Protein AF-0000000074206886 (afdb_homodimer)

Secondary structure (DSSP, 8-state):
---SEEEEEEESSHHHHHHHHHHHHHH-TTS-EEEEE--TTSSSS--HHHHHHHHHHHHHHHHTTT-TT-EEEEEESSHHHHHHHHHHHHH-HHHHHHEEEE-S-HHHHHHHHHHHHHTT--HHHHHHHHHHGGGHHHHHHHHHHHHTS--------TTEEEEE--STT-S-HHHHHHHHHHHHHHTSEEEETTEETT-HHHHHHT---TT-EEEEEEESTTHHHHHHHHHHHHHHGGG--/---SEEEEEEESSHHHHHHHHHHHHHH-TTS-EEEEE--TTSSSS--HHHHHHHHHHHHHHHHTTT-TT-EEEEEESSHHHHHHHHHHHHH-HHHHHHEEEE-S-HHHHHHHHHHHHHTT--HHHHHHHHHHGGGHHHHHHHHHHHHTS--------TTEEEEE--STT-S-HHHHHHHHHHHHHHTSEEEETTEETT-HHHHHHT---TT-EEEEEEESTTHHHH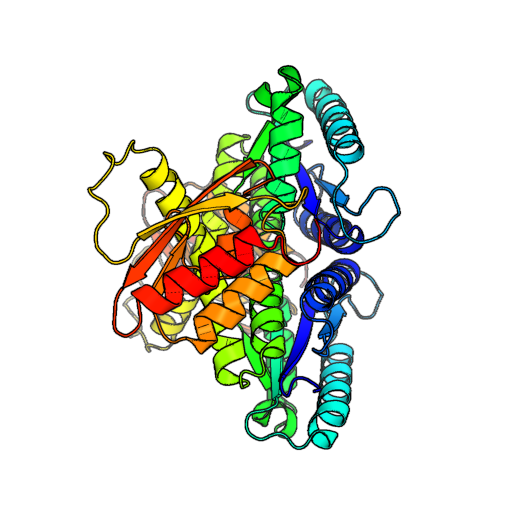HHHHHHHHHHGGG--

Solvent-accessible surface area (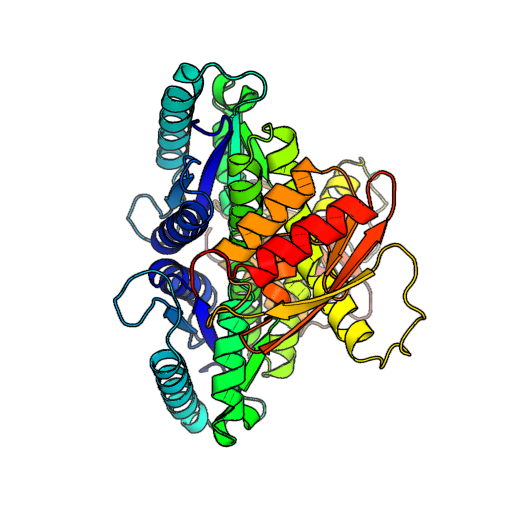backbone atoms only — not comparable to full-atom values): 23314 Å² total; per-residue (Å²): 124,76,29,42,19,32,39,38,33,35,18,41,28,40,41,27,11,44,18,44,25,52,54,22,27,70,57,9,76,46,26,57,54,42,47,42,38,12,21,92,84,68,46,77,28,64,36,58,66,59,51,47,53,50,54,51,53,52,48,58,60,44,58,74,61,65,44,87,53,38,30,36,42,32,37,24,57,48,28,59,42,42,48,42,50,50,50,46,32,70,74,30,65,74,47,45,74,40,43,44,81,38,72,32,39,43,58,55,10,44,37,40,19,27,42,40,13,44,69,56,36,37,38,69,56,18,41,48,38,13,36,52,42,36,53,42,59,61,51,48,48,50,38,54,61,52,60,68,44,76,68,65,85,67,76,82,51,94,27,54,50,74,43,50,30,60,15,74,74,30,34,33,69,62,50,17,38,55,48,12,47,50,39,58,71,63,70,35,54,41,27,46,69,77,33,51,36,60,32,42,65,49,39,15,52,65,51,41,32,47,70,37,74,41,42,33,33,26,44,69,73,57,10,52,58,49,36,52,51,54,46,50,48,42,62,55,19,77,76,59,103,123,74,28,40,19,33,38,40,33,34,20,41,29,41,41,28,10,46,18,43,25,52,54,24,27,70,61,9,76,48,24,57,52,42,46,41,37,11,21,90,83,67,46,75,28,63,36,59,67,60,51,46,53,50,52,52,54,52,46,57,60,45,58,73,60,67,42,87,53,38,32,35,42,31,37,26,56,49,28,57,43,42,48,43,51,50,51,46,32,71,75,30,65,74,48,45,73,40,44,45,78,39,74,31,38,44,58,55,11,44,37,39,20,28,41,40,13,45,71,54,37,36,38,67,56,20,41,49,40,12,36,52,41,36,52,42,56,61,50,49,50,49,33,53,63,53,59,67,45,75,67,66,84,66,75,79,51,93,27,53,49,76,43,50,31,60,16,72,73,29,36,37,69,62,53,16,41,55,47,10,48,51,36,59,71,64,71,35,54,40,27,46,66,74,32,51,36,60,34,40,64,49,40,17,51,64,51,41,32,47,68,38,74,41,42,31,32,26,44,69,74,59,12,51,60,50,34,52,52,54,46,50,48,42,63,55,17,77,78,59,102

Structure (mmCIF, N/CA/C/O backbone):
data_AF-0000000074206886-model_v1
#
loop_
_entity.id
_entity.type
_entity.pdbx_description
1 polymer 'Phosphocarrier protein HPr'
#
loop_
_atom_site.group_PDB
_atom_site.id
_atom_site.type_symbol
_atom_site.label_atom_id
_atom_site.label_alt_id
_atom_site.label_comp_id
_atom_site.label_asym_id
_atom_site.label_entity_id
_atom_site.label_seq_id
_atom_site.pdbx_PDB_ins_code
_atom_site.Cartn_x
_atom_site.Cartn_y
_atom_site.Cartn_z
_atom_site.occupancy
_atom_site.B_iso_or_equiv
_atom_site.auth_seq_id
_atom_site.auth_comp_id
_atom_site.auth_asym_id
_atom_site.auth_atom_id
_atom_site.pdbx_PDB_model_num
ATOM 1 N N . MET A 1 1 ? -12.898 16.328 19.156 1 50.53 1 MET A N 1
ATOM 2 C CA . MET A 1 1 ? -14.125 15.758 18.594 1 50.53 1 MET A CA 1
ATOM 3 C C . MET A 1 1 ? -13.836 14.438 17.875 1 50.53 1 MET A C 1
ATOM 5 O O . MET A 1 1 ? -12.797 14.289 17.234 1 50.53 1 MET A O 1
ATOM 9 N N . THR A 1 2 ? -14.484 13.422 18.297 1 64.44 2 THR A N 1
ATOM 10 C CA . THR A 1 2 ? -14.297 12.078 17.766 1 64.44 2 THR A CA 1
ATOM 11 C C . THR A 1 2 ? -14.727 12.023 16.297 1 64.44 2 THR A C 1
ATOM 13 O O . THR A 1 2 ? -15.781 12.547 15.938 1 64.44 2 THR A O 1
ATOM 16 N N . ALA A 1 3 ? -13.805 11.719 15.383 1 79.69 3 ALA A N 1
ATOM 17 C CA . ALA A 1 3 ? -14.102 11.578 13.961 1 79.69 3 ALA A CA 1
ATOM 18 C C . ALA A 1 3 ? -15.367 10.758 13.742 1 79.69 3 ALA A C 1
ATOM 20 O O . ALA A 1 3 ? -15.633 9.805 14.484 1 79.69 3 ALA A O 1
ATOM 21 N N . ARG A 1 4 ? -16.141 11.219 12.891 1 90 4 ARG A N 1
ATOM 22 C CA . ARG A 1 4 ? -17.406 10.539 12.633 1 90 4 ARG A CA 1
ATOM 23 C C . ARG A 1 4 ? -17.188 9.297 11.773 1 90 4 ARG A C 1
ATOM 25 O O . ARG A 1 4 ? -18.109 8.492 11.602 1 90 4 ARG A O 1
ATOM 32 N N . VAL A 1 5 ? -16.031 9.195 11.227 1 94.88 5 VAL A N 1
ATOM 33 C CA . VAL A 1 5 ? -15.695 8.031 10.414 1 94.88 5 VAL A CA 1
ATOM 34 C C . VAL A 1 5 ? -14.562 7.242 11.07 1 94.88 5 VAL A C 1
ATOM 36 O O . VAL A 1 5 ? -13.594 7.828 11.562 1 94.88 5 VAL A O 1
ATOM 39 N N . ALA A 1 6 ? -14.781 5.953 11.156 1 96.81 6 ALA A N 1
ATOM 40 C CA . ALA A 1 6 ? -13.734 5.055 11.641 1 96.81 6 ALA A CA 1
ATOM 41 C C . ALA A 1 6 ? -13.148 4.23 10.492 1 96.81 6 ALA A C 1
ATOM 43 O O . ALA A 1 6 ? -13.734 4.156 9.414 1 96.81 6 ALA A O 1
ATOM 44 N N . LEU A 1 7 ? -12 3.701 10.75 1 97.5 7 LEU A N 1
ATOM 45 C CA . LEU A 1 7 ? -11.344 2.861 9.758 1 97.5 7 LEU A CA 1
ATOM 46 C C . LEU A 1 7 ? -11.117 1.453 10.297 1 97.5 7 LEU A C 1
ATOM 48 O O . LEU A 1 7 ? -10.781 1.278 11.469 1 97.5 7 LEU A O 1
ATOM 52 N N . VAL A 1 8 ? -11.336 0.458 9.445 1 97.81 8 VAL A N 1
ATOM 53 C CA . VAL A 1 8 ? -10.953 -0.921 9.719 1 97.81 8 VAL A CA 1
ATOM 54 C C . VAL A 1 8 ? -10.008 -1.42 8.633 1 97.81 8 VAL A C 1
ATOM 56 O O . VAL A 1 8 ? -10.344 -1.387 7.445 1 97.81 8 VAL A O 1
ATOM 59 N N . LEU A 1 9 ? -8.852 -1.861 9.023 1 97.69 9 LEU A N 1
ATOM 60 C CA . LEU A 1 9 ? -7.809 -2.309 8.102 1 97.69 9 LEU A CA 1
ATOM 61 C C . LEU A 1 9 ? -7.652 -3.824 8.156 1 97.69 9 LEU A C 1
ATOM 63 O O . LEU A 1 9 ? -7.211 -4.371 9.172 1 97.69 9 LEU A O 1
ATOM 67 N N . VAL A 1 10 ? -7.988 -4.484 7.066 1 94.81 10 VAL A N 1
ATOM 68 C CA . VAL A 1 10 ? -8.023 -5.941 7.02 1 94.81 10 VAL A CA 1
ATOM 69 C C . VAL A 1 10 ? -6.836 -6.465 6.215 1 94.81 10 VAL A C 1
ATOM 71 O O . VAL A 1 10 ? -6.602 -6.031 5.086 1 94.81 10 VAL A O 1
ATOM 74 N N . SER A 1 11 ? -6.113 -7.34 6.816 1 92.69 11 SER A N 1
ATOM 75 C CA . SER A 1 11 ? -4.938 -7.902 6.156 1 92.69 11 SER A CA 1
ATOM 76 C C . SER A 1 11 ? -4.816 -9.398 6.422 1 92.69 11 SER A C 1
ATOM 78 O O . SER A 1 11 ? -5.422 -9.922 7.359 1 92.69 11 SER A O 1
ATOM 80 N N . HIS A 1 12 ? -4.074 -10.102 5.562 1 87.88 12 HIS A N 1
ATOM 81 C CA . HIS A 1 12 ? -3.74 -11.508 5.773 1 87.88 12 HIS A CA 1
ATOM 82 C C . HIS A 1 12 ? -2.803 -11.68 6.961 1 87.88 12 HIS A C 1
ATOM 84 O O . HIS A 1 12 ? -2.764 -12.742 7.578 1 87.88 12 HIS A O 1
ATOM 90 N N . SER A 1 13 ? -2.098 -10.656 7.199 1 91.56 13 SER A N 1
ATOM 91 C CA . SER A 1 13 ? -1.114 -10.68 8.281 1 91.56 13 SER A CA 1
ATOM 92 C C . SER A 1 13 ? -1.576 -9.844 9.469 1 91.56 13 SER A C 1
ATOM 94 O O . SER A 1 13 ? -1.914 -8.664 9.312 1 91.56 13 SER A O 1
ATOM 96 N N . ALA A 1 14 ? -1.516 -10.43 10.633 1 93.69 14 ALA A N 1
ATOM 97 C CA . ALA A 1 14 ? -1.882 -9.711 11.852 1 93.69 14 ALA A CA 1
ATOM 98 C C . ALA A 1 14 ? -0.938 -8.539 12.102 1 93.69 14 ALA A C 1
ATOM 100 O O . ALA A 1 14 ? -1.378 -7.441 12.461 1 93.69 14 ALA A O 1
ATOM 101 N N . ASP A 1 15 ? 0.316 -8.734 11.898 1 94.25 15 ASP A N 1
ATOM 102 C CA . ASP A 1 15 ? 1.311 -7.688 12.094 1 94.25 15 ASP A CA 1
ATOM 103 C C . ASP A 1 15 ? 1.09 -6.535 11.117 1 94.25 15 ASP A C 1
ATOM 105 O O . ASP A 1 15 ? 1.212 -5.367 11.484 1 94.25 15 ASP A O 1
ATOM 109 N N . LEU A 1 16 ? 0.796 -6.859 9.875 1 94.62 16 LEU A N 1
ATOM 110 C CA . LEU A 1 16 ? 0.551 -5.84 8.867 1 94.62 16 LEU A CA 1
ATOM 111 C C . LEU A 1 16 ? -0.653 -4.98 9.234 1 94.62 16 LEU A C 1
ATOM 113 O O . LEU A 1 16 ? -0.601 -3.752 9.141 1 94.62 16 LEU A O 1
ATOM 117 N N . ALA A 1 17 ? -1.697 -5.648 9.68 1 95.94 17 ALA A N 1
ATOM 118 C CA . ALA A 1 17 ? -2.896 -4.922 10.086 1 95.94 17 ALA A CA 1
ATOM 119 C C . ALA A 1 17 ? -2.607 -4.012 11.273 1 95.94 17 ALA A C 1
ATOM 121 O O . ALA A 1 17 ? -2.996 -2.84 11.281 1 95.94 17 ALA A O 1
ATOM 122 N N . ARG A 1 18 ? -1.924 -4.523 12.211 1 95.31 18 ARG A N 1
ATOM 123 C CA . ARG A 1 18 ? -1.573 -3.768 13.406 1 95.31 18 ARG A CA 1
ATOM 124 C C . ARG A 1 18 ? -0.678 -2.582 13.062 1 95.31 18 ARG A C 1
ATOM 126 O O . ARG A 1 18 ? -0.897 -1.471 13.555 1 95.31 18 ARG A O 1
ATOM 133 N N . GLY A 1 19 ? 0.328 -2.82 12.297 1 94.44 19 GLY A N 1
ATOM 134 C CA . GLY A 1 19 ? 1.245 -1.764 11.906 1 94.44 19 GLY A CA 1
ATOM 135 C C . GLY A 1 19 ? 0.576 -0.656 11.109 1 94.44 19 GLY A C 1
ATOM 136 O O . GLY A 1 19 ? 0.87 0.524 11.312 1 94.44 19 GLY A O 1
ATOM 137 N N . ALA A 1 20 ? -0.284 -1.044 10.203 1 95.38 20 ALA A N 1
ATOM 138 C CA . ALA A 1 20 ? -1.019 -0.051 9.43 1 95.38 20 ALA A CA 1
ATOM 139 C C . ALA A 1 20 ? -1.911 0.801 10.32 1 95.38 20 ALA A C 1
ATOM 141 O O . ALA A 1 20 ? -1.996 2.02 10.148 1 95.38 20 ALA A O 1
ATOM 142 N N . ALA A 1 21 ? -2.566 0.159 11.273 1 96.25 21 ALA A N 1
ATOM 143 C CA . ALA A 1 21 ? -3.426 0.883 12.203 1 96.25 21 ALA A CA 1
ATOM 144 C C . ALA A 1 21 ? -2.613 1.838 13.078 1 96.25 21 ALA A C 1
ATOM 146 O O . ALA A 1 21 ? -3.039 2.965 13.336 1 96.25 21 ALA A O 1
ATOM 147 N N . GLU A 1 22 ? -1.482 1.377 13.461 1 92.5 22 GLU A N 1
ATOM 148 C CA . GLU A 1 22 ? -0.593 2.207 14.266 1 92.5 22 GLU A CA 1
ATOM 149 C C . GLU A 1 22 ? -0.155 3.451 13.5 1 92.5 22 GLU A C 1
ATOM 151 O O . GLU A 1 22 ? -0.218 4.566 14.031 1 92.5 22 GLU A O 1
ATOM 156 N N . LEU A 1 23 ? 0.263 3.26 12.352 1 89.31 23 LEU A N 1
ATOM 157 C CA . LEU A 1 23 ? 0.745 4.363 11.531 1 89.31 23 LEU A CA 1
ATOM 158 C C . LEU A 1 23 ? -0.375 5.355 11.234 1 89.31 23 LEU A C 1
ATOM 160 O O . LEU A 1 23 ? -0.21 6.559 11.445 1 89.31 23 LEU A O 1
ATOM 164 N N . ALA A 1 24 ? -1.504 4.844 10.766 1 91.25 24 ALA A N 1
ATOM 165 C CA . ALA A 1 24 ? -2.646 5.703 10.469 1 91.25 24 ALA A CA 1
ATOM 166 C C . ALA A 1 24 ? -3.121 6.438 11.719 1 91.25 24 ALA A C 1
ATOM 168 O O . ALA A 1 24 ? -3.447 7.625 11.664 1 91.25 24 ALA A O 1
ATOM 169 N N . GLY A 1 25 ? -3.17 5.734 12.82 1 89.88 25 GLY A N 1
ATOM 170 C CA . GLY A 1 25 ? -3.613 6.32 14.078 1 89.88 25 GLY A CA 1
ATOM 171 C C . GLY A 1 25 ? -2.719 7.453 14.555 1 89.88 25 GLY A C 1
ATOM 172 O O . GLY A 1 25 ? -3.199 8.422 15.141 1 89.88 25 GLY A O 1
ATOM 173 N N . GLN A 1 26 ? -1.489 7.301 14.367 1 81.75 26 GLN A N 1
ATOM 174 C CA . GLN A 1 26 ? -0.553 8.344 14.773 1 81.75 26 GLN A CA 1
ATOM 175 C C . GLN A 1 26 ? -0.772 9.625 13.969 1 81.75 26 GLN A C 1
ATOM 177 O O . GLN A 1 26 ? -0.59 10.727 14.484 1 81.75 26 GLN A O 1
ATOM 182 N N . MET A 1 27 ? -1.191 9.414 12.766 1 80.44 27 MET A N 1
ATOM 183 C CA . MET A 1 27 ? -1.411 10.57 11.891 1 80.44 27 MET A CA 1
ATOM 184 C C . MET A 1 27 ? -2.775 11.195 12.156 1 80.44 27 MET A C 1
ATOM 186 O O . MET A 1 27 ? -3.008 12.352 11.805 1 80.44 27 MET A O 1
ATOM 190 N N . ALA A 1 28 ? -3.6 10.414 12.633 1 87 28 ALA A N 1
ATOM 191 C CA . ALA A 1 28 ? -4.969 10.852 12.906 1 87 28 ALA A CA 1
ATOM 192 C C . ALA A 1 28 ? -5.418 10.398 14.297 1 87 28 ALA A C 1
ATOM 194 O O . ALA A 1 28 ? -6.242 9.492 14.422 1 87 28 ALA A O 1
ATOM 195 N N . PRO A 1 29 ? -4.938 11.047 15.352 1 84.81 29 PRO A N 1
ATOM 196 C CA . PRO A 1 29 ? -5.16 10.57 16.719 1 84.81 29 PRO A CA 1
ATOM 197 C C . PRO A 1 29 ? -6.637 10.562 17.109 1 84.81 29 PRO A C 1
ATOM 199 O O . PRO A 1 29 ? -7.039 9.82 18.016 1 84.81 29 PRO A O 1
ATOM 202 N N . ASP A 1 30 ? -7.496 11.289 16.422 1 88.56 30 ASP A N 1
ATOM 203 C CA . ASP A 1 30 ? -8.898 11.383 16.812 1 88.56 30 ASP A CA 1
ATOM 204 C C . ASP A 1 30 ? -9.766 10.43 15.992 1 88.56 30 ASP A C 1
ATOM 206 O O . ASP A 1 30 ? -10.992 10.492 16.047 1 88.56 30 ASP A O 1
ATOM 210 N N . VAL A 1 31 ? -9.141 9.648 15.219 1 92.94 31 VAL A N 1
ATOM 211 C CA . VAL A 1 31 ? -9.859 8.695 14.383 1 92.94 31 VAL A CA 1
ATOM 212 C C . VAL A 1 31 ? -9.711 7.289 14.961 1 92.94 31 VAL A C 1
ATOM 214 O O . VAL A 1 31 ? -8.602 6.871 15.305 1 92.94 31 VAL A O 1
ATOM 217 N N . LEU A 1 32 ? -10.812 6.621 15.156 1 95.81 32 LEU A N 1
ATOM 218 C CA . LEU A 1 32 ? -10.766 5.215 15.555 1 95.81 32 LEU A CA 1
ATOM 219 C C . LEU A 1 32 ? -10.289 4.344 14.398 1 95.81 32 LEU A C 1
ATOM 221 O O . LEU A 1 32 ? -10.953 4.258 13.367 1 95.81 32 LEU A O 1
ATOM 225 N N . VAL A 1 33 ? -9.141 3.752 14.555 1 97 33 VAL A N 1
ATOM 226 C CA . VAL A 1 33 ? -8.57 2.859 13.547 1 97 33 VAL A CA 1
ATOM 227 C C . VAL A 1 33 ? -8.312 1.484 14.164 1 97 33 VAL A C 1
ATOM 229 O O . VAL A 1 33 ? -7.645 1.372 15.195 1 97 33 VAL A O 1
ATOM 232 N N . ARG A 1 34 ? -8.836 0.448 13.523 1 97.94 34 ARG A N 1
ATOM 233 C CA . ARG A 1 34 ? -8.625 -0.917 14 1 97.94 34 ARG A CA 1
ATOM 234 C C . ARG A 1 34 ? -8.047 -1.795 12.891 1 97.94 34 ARG A C 1
ATOM 236 O O . ARG A 1 34 ? -8.461 -1.704 11.734 1 97.94 34 ARG A O 1
ATOM 243 N N . GLY A 1 35 ? -7.055 -2.543 13.297 1 97.31 35 GLY A N 1
ATOM 244 C CA . GLY A 1 35 ? -6.512 -3.559 12.406 1 97.31 35 GLY A CA 1
ATOM 245 C C . GLY A 1 35 ? -7.027 -4.953 12.711 1 97.31 35 GLY A C 1
ATOM 246 O O . GLY A 1 35 ? -7.191 -5.32 13.875 1 97.31 35 GLY A O 1
ATOM 247 N N . VAL A 1 36 ? -7.348 -5.688 11.648 1 95.62 36 VAL A N 1
ATOM 248 C CA . VAL A 1 36 ? -7.762 -7.082 11.766 1 95.62 36 VAL A CA 1
ATOM 249 C C . VAL A 1 36 ? -6.988 -7.934 10.758 1 95.62 36 VAL A C 1
ATOM 251 O O . VAL A 1 36 ? -7.039 -7.68 9.555 1 95.62 36 VAL A O 1
ATOM 254 N N . GLY A 1 37 ? -6.281 -8.852 11.305 1 91.69 37 GLY A N 1
ATOM 255 C CA . GLY A 1 37 ? -5.52 -9.703 10.406 1 91.69 37 GLY A CA 1
ATOM 256 C C . GLY A 1 37 ? -5.188 -11.055 11.008 1 91.69 37 GLY A C 1
ATOM 257 O O . GLY A 1 37 ? -5.359 -11.266 12.203 1 91.69 37 GLY A O 1
ATOM 258 N N . GLY A 1 38 ? -4.762 -11.945 10.047 1 87.56 38 GLY A N 1
ATOM 259 C CA . GLY A 1 38 ? -4.379 -13.281 10.477 1 87.56 38 GLY A CA 1
ATOM 260 C C . GLY A 1 38 ? -5.512 -14.289 10.375 1 87.56 38 GLY A C 1
ATOM 261 O O . GLY A 1 38 ? -6.688 -13.914 10.43 1 87.56 38 GLY A O 1
ATOM 262 N N . GLY A 1 39 ? -5.078 -15.547 10.141 1 84.19 39 GLY A N 1
ATOM 263 C CA . GLY A 1 39 ? -6.047 -16.641 10.117 1 84.19 39 GLY A CA 1
ATOM 264 C C . GLY A 1 39 ? -6.492 -17.062 11.5 1 84.19 39 GLY A C 1
ATOM 265 O O . GLY A 1 39 ? -6.004 -16.547 12.5 1 84.19 39 GLY A O 1
ATOM 266 N N . PRO A 1 40 ? -7.441 -17.953 11.461 1 80 40 PRO A N 1
ATOM 267 C CA . PRO A 1 40 ? -7.961 -18.422 12.742 1 80 40 PRO A CA 1
ATOM 268 C C . PRO A 1 40 ? -6.895 -19.109 13.602 1 80 40 PRO A C 1
ATOM 270 O O . PRO A 1 40 ? -6.984 -19.094 14.828 1 80 40 PRO A O 1
ATOM 273 N N . ASP A 1 41 ? -5.816 -19.531 12.945 1 82.31 41 ASP A N 1
ATOM 274 C CA . ASP A 1 41 ? -4.762 -20.234 13.672 1 82.31 41 ASP A CA 1
ATOM 275 C C . ASP A 1 41 ? -3.592 -19.297 13.977 1 82.31 41 ASP A C 1
ATOM 277 O O . ASP A 1 41 ? -2.562 -19.734 14.5 1 82.31 41 ASP A O 1
ATOM 281 N N . GLY A 1 42 ? -3.711 -18.109 13.672 1 78.5 42 GLY A N 1
ATOM 282 C CA . GLY A 1 42 ? -2.674 -17.141 13.977 1 78.5 42 GLY A CA 1
ATOM 283 C C . GLY A 1 42 ? -1.7 -16.938 12.828 1 78.5 42 GLY A C 1
ATOM 284 O O . GLY A 1 42 ? -0.873 -16.016 12.875 1 78.5 42 GLY A O 1
ATOM 285 N N . GLY A 1 43 ? -1.699 -17.766 11.852 1 81.19 43 GLY A N 1
ATOM 286 C CA . GLY A 1 43 ? -0.856 -17.578 10.68 1 81.19 43 GLY A CA 1
ATOM 287 C C . GLY A 1 43 ? -1.46 -16.641 9.648 1 81.19 43 GLY A C 1
ATOM 288 O O . GLY A 1 43 ? -2.381 -15.883 9.953 1 81.19 43 GLY A O 1
ATOM 289 N N . LEU A 1 44 ? -0.858 -16.547 8.508 1 82.75 44 LEU A N 1
ATOM 290 C CA . LEU A 1 44 ? -1.37 -15.695 7.441 1 82.75 44 LEU A CA 1
ATOM 291 C C . LEU A 1 44 ? -2.764 -16.141 7.012 1 82.75 44 LEU A C 1
ATOM 293 O O . LEU A 1 44 ? -3.047 -17.344 6.945 1 82.75 44 LEU A O 1
ATOM 297 N N . GLY A 1 45 ? -3.658 -15.227 6.832 1 82 45 GLY A N 1
ATOM 298 C CA . GLY A 1 45 ? -5.035 -15.469 6.434 1 82 45 GLY A CA 1
ATOM 299 C C . GLY A 1 45 ? -5.988 -14.375 6.895 1 82 45 GLY A C 1
ATOM 300 O O . GLY A 1 45 ? -5.555 -13.289 7.273 1 82 45 GLY A O 1
ATOM 301 N N . THR A 1 46 ? -7.211 -14.633 6.656 1 85.81 46 THR A N 1
ATOM 302 C CA . THR A 1 46 ? -8.266 -13.742 7.125 1 85.81 46 THR A CA 1
ATOM 303 C C . THR A 1 46 ? -9.367 -14.531 7.828 1 85.81 46 THR A C 1
ATOM 305 O O . THR A 1 46 ? -9.586 -15.703 7.531 1 85.81 46 THR A O 1
ATOM 308 N N . SER A 1 47 ? -9.938 -13.93 8.711 1 88.38 47 SER A N 1
ATOM 309 C CA . SER A 1 47 ? -11.031 -14.547 9.461 1 88.38 47 SER A CA 1
ATOM 310 C C . SER A 1 47 ? -12.32 -13.742 9.32 1 88.38 47 SER A C 1
ATOM 312 O O . SER A 1 47 ? -12.406 -12.609 9.781 1 88.38 47 SER A O 1
ATOM 314 N N . LEU A 1 48 ? -13.312 -14.43 8.758 1 89.06 48 LEU A N 1
ATOM 315 C CA . LEU A 1 48 ? -14.617 -13.789 8.594 1 89.06 48 LEU A CA 1
ATOM 316 C C . LEU A 1 48 ? -15.195 -13.375 9.945 1 89.06 48 LEU A C 1
ATOM 318 O O . LEU A 1 48 ? -15.688 -12.258 10.094 1 89.06 48 LEU A O 1
ATOM 322 N N . ASP A 1 49 ? -15.062 -14.266 10.875 1 92.5 49 ASP A N 1
ATOM 323 C CA . ASP A 1 49 ? -15.594 -14 12.203 1 92.5 49 ASP A CA 1
ATOM 324 C C . ASP A 1 49 ? -14.914 -12.797 12.844 1 92.5 49 ASP A C 1
ATOM 326 O O . ASP A 1 49 ? -15.57 -11.945 13.445 1 92.5 49 ASP A O 1
ATOM 330 N N . ALA A 1 50 ? -13.633 -12.742 12.758 1 94 50 ALA A N 1
ATOM 331 C CA . ALA A 1 50 ? -12.883 -11.641 13.352 1 94 50 ALA A CA 1
ATOM 332 C C . ALA A 1 50 ? -13.25 -10.312 12.703 1 94 50 ALA A C 1
ATOM 334 O O . ALA A 1 50 ? -13.383 -9.297 13.383 1 94 50 ALA A O 1
ATOM 335 N N . ILE A 1 51 ? -13.422 -10.305 11.398 1 94.56 51 ILE A N 1
ATOM 336 C CA . ILE A 1 51 ? -13.773 -9.102 10.656 1 94.56 51 ILE A CA 1
ATOM 337 C C . ILE A 1 51 ? -15.164 -8.633 11.07 1 94.56 51 ILE A C 1
ATOM 339 O O . ILE A 1 51 ? -15.367 -7.453 11.375 1 94.56 51 ILE A O 1
ATOM 343 N N . GLN A 1 52 ? -16.109 -9.562 11.156 1 94.88 52 GLN A N 1
ATOM 344 C CA . GLN A 1 52 ? -17.484 -9.227 11.547 1 94.88 52 GLN A CA 1
ATOM 345 C C . GLN A 1 52 ? -17.516 -8.648 12.961 1 94.88 52 GLN A C 1
ATOM 347 O O . GLN A 1 52 ? -18.156 -7.621 13.195 1 94.88 52 GLN A O 1
ATOM 352 N N . LYS A 1 53 ? -16.875 -9.32 13.789 1 95.56 53 LYS A N 1
ATOM 353 C CA . LYS A 1 53 ? -16.844 -8.883 15.18 1 95.56 53 LYS A CA 1
ATOM 354 C C . LYS A 1 53 ? -16.25 -7.477 15.305 1 95.56 53 LYS A C 1
ATOM 356 O O . LYS A 1 53 ? -16.812 -6.633 16.016 1 95.56 53 LYS A O 1
ATOM 361 N N . THR A 1 54 ? -15.164 -7.215 14.641 1 96.5 54 THR A N 1
ATOM 362 C CA . THR A 1 54 ? -14.508 -5.914 14.688 1 96.5 54 THR A CA 1
ATOM 363 C C . THR A 1 54 ? -15.414 -4.828 14.125 1 96.5 54 THR A C 1
ATOM 365 O O . THR A 1 54 ? -15.531 -3.742 14.703 1 96.5 54 THR A O 1
ATOM 368 N N . LEU A 1 55 ? -16.047 -5.086 13 1 95.75 55 LEU A N 1
ATOM 369 C CA . LEU A 1 55 ? -16.938 -4.117 12.383 1 95.75 55 LEU A CA 1
ATOM 370 C C . LEU A 1 55 ? -18.094 -3.777 13.312 1 95.75 55 LEU A C 1
ATOM 372 O O . LEU A 1 55 ? -18.469 -2.609 13.445 1 95.75 55 LEU A O 1
ATOM 376 N N . GLU A 1 56 ? -18.625 -4.746 13.984 1 94.44 56 GLU A N 1
ATOM 377 C CA . GLU A 1 56 ? -19.719 -4.531 14.93 1 94.44 56 GLU A CA 1
ATOM 378 C C . GLU A 1 56 ? -19.266 -3.668 16.109 1 94.44 56 GLU A C 1
ATOM 380 O O . GLU A 1 56 ? -19.984 -2.754 16.516 1 94.44 56 GLU A O 1
ATOM 385 N N . GLU A 1 57 ? -18.156 -3.965 16.609 1 94.88 57 GLU A N 1
ATOM 386 C CA . GLU A 1 57 ? -17.609 -3.215 17.734 1 94.88 57 GLU A CA 1
ATOM 387 C C . GLU A 1 57 ? -17.359 -1.757 17.359 1 94.88 57 GLU A C 1
ATOM 389 O O . GLU A 1 57 ? -17.672 -0.85 18.125 1 94.88 57 GLU A O 1
ATOM 394 N N . VAL A 1 58 ? -16.781 -1.584 16.203 1 94.44 58 VAL A N 1
ATOM 395 C CA . VAL A 1 58 ? -16.453 -0.237 15.742 1 94.44 58 VAL A CA 1
ATOM 396 C C . VAL A 1 58 ? -17.734 0.562 15.508 1 94.44 58 VAL A C 1
ATOM 398 O O . VAL A 1 58 ? -17.828 1.731 15.891 1 94.44 58 VAL A O 1
ATOM 401 N N . LEU A 1 59 ? -18.703 -0.012 14.953 1 91.75 59 LEU A N 1
ATOM 402 C CA . LEU A 1 59 ? -19.984 0.658 14.695 1 91.75 59 LEU A CA 1
ATOM 403 C C . LEU A 1 59 ? -20.672 1.033 16 1 91.75 59 LEU A C 1
ATOM 405 O O . LEU A 1 59 ? -21.297 2.092 16.094 1 91.75 59 LEU A O 1
ATOM 409 N N . ALA A 1 60 ? -20.578 0.134 16.938 1 90.56 60 ALA A N 1
ATOM 410 C CA . ALA A 1 60 ? -21.172 0.408 18.234 1 90.56 60 ALA A CA 1
ATOM 411 C C . ALA A 1 60 ? -20.562 1.654 18.875 1 90.56 60 ALA A C 1
ATOM 413 O O . ALA A 1 60 ? -21.281 2.459 19.469 1 90.56 60 ALA A O 1
ATOM 414 N N . VAL A 1 61 ? -19.312 1.826 18.703 1 89.12 61 VAL A N 1
ATOM 415 C CA . VAL A 1 61 ? -18.609 2.973 19.281 1 89.12 61 VAL A CA 1
ATOM 416 C C . VAL A 1 61 ? -19 4.242 18.516 1 89.12 61 VAL A C 1
ATOM 418 O O . VAL A 1 61 ? -19.203 5.297 19.125 1 89.12 61 VAL A O 1
ATOM 421 N N . LEU A 1 62 ? -19.156 4.18 17.172 1 86.88 62 LEU A N 1
ATOM 422 C CA . LEU A 1 62 ? -19.484 5.344 16.344 1 86.88 62 LEU A CA 1
ATOM 423 C C . LEU A 1 62 ? -20.922 5.793 16.578 1 86.88 62 LEU A C 1
ATOM 425 O O . LEU A 1 62 ? -21.219 6.988 16.531 1 86.88 62 LEU A O 1
ATOM 429 N N . SER A 1 63 ? -21.859 4.914 16.547 1 76.38 63 SER A N 1
ATOM 430 C CA . SER A 1 63 ? -23.266 5.246 16.734 1 76.38 63 SER A CA 1
ATOM 431 C C . SER A 1 63 ? -23.469 6.102 17.984 1 76.38 63 SER A C 1
ATOM 433 O O . SER A 1 63 ? -24.312 7.008 18 1 76.38 63 SER A O 1
ATOM 435 N N . ASP A 1 64 ? -22.781 5.797 18.828 1 67.69 64 ASP A N 1
ATOM 436 C CA . ASP A 1 64 ? -22.875 6.602 20.047 1 67.69 64 ASP A CA 1
ATOM 437 C C . ASP A 1 64 ? -22.422 8.039 19.781 1 67.69 64 ASP A C 1
ATOM 439 O O . ASP A 1 64 ? -22.844 8.961 20.484 1 67.69 64 ASP A O 1
ATOM 443 N N . ALA A 1 65 ? -21.812 8.094 18.656 1 59.03 65 ALA A N 1
ATOM 444 C CA . ALA A 1 65 ? -21.266 9.422 18.375 1 59.03 65 ALA A CA 1
ATOM 445 C C . ALA A 1 65 ? -22.203 10.211 17.469 1 59.03 65 ALA A C 1
ATOM 447 O O . ALA A 1 65 ? -22.156 11.445 17.438 1 59.03 65 ALA A O 1
ATOM 448 N N . GLY A 1 66 ? -23.234 9.562 17 1 58.03 66 GLY A N 1
ATOM 449 C CA . GLY A 1 66 ? -24.438 10.195 16.469 1 58.03 66 GLY A CA 1
ATOM 450 C C . GLY A 1 66 ? -24.172 11.055 15.25 1 58.03 66 GLY A C 1
ATOM 451 O O . GLY A 1 66 ? -24.875 12.039 15.008 1 58.03 66 GLY A O 1
ATOM 452 N N . ALA A 1 67 ? -23.047 10.906 14.508 1 64.56 67 ALA A N 1
ATOM 453 C CA . ALA A 1 67 ? -22.797 12.039 13.625 1 64.56 67 ALA A CA 1
ATOM 454 C C . ALA A 1 67 ? -23.25 11.734 12.195 1 64.56 67 ALA A C 1
ATOM 456 O O . ALA A 1 67 ? -23.016 10.641 11.688 1 64.56 67 ALA A O 1
ATOM 457 N N . ALA A 1 68 ? -24.156 12.547 11.695 1 77.19 68 ALA A N 1
ATOM 458 C CA . ALA A 1 68 ? -24.578 12.5 10.297 1 77.19 68 ALA A CA 1
ATOM 459 C C . ALA A 1 68 ? -23.391 12.336 9.359 1 77.19 68 ALA A C 1
ATOM 461 O O . ALA A 1 68 ? -22.344 12.953 9.562 1 77.19 68 ALA A O 1
ATOM 462 N N . GLY A 1 69 ? -23.453 11.336 8.445 1 85.5 69 GLY A N 1
ATOM 463 C CA . GLY A 1 69 ? -22.422 11.094 7.457 1 85.5 69 GLY A CA 1
ATOM 464 C C . GLY A 1 69 ? -21.281 10.234 7.98 1 85.5 69 GLY A C 1
ATOM 465 O O . GLY A 1 69 ? -20.25 10.086 7.32 1 85.5 69 GLY A O 1
ATOM 466 N N . GLY A 1 70 ? -21.562 9.68 9.172 1 91.31 70 GLY A N 1
ATOM 467 C CA . GLY A 1 70 ? -20.578 8.805 9.781 1 91.31 70 GLY A CA 1
ATOM 468 C C . GLY A 1 70 ? -20.609 7.387 9.242 1 91.31 70 GLY A C 1
ATOM 469 O O . GLY A 1 70 ? -21.469 7.055 8.414 1 91.31 70 GLY A O 1
ATOM 470 N N . GLY A 1 71 ? -19.641 6.59 9.562 1 94.94 71 GLY A N 1
ATOM 471 C CA . GLY A 1 71 ? -19.547 5.195 9.156 1 94.94 71 GLY A CA 1
ATOM 472 C C . GLY A 1 71 ? -18.141 4.641 9.242 1 94.94 71 GLY A C 1
ATOM 473 O O . GLY A 1 71 ? -17.297 5.164 9.977 1 94.94 71 GLY A O 1
ATOM 474 N N . VAL A 1 72 ? -18.062 3.471 8.578 1 96.25 72 VAL A N 1
ATOM 475 C CA . VAL A 1 72 ? -16.781 2.771 8.617 1 96.25 72 VAL A CA 1
ATOM 476 C C . VAL A 1 72 ? -16.25 2.584 7.199 1 96.25 72 VAL A C 1
ATOM 478 O O . VAL A 1 72 ? -16.984 2.16 6.305 1 96.25 72 VAL A O 1
ATOM 481 N N . VAL A 1 73 ? -15.039 2.99 6.984 1 96.94 73 VAL A N 1
ATOM 482 C CA . VAL A 1 73 ? -14.336 2.684 5.742 1 96.94 73 VAL A CA 1
ATOM 483 C C . VAL A 1 73 ? -13.352 1.539 5.973 1 96.94 73 VAL A C 1
ATOM 485 O O . VAL A 1 73 ? -12.508 1.607 6.871 1 96.94 73 VAL A O 1
ATOM 488 N N . VAL A 1 74 ? -13.508 0.49 5.18 1 97.12 74 VAL A N 1
ATOM 489 C CA . VAL A 1 74 ? -12.641 -0.679 5.285 1 97.12 74 VAL A CA 1
ATOM 490 C C . VAL A 1 74 ? -11.641 -0.689 4.133 1 97.12 74 VAL A C 1
ATOM 492 O O . VAL A 1 74 ? -12 -0.398 2.99 1 97.12 74 VAL A O 1
ATOM 495 N N . LEU A 1 75 ? -10.422 -0.941 4.449 1 95.19 75 LEU A N 1
ATOM 496 C CA . LEU A 1 75 ? -9.398 -1.191 3.436 1 95.19 75 LEU A CA 1
ATOM 497 C C . LEU A 1 75 ? -8.828 -2.6 3.572 1 95.19 75 LEU A C 1
ATOM 499 O O . LEU A 1 75 ? -8.602 -3.076 4.688 1 95.19 75 LEU A O 1
ATOM 503 N N . GLY A 1 76 ? -8.602 -3.217 2.451 1 90.88 76 GLY A N 1
ATOM 504 C CA . GLY A 1 76 ? -7.98 -4.527 2.396 1 90.88 76 GLY A CA 1
ATOM 505 C C . GLY A 1 76 ? -6.621 -4.516 1.722 1 90.88 76 GLY A C 1
ATOM 506 O O . GLY A 1 76 ? -6.371 -3.693 0.836 1 90.88 76 GLY A O 1
ATOM 507 N N . ASP A 1 77 ? -5.758 -5.367 2.131 1 80.88 77 ASP A N 1
ATOM 508 C CA . ASP A 1 77 ? -4.41 -5.41 1.563 1 80.88 77 ASP A CA 1
ATOM 509 C C . ASP A 1 77 ? -4.422 -6.039 0.172 1 80.88 77 ASP A C 1
ATOM 511 O O . ASP A 1 77 ? -3.875 -5.469 -0.775 1 80.88 77 ASP A O 1
ATOM 515 N N . LEU A 1 78 ? -4.98 -7.266 0.074 1 75.5 78 LEU A N 1
ATOM 516 C CA . LEU A 1 78 ? -4.969 -7.992 -1.19 1 75.5 78 LEU A CA 1
ATOM 517 C C . LEU A 1 78 ? -6.379 -8.406 -1.596 1 75.5 78 LEU A C 1
ATOM 519 O O . LEU A 1 78 ? -7.332 -8.195 -0.841 1 75.5 78 LEU A O 1
ATOM 523 N N . GLY A 1 79 ? -6.59 -8.82 -2.695 1 66.75 79 GLY A N 1
ATOM 524 C CA . GLY A 1 79 ? -7.871 -9.219 -3.256 1 66.75 79 GLY A CA 1
ATOM 525 C C . GLY A 1 79 ? -8.656 -10.141 -2.348 1 66.75 79 GLY A C 1
ATOM 526 O O . GLY A 1 79 ? -9.836 -9.898 -2.072 1 66.75 79 GLY A O 1
ATOM 527 N N . SER A 1 80 ? -7.973 -11.039 -1.675 1 69.31 80 SER A N 1
ATOM 528 C CA . SER A 1 80 ? -8.703 -12.031 -0.887 1 69.31 80 SER A CA 1
ATOM 529 C C . SER A 1 80 ? -9.32 -11.398 0.357 1 69.31 80 SER A C 1
ATOM 531 O O . SER A 1 80 ? -10.398 -11.805 0.795 1 69.31 80 SER A O 1
ATOM 533 N N . SER A 1 81 ? -8.539 -10.539 0.931 1 75.44 81 SER A N 1
ATOM 534 C CA . SER A 1 81 ? -9.078 -9.859 2.104 1 75.44 81 SER A CA 1
ATOM 535 C C . SER A 1 81 ? -10.336 -9.07 1.753 1 75.44 81 SER A C 1
ATOM 537 O O . SER A 1 81 ? -11.266 -8.992 2.555 1 75.44 81 SER A O 1
ATOM 539 N N . VAL A 1 82 ? -10.398 -8.602 0.572 1 74 82 VAL A N 1
ATOM 540 C CA . VAL A 1 82 ? -11.539 -7.824 0.104 1 74 82 VAL A CA 1
ATOM 541 C C . VAL A 1 82 ? -12.758 -8.734 -0.054 1 74 82 VAL A C 1
ATOM 543 O O . VAL A 1 82 ? -13.867 -8.367 0.338 1 74 82 VAL A O 1
ATOM 546 N N . LEU A 1 83 ? -12.492 -9.898 -0.487 1 72.75 83 LEU A N 1
ATOM 547 C CA . LEU A 1 83 ? -13.586 -10.852 -0.658 1 72.75 83 LEU A CA 1
ATOM 548 C C . LEU A 1 83 ? -14.195 -11.219 0.688 1 72.75 83 LEU A C 1
ATOM 550 O O . LEU A 1 83 ? -15.414 -11.398 0.794 1 72.75 83 LEU A O 1
ATOM 554 N N . THR A 1 84 ? -13.398 -11.367 1.664 1 79.31 84 THR A N 1
ATOM 555 C CA . THR A 1 84 ? -13.875 -11.711 3 1 79.31 84 THR A CA 1
ATOM 556 C C . THR A 1 84 ? -14.703 -10.57 3.582 1 79.31 84 THR A C 1
ATOM 558 O O . THR A 1 84 ? -15.727 -10.805 4.227 1 79.31 84 THR A O 1
ATOM 561 N N . VAL A 1 85 ? -14.273 -9.398 3.338 1 85.44 85 VAL A N 1
ATOM 562 C CA . VAL A 1 85 ? -15.016 -8.234 3.807 1 85.44 85 VAL A CA 1
ATOM 563 C C . VAL A 1 85 ? -16.375 -8.172 3.1 1 85.44 85 VAL A C 1
ATOM 565 O O . VAL A 1 85 ? -17.406 -7.938 3.736 1 85.44 85 VAL A O 1
ATOM 568 N N . GLU A 1 86 ? -16.344 -8.383 1.836 1 82.56 86 GLU A N 1
ATOM 569 C CA . GLU A 1 86 ? -17.578 -8.359 1.067 1 82.56 86 GLU A CA 1
ATOM 570 C C . GLU A 1 86 ? -18.547 -9.422 1.565 1 82.56 86 GLU A C 1
ATOM 572 O O . GLU A 1 86 ? -19.75 -9.18 1.653 1 82.56 86 GLU A O 1
ATOM 577 N N . ALA A 1 87 ? -18.016 -10.539 1.884 1 83 87 ALA A N 1
ATOM 578 C CA . ALA A 1 87 ? -18.844 -11.602 2.434 1 83 87 ALA A CA 1
ATOM 579 C C . ALA A 1 87 ? -19.469 -11.18 3.762 1 83 87 ALA A C 1
ATOM 581 O O . ALA A 1 87 ? -20.641 -11.445 4.016 1 83 87 ALA A O 1
ATOM 582 N N . ALA A 1 88 ? -18.703 -10.57 4.543 1 88.19 88 ALA A N 1
ATOM 583 C CA . ALA A 1 88 ? -19.188 -10.086 5.828 1 88.19 88 ALA A CA 1
ATOM 584 C C . ALA A 1 88 ? -20.328 -9.094 5.641 1 88.19 88 ALA A C 1
ATOM 586 O O . ALA A 1 88 ? -21.312 -9.125 6.375 1 88.19 88 ALA A O 1
ATOM 587 N N . LEU A 1 89 ? -20.219 -8.234 4.664 1 89.38 89 LEU A N 1
ATOM 588 C CA . LEU A 1 89 ? -21.219 -7.207 4.406 1 89.38 89 LEU A CA 1
ATOM 589 C C . LEU A 1 89 ? -22.484 -7.816 3.818 1 89.38 89 LEU A C 1
ATOM 591 O O . LEU A 1 89 ? -23.594 -7.328 4.066 1 89.38 89 LEU A O 1
ATOM 595 N N . GLU A 1 90 ? -22.297 -8.82 3.082 1 86.75 90 GLU A N 1
ATOM 596 C CA . GLU A 1 90 ? -23.453 -9.492 2.471 1 86.75 90 GLU A CA 1
ATOM 597 C C . GLU A 1 90 ? -24.281 -10.234 3.516 1 86.75 90 GLU A C 1
ATOM 599 O O . GLU A 1 90 ? -25.484 -10.383 3.363 1 86.75 90 GLU A O 1
ATOM 604 N N . LEU A 1 91 ? -23.641 -10.648 4.535 1 88.06 91 LEU A N 1
ATOM 605 C CA . LEU A 1 91 ? -24.281 -11.477 5.543 1 88.06 91 LEU A CA 1
ATOM 606 C C . LEU A 1 91 ? -25.016 -10.617 6.574 1 88.06 91 LEU A C 1
ATOM 608 O O . LEU A 1 91 ? -25.812 -11.125 7.359 1 88.06 91 LEU A O 1
ATOM 612 N N . ASP A 1 92 ? -24.734 -9.336 6.578 1 90.25 92 ASP A N 1
ATOM 613 C CA . ASP A 1 92 ? -25.297 -8.453 7.598 1 90.25 92 ASP A CA 1
ATOM 614 C C . ASP A 1 92 ? -25.688 -7.109 6.996 1 90.25 92 ASP A C 1
ATOM 616 O O . ASP A 1 92 ? -24.844 -6.242 6.777 1 90.25 92 ASP A O 1
ATOM 620 N N . ASP A 1 93 ? -26.906 -6.812 6.875 1 88.62 93 ASP A N 1
ATOM 621 C CA . ASP A 1 93 ? -27.453 -5.609 6.25 1 88.62 93 ASP A CA 1
ATOM 622 C C . ASP A 1 93 ? -27.062 -4.359 7.039 1 88.62 93 ASP A C 1
ATOM 624 O O . ASP A 1 93 ? -26.859 -3.293 6.461 1 88.62 93 ASP A O 1
ATOM 628 N N . ALA A 1 94 ? -27.094 -4.574 8.305 1 86 94 ALA A N 1
ATOM 629 C CA . ALA A 1 94 ? -26.719 -3.43 9.133 1 86 94 ALA A CA 1
ATOM 630 C C . ALA A 1 94 ? -25.297 -2.975 8.836 1 86 94 ALA A C 1
ATOM 632 O O . ALA A 1 94 ? -25.016 -1.774 8.781 1 86 94 ALA A O 1
ATOM 633 N N . LEU A 1 95 ? -24.469 -3.885 8.609 1 89.88 95 LEU A N 1
ATOM 634 C CA . LEU A 1 95 ? -23.094 -3.562 8.234 1 89.88 95 LEU A CA 1
ATOM 635 C C . LEU A 1 95 ? -23.047 -2.906 6.859 1 89.88 95 LEU A C 1
ATOM 637 O O . LEU A 1 95 ? -22.344 -1.91 6.668 1 89.88 95 LEU A O 1
ATOM 641 N N . ALA A 1 96 ? -23.781 -3.441 5.988 1 89.88 96 ALA A N 1
ATOM 642 C CA . ALA A 1 96 ? -23.75 -2.977 4.605 1 89.88 96 ALA A CA 1
ATOM 643 C C . ALA A 1 96 ? -24.172 -1.514 4.508 1 89.88 96 ALA A C 1
ATOM 645 O O . ALA A 1 96 ? -23.719 -0.784 3.625 1 89.88 96 ALA A O 1
ATOM 646 N N . GLU A 1 97 ? -24.953 -1.092 5.406 1 90.06 97 GLU A N 1
ATOM 647 C CA . GLU A 1 97 ? -25.484 0.268 5.379 1 90.06 97 GLU A CA 1
ATOM 648 C C . GLU A 1 97 ? -24.438 1.277 5.848 1 90.06 97 GLU A C 1
ATOM 650 O O . GLU A 1 97 ? -24.438 2.426 5.398 1 90.06 97 GLU A O 1
ATOM 655 N N . HIS A 1 98 ? -23.594 0.811 6.676 1 93 98 HIS A N 1
ATOM 656 C CA . HIS A 1 98 ? -22.734 1.783 7.355 1 93 98 HIS A CA 1
ATOM 657 C C . HIS A 1 98 ? -21.266 1.576 7.004 1 93 98 HIS A C 1
ATOM 659 O O . HIS A 1 98 ? -20.422 2.389 7.371 1 93 98 HIS A O 1
ATOM 665 N N . VAL A 1 99 ? -21.016 0.521 6.262 1 94.69 99 VAL A N 1
ATOM 666 C CA . VAL A 1 99 ? -19.641 0.156 5.969 1 94.69 99 VAL A CA 1
ATOM 667 C C . VAL A 1 99 ? -19.406 0.209 4.461 1 94.69 99 VAL A C 1
ATOM 669 O O . VAL A 1 99 ? -20.234 -0.25 3.676 1 94.69 99 VAL A O 1
ATOM 672 N N . VAL A 1 100 ? -18.297 0.853 4.082 1 94.38 100 VAL A N 1
ATOM 673 C CA . VAL A 1 100 ? -17.906 0.853 2.678 1 94.38 100 VAL A CA 1
ATOM 674 C C . VAL A 1 100 ? -16.469 0.328 2.541 1 94.38 100 VAL A C 1
ATOM 676 O O . VAL A 1 100 ? -15.664 0.462 3.463 1 94.38 100 VAL A O 1
ATOM 679 N N . LEU A 1 101 ? -16.281 -0.292 1.435 1 92.12 101 LEU A N 1
ATOM 680 C CA . LEU A 1 101 ? -14.969 -0.858 1.119 1 92.12 101 LEU A CA 1
ATOM 681 C C . LEU A 1 101 ? -14.211 0.033 0.139 1 92.12 101 LEU A C 1
ATOM 683 O O . LEU A 1 101 ? -14.758 0.422 -0.898 1 92.12 101 LEU A O 1
ATOM 687 N N . ALA A 1 102 ? -12.977 0.336 0.502 1 91.75 102 ALA A N 1
ATOM 688 C CA . ALA A 1 102 ? -12.133 1.135 -0.379 1 91.75 102 ALA A CA 1
ATOM 689 C C . ALA A 1 102 ? -11.188 0.247 -1.183 1 91.75 102 ALA A C 1
ATOM 691 O O . ALA A 1 102 ? -10.547 -0.654 -0.63 1 91.75 102 ALA A O 1
ATOM 692 N N . ARG A 1 103 ? -11.156 0.488 -2.387 1 85.38 103 ARG A N 1
ATOM 693 C CA . ARG A 1 103 ? -10.164 -0.125 -3.258 1 85.38 103 ARG A CA 1
ATOM 694 C C . ARG A 1 103 ? -8.977 0.809 -3.473 1 85.38 103 ARG A C 1
ATOM 696 O O . ARG A 1 103 ? -9 1.657 -4.367 1 85.38 103 ARG A O 1
ATOM 703 N N . ALA A 1 104 ? -7.949 0.644 -2.684 1 90.31 104 ALA A N 1
ATOM 704 C CA . ALA A 1 104 ? -6.812 1.555 -2.623 1 90.31 104 ALA A CA 1
ATOM 705 C C . ALA A 1 104 ? -5.562 0.838 -2.115 1 90.31 104 ALA A C 1
ATOM 707 O O . ALA A 1 104 ? -5.652 -0.269 -1.577 1 90.31 104 ALA A O 1
ATOM 708 N N . PRO A 1 105 ? -4.402 1.403 -2.398 1 91.25 105 PRO A N 1
ATOM 709 C CA . PRO A 1 105 ? -3.213 0.859 -1.739 1 91.25 105 PRO A CA 1
ATOM 710 C C . PRO A 1 105 ? -3.363 0.781 -0.221 1 91.25 105 PRO A C 1
ATOM 712 O O . PRO A 1 105 ? -3.77 1.759 0.413 1 91.25 105 PRO A O 1
ATOM 715 N N . PHE A 1 106 ? -3.027 -0.332 0.28 1 93.62 106 PHE A N 1
ATOM 716 C CA . PHE A 1 106 ? -3.424 -0.68 1.64 1 93.62 106 PHE A CA 1
ATOM 717 C C . PHE A 1 106 ? -2.908 0.354 2.635 1 93.62 106 PHE A C 1
ATOM 719 O O . PHE A 1 106 ? -3.684 0.91 3.416 1 93.62 106 PHE A O 1
ATOM 726 N N . VAL A 1 107 ? -1.609 0.675 2.652 1 93.75 107 VAL A N 1
ATOM 727 C CA . VAL A 1 107 ? -0.993 1.553 3.643 1 93.75 107 VAL A CA 1
ATOM 728 C C . VAL A 1 107 ? -1.283 3.01 3.293 1 93.75 107 VAL A C 1
ATOM 730 O O . VAL A 1 107 ? -1.783 3.768 4.125 1 93.75 107 VAL A O 1
ATOM 733 N N . GLU A 1 108 ? -1.099 3.375 2.092 1 91.5 108 GLU A N 1
ATOM 734 C CA . GLU A 1 108 ? -1.27 4.754 1.643 1 91.5 108 GLU A CA 1
ATOM 735 C C . GLU A 1 108 ? -2.734 5.18 1.708 1 91.5 108 GLU A C 1
ATOM 737 O O . GLU A 1 108 ? -3.041 6.309 2.098 1 91.5 108 GLU A O 1
ATOM 742 N N . GLY A 1 109 ? -3.605 4.277 1.276 1 93.12 109 GLY A N 1
ATOM 743 C CA . GLY A 1 109 ? -5.027 4.555 1.407 1 93.12 109 GLY A CA 1
ATOM 744 C C . GLY A 1 109 ? -5.469 4.742 2.846 1 93.12 109 GLY A C 1
ATOM 745 O O . GLY A 1 109 ? -6.285 5.621 3.141 1 93.12 109 GLY A O 1
ATOM 746 N N . ALA A 1 110 ? -4.93 3.871 3.691 1 95.12 110 ALA A N 1
ATOM 747 C CA . ALA A 1 110 ? -5.254 3.967 5.113 1 95.12 110 ALA A CA 1
ATOM 748 C C . ALA A 1 110 ? -4.848 5.324 5.676 1 95.12 110 ALA A C 1
ATOM 750 O O . ALA A 1 110 ? -5.625 5.965 6.391 1 95.12 110 ALA A O 1
ATOM 751 N N . VAL A 1 111 ? -3.662 5.746 5.355 1 91.44 111 VAL A N 1
ATOM 752 C CA . VAL A 1 111 ? -3.148 7.012 5.867 1 91.44 111 VAL A CA 1
ATOM 753 C C . VAL A 1 111 ? -3.973 8.172 5.309 1 91.44 111 VAL A C 1
ATOM 755 O O . VAL A 1 111 ? -4.387 9.062 6.051 1 91.44 111 VAL A O 1
ATOM 758 N N . ALA A 1 112 ? -4.211 8.164 4.02 1 89.38 112 ALA A N 1
ATOM 759 C CA . ALA A 1 112 ? -5.02 9.211 3.393 1 89.38 112 ALA A CA 1
ATOM 760 C C . ALA A 1 112 ? -6.41 9.273 4.016 1 89.38 112 ALA A C 1
ATOM 762 O O . ALA A 1 112 ? -6.902 10.359 4.332 1 89.38 112 ALA A O 1
ATOM 763 N N . ALA A 1 113 ? -7.02 8.148 4.199 1 93.81 113 ALA A N 1
ATOM 764 C CA . ALA A 1 113 ? -8.352 8.07 4.793 1 93.81 113 ALA A CA 1
ATOM 765 C C . ALA A 1 113 ? -8.352 8.609 6.223 1 93.81 113 ALA A C 1
ATOM 767 O O . ALA A 1 113 ? -9.227 9.391 6.598 1 93.81 113 ALA A O 1
ATOM 768 N N . ALA A 1 114 ? -7.367 8.219 6.965 1 93 114 ALA A N 1
ATOM 769 C CA . ALA A 1 114 ? -7.281 8.609 8.367 1 93 114 ALA A CA 1
ATOM 770 C C . ALA A 1 114 ? -7.164 10.125 8.508 1 93 114 ALA A C 1
ATOM 772 O O . ALA A 1 114 ? -7.875 10.734 9.305 1 93 114 ALA A O 1
ATOM 773 N N . VAL A 1 115 ? -6.305 10.672 7.766 1 87.25 115 VAL A N 1
ATOM 774 C CA . VAL A 1 115 ? -6.074 12.117 7.855 1 87.25 115 VAL A CA 1
ATOM 775 C C . VAL A 1 115 ? -7.344 12.867 7.461 1 87.25 115 VAL A C 1
ATOM 777 O O . VAL A 1 115 ? -7.719 13.844 8.102 1 87.25 115 VAL A O 1
ATOM 780 N N . THR A 1 116 ? -8.008 12.422 6.398 1 87.31 116 THR A N 1
ATOM 781 C CA . THR A 1 116 ? -9.25 13.047 5.957 1 87.31 116 THR A CA 1
ATOM 782 C C . THR A 1 116 ? -10.336 12.898 7.012 1 87.31 116 THR A C 1
ATOM 784 O O . THR A 1 116 ? -11.062 13.852 7.305 1 87.31 116 THR A O 1
ATOM 787 N N . ALA A 1 117 ? -10.422 11.75 7.609 1 91.06 117 ALA A N 1
ATOM 788 C CA . ALA A 1 117 ? -11.391 11.516 8.672 1 91.06 117 ALA A CA 1
ATOM 789 C C . ALA A 1 117 ? -11.117 12.422 9.875 1 91.06 117 ALA A C 1
ATOM 791 O O . ALA A 1 117 ? -12.047 12.945 10.492 1 91.06 117 ALA A O 1
ATOM 792 N N . HIS A 1 118 ? -9.898 12.539 10.18 1 87.88 118 HIS A N 1
ATOM 793 C CA . HIS A 1 118 ? -9.484 13.359 11.305 1 87.88 118 HIS A CA 1
ATOM 794 C C . HIS A 1 118 ? -9.953 14.805 11.148 1 87.88 118 HIS A C 1
ATOM 796 O O . HIS A 1 118 ? -10.25 15.477 12.133 1 87.88 118 HIS A O 1
ATOM 802 N N . GLY A 1 119 ? -10.008 15.219 9.93 1 81.88 119 GLY A N 1
ATOM 803 C CA . GLY A 1 119 ? -10.477 16.562 9.648 1 81.88 119 GLY A CA 1
ATOM 804 C C . GLY A 1 119 ? -11.984 16.719 9.734 1 81.88 119 GLY A C 1
ATOM 805 O O . GLY A 1 119 ? -12.516 17.812 9.562 1 81.88 119 GLY A O 1
ATOM 806 N N . GLY A 1 120 ? -12.648 15.578 9.945 1 86.12 120 GLY A N 1
ATOM 807 C CA . GLY A 1 120 ? -14.086 15.633 10.148 1 86.12 120 GLY A CA 1
ATOM 808 C C . GLY A 1 120 ? -14.883 15.312 8.898 1 86.12 120 GLY A C 1
ATOM 809 O O . GLY A 1 120 ? -16.109 15.453 8.875 1 86.12 120 GLY A O 1
ATOM 810 N N . ALA A 1 121 ? -14.258 14.891 7.879 1 86.69 121 ALA A N 1
ATOM 811 C CA . ALA A 1 121 ? -14.945 14.586 6.625 1 86.69 121 ALA A CA 1
ATOM 812 C C . ALA A 1 121 ? -15.93 13.438 6.809 1 86.69 121 ALA A C 1
ATOM 814 O O . ALA A 1 121 ? -15.812 12.656 7.754 1 86.69 121 ALA A O 1
ATOM 815 N N . ASP A 1 122 ? -16.891 13.391 5.992 1 92.38 122 ASP A N 1
ATOM 816 C CA . ASP A 1 122 ? -17.875 12.312 6.059 1 92.38 122 ASP A CA 1
ATOM 817 C C . ASP A 1 122 ? -17.344 11.055 5.367 1 92.38 122 ASP A C 1
ATOM 819 O O . ASP A 1 122 ? -16.25 11.055 4.809 1 92.38 122 ASP A O 1
ATOM 823 N N . ARG A 1 123 ? -18.094 9.938 5.48 1 95.12 123 ARG A N 1
ATOM 824 C CA . ARG A 1 123 ? -17.672 8.617 5.023 1 95.12 123 ARG A CA 1
ATOM 825 C C . ARG A 1 123 ? -17.328 8.633 3.537 1 95.12 123 ARG A C 1
ATOM 827 O O . ARG A 1 123 ? -16.328 8.047 3.117 1 95.12 123 ARG A O 1
ATOM 834 N N . ASP A 1 124 ? -18.125 9.375 2.746 1 94.62 124 ASP A N 1
ATOM 835 C CA . ASP A 1 124 ? -17.922 9.406 1.303 1 94.62 124 ASP A CA 1
ATOM 836 C C . ASP A 1 124 ? -16.625 10.133 0.953 1 94.62 124 ASP A C 1
ATOM 838 O O . ASP A 1 124 ? -15.875 9.703 0.068 1 94.62 124 ASP A O 1
ATOM 842 N N . ALA A 1 125 ? -16.375 11.188 1.624 1 90.94 125 ALA A N 1
ATOM 843 C CA . ALA A 1 125 ? -15.148 11.945 1.408 1 90.94 125 ALA A CA 1
ATOM 844 C C . ALA A 1 125 ? -13.922 11.141 1.841 1 90.94 125 ALA A C 1
ATOM 846 O O . ALA A 1 125 ? -12.875 11.188 1.191 1 90.94 125 ALA A O 1
ATOM 847 N N . VAL A 1 126 ? -14.047 10.445 2.949 1 93.94 126 VAL A N 1
ATOM 848 C CA . VAL A 1 126 ? -12.961 9.602 3.445 1 93.94 126 VAL A CA 1
ATOM 849 C C . VAL A 1 126 ? -12.672 8.477 2.449 1 93.94 126 VAL A C 1
ATOM 851 O O . VAL A 1 126 ? -11.516 8.203 2.129 1 93.94 126 VAL A O 1
ATOM 854 N N . LEU A 1 127 ? -13.734 7.875 1.934 1 95.62 127 LEU A N 1
ATOM 855 C CA . LEU A 1 127 ? -13.602 6.844 0.91 1 95.62 127 LEU A CA 1
ATOM 856 C C . LEU A 1 127 ? -12.898 7.395 -0.326 1 95.62 127 LEU A C 1
ATOM 858 O O . LEU A 1 127 ? -12 6.75 -0.875 1 95.62 127 LEU A O 1
ATOM 862 N N . ALA A 1 128 ? -13.297 8.531 -0.76 1 91.81 128 ALA A N 1
ATOM 863 C CA . ALA A 1 128 ? -12.711 9.164 -1.939 1 91.81 128 ALA A CA 1
ATOM 864 C C . ALA A 1 128 ? -11.219 9.43 -1.737 1 91.81 128 ALA A C 1
ATOM 866 O O . ALA A 1 128 ? -10.422 9.25 -2.658 1 91.81 128 ALA A O 1
ATOM 867 N N . SER A 1 129 ? -10.898 9.852 -0.562 1 89.75 129 SER A N 1
ATOM 868 C CA . SER A 1 129 ? -9.5 10.117 -0.25 1 89.75 129 SER A CA 1
ATOM 869 C C . SER A 1 129 ? -8.664 8.844 -0.313 1 89.75 129 SER A C 1
ATOM 871 O O . SER A 1 129 ? -7.559 8.852 -0.856 1 89.75 129 SER A O 1
ATOM 873 N N . ALA A 1 130 ? -9.195 7.812 0.26 1 93.25 130 ALA A N 1
ATOM 874 C CA . ALA A 1 130 ? -8.5 6.523 0.195 1 93.25 130 ALA A CA 1
ATOM 875 C C . ALA A 1 130 ? -8.289 6.09 -1.253 1 93.25 130 ALA A C 1
ATOM 877 O O . ALA A 1 130 ? -7.176 5.727 -1.639 1 93.25 130 ALA A O 1
ATOM 878 N N . THR A 1 131 ? -9.289 6.211 -2.033 1 89.88 131 THR A N 1
ATOM 879 C CA . THR A 1 131 ? -9.258 5.77 -3.424 1 89.88 131 THR A CA 1
ATOM 880 C C . THR A 1 131 ? -8.297 6.625 -4.238 1 89.88 131 THR A C 1
ATOM 882 O O . THR A 1 131 ? -7.59 6.117 -5.113 1 89.88 131 THR A O 1
ATOM 885 N N . ALA A 1 132 ? -8.234 7.844 -3.949 1 85.25 132 ALA A N 1
ATOM 886 C CA . ALA A 1 132 ? -7.387 8.781 -4.672 1 85.25 132 ALA A CA 1
ATOM 887 C C . ALA A 1 132 ? -5.91 8.484 -4.43 1 85.25 132 ALA A C 1
ATOM 889 O O . ALA A 1 132 ? -5.047 8.914 -5.199 1 85.25 132 ALA A O 1
ATOM 890 N N . SER A 1 133 ? -5.629 7.766 -3.359 1 87.62 133 SER A N 1
ATOM 891 C CA . SER A 1 133 ? -4.242 7.457 -3.023 1 87.62 133 SER A CA 1
ATOM 892 C C . SER A 1 133 ? -3.605 6.559 -4.078 1 87.62 133 SER A C 1
ATOM 894 O O . SER A 1 133 ? -2.379 6.5 -4.188 1 87.62 133 SER A O 1
ATOM 896 N N . ALA A 1 134 ? -4.426 5.863 -4.836 1 83.44 134 ALA A N 1
ATOM 897 C CA . ALA A 1 134 ? -3.922 4.992 -5.891 1 83.44 134 ALA A CA 1
ATOM 898 C C . ALA A 1 134 ? -3.188 5.793 -6.965 1 83.44 134 ALA A C 1
ATOM 900 O O . ALA A 1 134 ? -2.264 5.281 -7.605 1 83.44 134 ALA A O 1
ATOM 901 N N . GLY A 1 135 ? -3.59 6.969 -7.156 1 79.44 135 GLY A N 1
ATOM 902 C CA . GLY A 1 135 ? -3.014 7.797 -8.203 1 79.44 135 GLY A CA 1
ATOM 903 C C . GLY A 1 135 ? -1.848 8.641 -7.723 1 79.44 135 GLY A C 1
ATOM 904 O O . GLY A 1 135 ? -1.249 9.383 -8.5 1 79.44 135 GLY A O 1
ATOM 905 N N . MET A 1 136 ? -1.517 8.508 -6.512 1 76.19 136 MET A N 1
ATOM 906 C CA . MET A 1 136 ? -0.52 9.406 -5.938 1 76.19 136 MET A CA 1
ATOM 907 C C . MET A 1 136 ? 0.866 9.117 -6.504 1 76.19 136 MET A C 1
ATOM 909 O O . MET A 1 136 ? 1.665 10.039 -6.699 1 76.19 136 MET A O 1
ATOM 913 N N . PHE A 1 137 ? 1.147 7.941 -6.766 1 76.06 137 PHE A N 1
ATOM 914 C CA . PHE A 1 137 ? 2.475 7.574 -7.246 1 76.06 137 PHE A CA 1
ATOM 915 C C . PHE A 1 137 ? 2.725 8.141 -8.641 1 76.06 137 PHE A C 1
ATOM 917 O O . PHE A 1 137 ? 3.828 8.602 -8.938 1 76.06 137 PHE A O 1
ATOM 924 N N . ALA A 1 138 ? 1.654 8.102 -9.367 1 73.94 138 ALA A N 1
ATOM 925 C CA . ALA A 1 138 ? 1.779 8.711 -10.688 1 73.94 138 ALA A CA 1
ATOM 926 C C . ALA A 1 138 ? 1.986 10.219 -10.578 1 73.94 138 ALA A C 1
ATOM 928 O O . ALA A 1 138 ? 2.768 10.805 -11.328 1 73.94 138 ALA A O 1
ATOM 929 N N . ALA A 1 139 ? 1.359 10.781 -9.641 1 70.38 139 ALA A N 1
ATOM 930 C CA . ALA A 1 139 ? 1.454 12.227 -9.438 1 70.38 139 ALA A CA 1
ATOM 931 C C . ALA A 1 139 ? 2.842 12.625 -8.945 1 70.38 139 ALA A C 1
ATOM 933 O O . ALA A 1 139 ? 3.402 13.633 -9.391 1 70.38 139 ALA A O 1
ATOM 934 N N . ILE A 1 140 ? 3.352 11.859 -8.133 1 70.06 140 ILE A N 1
ATOM 935 C CA . ILE A 1 140 ? 4.672 12.125 -7.578 1 70.06 140 ILE A CA 1
ATOM 936 C C . ILE A 1 140 ? 5.73 11.984 -8.672 1 70.06 140 ILE A C 1
ATOM 938 O O . ILE A 1 140 ? 6.637 12.812 -8.781 1 70.06 140 ILE A O 1
ATOM 942 N N . GLU A 1 141 ? 5.57 10.953 -9.43 1 70.31 141 GLU A N 1
ATOM 943 C CA . GLU A 1 141 ? 6.512 10.75 -10.531 1 70.31 141 GLU A CA 1
ATOM 944 C C . GLU A 1 141 ? 6.469 11.914 -11.516 1 70.31 141 GLU A C 1
ATOM 946 O O . GLU A 1 141 ? 7.508 12.375 -11.984 1 70.31 141 GLU A O 1
ATOM 951 N N . ALA A 1 142 ? 5.281 12.289 -11.766 1 69 142 ALA A N 1
ATOM 952 C CA . ALA A 1 142 ? 5.113 13.398 -12.695 1 69 142 ALA A CA 1
ATOM 953 C C . ALA A 1 142 ? 5.738 14.68 -12.133 1 69 142 ALA A C 1
ATOM 955 O O . ALA A 1 142 ? 6.379 15.438 -12.867 1 69 142 ALA A O 1
ATOM 956 N N . ALA A 1 143 ? 5.578 14.883 -10.875 1 64.19 143 ALA A N 1
ATOM 957 C CA . ALA A 1 143 ? 6.121 16.078 -10.234 1 64.19 143 ALA A CA 1
ATOM 958 C C . ALA A 1 143 ? 7.648 16.047 -10.219 1 64.19 143 ALA A C 1
ATOM 960 O O . ALA A 1 143 ? 8.297 17.078 -10.414 1 64.19 143 ALA A O 1
ATOM 961 N N . GLN A 1 144 ? 8.125 14.828 -9.984 1 62.88 144 GLN A N 1
ATOM 962 C CA . GLN A 1 144 ? 9.57 14.664 -9.969 1 62.88 144 GLN A CA 1
ATOM 963 C C . GLN A 1 144 ? 10.164 14.844 -11.359 1 62.88 144 GLN A C 1
ATOM 965 O O . GLN A 1 144 ? 11.281 15.344 -11.508 1 62.88 144 GLN A O 1
ATOM 970 N N . ALA A 1 145 ? 9.336 14.266 -12.219 1 61.28 145 ALA A N 1
ATOM 971 C CA . ALA A 1 145 ? 9.797 14.414 -13.602 1 61.28 145 ALA A CA 1
ATOM 972 C C . ALA A 1 145 ? 9.773 15.875 -14.031 1 61.28 145 ALA A C 1
ATOM 974 O O . ALA A 1 145 ? 10.617 16.312 -14.82 1 61.28 145 ALA A O 1
ATOM 975 N N . SER A 1 146 ? 8.664 16.5 -13.594 1 55.06 146 SER A N 1
ATOM 976 C CA . SER A 1 146 ? 8.508 17.906 -13.945 1 55.06 146 SER A CA 1
ATOM 977 C C . SER A 1 146 ? 9.453 18.781 -13.141 1 55.06 146 SER A C 1
ATOM 979 O O . SER A 1 146 ? 9.789 19.891 -13.562 1 55.06 146 SER A O 1
ATOM 981 N N . GLY A 1 147 ? 9.547 18.516 -11.852 1 50.22 147 GLY A N 1
ATOM 982 C CA . GLY A 1 147 ? 10.375 19.359 -11.008 1 50.22 147 GLY A CA 1
ATOM 983 C C . GLY A 1 147 ? 11.828 19.391 -11.445 1 50.22 147 GLY A C 1
ATOM 984 O O . GLY A 1 147 ? 12.633 20.156 -10.914 1 50.22 147 GLY A O 1
ATOM 985 N N . ALA A 1 148 ? 12.344 18.219 -12 1 43.72 148 ALA A N 1
ATOM 986 C CA . ALA A 1 148 ? 13.703 18.391 -12.516 1 43.72 148 ALA A CA 1
ATOM 987 C C . ALA A 1 148 ? 13.781 19.609 -13.438 1 43.72 148 ALA A C 1
ATOM 989 O O . ALA A 1 148 ? 14.867 19.969 -13.898 1 43.72 148 ALA A O 1
ATOM 990 N N . GLY A 1 149 ? 12.742 19.828 -14.141 1 36.09 149 GLY A N 1
ATOM 991 C CA . GLY A 1 149 ? 12.914 20.953 -15.039 1 36.09 149 GLY A CA 1
ATOM 992 C C . GLY A 1 149 ? 12.961 22.281 -14.312 1 36.09 149 GLY A C 1
ATOM 993 O O . GLY A 1 149 ? 12.305 22.453 -13.281 1 36.09 149 GLY A O 1
ATOM 994 N N . GLU A 1 150 ? 14.125 22.891 -14.32 1 38.25 150 GLU A N 1
ATOM 995 C CA . GLU A 1 150 ? 14.43 24.297 -14.039 1 38.25 150 GLU A CA 1
ATOM 996 C C . GLU A 1 150 ? 13.25 25.203 -14.367 1 38.25 150 GLU A C 1
ATOM 998 O O . GLU A 1 150 ? 12.938 25.422 -15.539 1 38.25 150 GLU A O 1
ATOM 1003 N N . THR A 1 151 ? 12.109 24.797 -13.969 1 36.34 151 THR A N 1
ATOM 1004 C CA . THR A 1 151 ? 11.188 25.844 -14.383 1 36.34 151 THR A CA 1
ATOM 1005 C C . THR A 1 151 ? 11.758 27.219 -14.062 1 36.34 151 THR A C 1
ATOM 1007 O O . THR A 1 151 ? 12.375 27.422 -13.016 1 36.34 151 THR A O 1
ATOM 1010 N N . ALA A 1 152 ? 12.055 27.984 -15.086 1 39.62 152 ALA A N 1
ATOM 1011 C CA . ALA A 1 152 ? 12.398 29.391 -15.07 1 39.62 152 ALA A CA 1
ATOM 1012 C C . ALA A 1 152 ? 11.688 30.125 -13.93 1 39.62 152 ALA A C 1
ATOM 1014 O O . ALA A 1 152 ? 10.555 29.781 -13.586 1 39.62 152 ALA A O 1
ATOM 1015 N N . PRO A 1 153 ? 12.391 30.828 -13.086 1 37.56 153 PRO A N 1
ATOM 1016 C CA . PRO A 1 153 ? 11.758 31.75 -12.148 1 37.56 153 PRO A CA 1
ATOM 1017 C C . PRO A 1 153 ? 10.445 32.312 -12.672 1 37.56 153 PRO A C 1
ATOM 1019 O O . PRO A 1 153 ? 10.438 33.062 -13.656 1 37.56 153 PRO A O 1
ATOM 1022 N N . ALA A 1 154 ? 9.469 31.531 -12.953 1 39.34 154 ALA A N 1
ATOM 1023 C CA . ALA A 1 154 ? 8.266 32.25 -13.344 1 39.34 154 ALA A CA 1
ATOM 1024 C C . ALA A 1 154 ? 8.102 33.531 -12.5 1 39.34 154 ALA A C 1
ATOM 1026 O O . ALA A 1 154 ? 8.5 33.562 -11.336 1 39.34 154 ALA A O 1
ATOM 1027 N N . GLU A 1 155 ? 7.922 34.562 -12.953 1 40.34 155 GLU A N 1
ATOM 1028 C CA . GLU A 1 155 ? 7.496 35.844 -12.367 1 40.34 155 GLU A CA 1
ATOM 1029 C C . GLU A 1 155 ? 6.484 35.625 -11.25 1 40.34 155 GLU A C 1
ATOM 1031 O O . GLU A 1 155 ? 5.652 34.719 -11.328 1 40.34 155 GLU A O 1
ATOM 1036 N N . ALA A 1 156 ? 6.734 36.062 -9.945 1 48.47 156 ALA A N 1
ATOM 1037 C CA . ALA A 1 156 ? 5.934 36.25 -8.734 1 48.47 156 ALA A CA 1
ATOM 1038 C C . ALA A 1 156 ? 4.461 36.469 -9.086 1 48.47 156 ALA A C 1
ATOM 1040 O O . ALA A 1 156 ? 4.059 37.594 -9.438 1 48.47 156 ALA A O 1
ATOM 1041 N N . ALA A 1 157 ? 3.779 35.625 -9.703 1 52.12 157 ALA A N 1
ATOM 1042 C CA . ALA A 1 157 ? 2.367 35.969 -9.859 1 52.12 157 ALA A CA 1
ATOM 1043 C C . ALA A 1 157 ? 1.697 36.156 -8.5 1 52.12 157 ALA A C 1
ATOM 1045 O O . ALA A 1 157 ? 2.18 35.625 -7.488 1 52.12 157 ALA A O 1
ATOM 1046 N N . GLU A 1 158 ? 0.762 36.969 -8.125 1 60.25 158 GLU A N 1
ATOM 1047 C CA . GLU A 1 158 ? 0.017 37.469 -6.965 1 60.25 158 GLU A CA 1
ATOM 1048 C C . GLU A 1 158 ? -0.457 36.312 -6.094 1 60.25 158 GLU A C 1
ATOM 1050 O O . GLU A 1 158 ? -0.732 36.5 -4.906 1 60.25 158 GLU A O 1
ATOM 1055 N N . GLY A 1 159 ? 0.044 34.969 -6.387 1 80.75 159 GLY A N 1
ATOM 1056 C CA . GLY A 1 159 ? -0.48 33.844 -5.641 1 80.75 159 GLY A CA 1
ATOM 1057 C C . GLY A 1 159 ? 0.564 32.781 -5.355 1 80.75 159 GLY A C 1
ATOM 1058 O O . GLY A 1 159 ? 0.242 31.594 -5.266 1 80.75 159 GLY A O 1
ATOM 1059 N N . SER A 1 160 ? 1.889 33.281 -5.23 1 89.69 160 SER A N 1
ATOM 1060 C CA . SER A 1 160 ? 2.963 32.344 -4.953 1 89.69 160 SER A CA 1
ATOM 1061 C C . SER A 1 160 ? 3.996 32.938 -4.004 1 89.69 160 SER A C 1
ATOM 1063 O O . SER A 1 160 ? 4.242 34.156 -4.023 1 89.69 160 SER A O 1
ATOM 1065 N N . ARG A 1 161 ? 4.523 32.219 -3.078 1 95.38 161 ARG A N 1
ATOM 1066 C CA . ARG A 1 161 ? 5.574 32.594 -2.145 1 95.38 161 ARG A CA 1
ATOM 1067 C C . ARG A 1 161 ? 6.539 31.453 -1.897 1 95.38 161 ARG A C 1
ATOM 1069 O O . ARG A 1 161 ? 6.164 30.281 -2.021 1 95.38 161 ARG A O 1
ATOM 1076 N N . THR A 1 162 ? 7.723 31.797 -1.591 1 95.88 162 THR A N 1
ATOM 1077 C CA . THR A 1 162 ? 8.711 30.797 -1.201 1 95.88 162 THR A CA 1
ATOM 1078 C C . THR A 1 162 ? 8.898 30.797 0.313 1 95.88 162 THR A C 1
ATOM 1080 O O . THR A 1 162 ? 8.805 31.828 0.963 1 95.88 162 THR A O 1
ATOM 1083 N N . VAL A 1 163 ? 9.125 29.625 0.851 1 97.06 163 VAL A N 1
ATOM 1084 C CA . VAL A 1 163 ? 9.297 29.484 2.293 1 97.06 163 VAL A CA 1
ATOM 1085 C C . VAL A 1 163 ? 10.32 28.391 2.586 1 97.06 163 VAL A C 1
ATOM 1087 O O . VAL A 1 163 ? 10.406 27.406 1.845 1 97.06 163 VAL A O 1
ATOM 1090 N N . THR A 1 164 ? 11.047 28.547 3.637 1 97.06 164 THR A N 1
ATOM 1091 C CA . THR A 1 164 ? 12.062 27.578 4.031 1 97.06 164 THR A CA 1
ATOM 1092 C C . THR A 1 164 ? 11.555 26.688 5.16 1 97.06 164 THR A C 1
ATOM 1094 O O . THR A 1 164 ? 10.984 27.188 6.137 1 97.06 164 THR A O 1
ATOM 1097 N N . VAL A 1 165 ? 11.766 25.422 4.984 1 96.19 165 VAL A N 1
ATOM 1098 C CA . VAL A 1 165 ? 11.414 24.453 6.02 1 96.19 165 VAL A CA 1
ATOM 1099 C C . VAL A 1 165 ? 12.367 24.594 7.203 1 96.19 165 VAL A C 1
ATOM 1101 O O . VAL A 1 165 ? 13.586 24.547 7.035 1 96.19 165 VAL A O 1
ATOM 1104 N N . ARG A 1 166 ? 11.82 24.641 8.453 1 95.81 166 ARG A N 1
ATOM 1105 C CA . ARG A 1 166 ? 12.664 24.938 9.609 1 95.81 166 ARG A CA 1
ATOM 1106 C C . ARG A 1 166 ? 12.789 23.719 10.523 1 95.81 166 ARG A C 1
ATOM 1108 O O . ARG A 1 166 ? 13.797 23.562 11.203 1 95.81 166 ARG A O 1
ATOM 1115 N N . ASN A 1 167 ? 11.727 22.953 10.586 1 89.94 167 ASN A N 1
ATOM 1116 C CA . ASN A 1 167 ? 11.766 21.812 11.492 1 89.94 167 ASN A CA 1
ATOM 1117 C C . ASN A 1 167 ? 12.695 20.719 10.977 1 89.94 167 ASN A C 1
ATOM 1119 O O . ASN A 1 167 ? 12.734 20.438 9.773 1 89.94 167 ASN A O 1
ATOM 1123 N N . PRO A 1 168 ? 13.461 20.172 11.875 1 83.06 168 PRO A N 1
ATOM 1124 C CA . PRO A 1 168 ? 14.547 19.25 11.508 1 83.06 168 PRO A CA 1
ATOM 1125 C C . PRO A 1 168 ? 14.07 18.078 10.656 1 83.06 168 PRO A C 1
ATOM 1127 O O . PRO A 1 168 ? 14.75 17.688 9.703 1 83.06 168 PRO A O 1
ATOM 1130 N N . LEU A 1 169 ? 12.844 17.562 10.859 1 74.62 169 LEU A N 1
ATOM 1131 C CA . LEU A 1 169 ? 12.375 16.375 10.148 1 74.62 169 LEU A CA 1
ATOM 1132 C C . LEU A 1 169 ? 11.555 16.766 8.922 1 74.62 169 LEU A C 1
ATOM 1134 O O . LEU A 1 169 ? 11.125 15.906 8.156 1 74.62 169 LEU A O 1
ATOM 1138 N N . GLY A 1 170 ? 11.336 18.109 8.758 1 84.56 170 GLY A N 1
ATOM 1139 C CA . GLY A 1 170 ? 10.664 18.594 7.566 1 84.56 170 GLY A CA 1
ATOM 1140 C C . GLY A 1 170 ? 9.188 18.25 7.52 1 84.56 170 GLY A C 1
ATOM 1141 O O . GLY A 1 170 ? 8.516 18.25 8.555 1 84.56 170 GLY A O 1
ATOM 1142 N N . LEU A 1 171 ? 8.633 18.109 6.293 1 85.62 171 LEU A N 1
ATOM 1143 C CA . LEU A 1 171 ? 7.215 17.812 6.082 1 85.62 171 LEU A CA 1
ATOM 1144 C C . LEU A 1 171 ? 6.945 16.312 6.188 1 85.62 171 LEU A C 1
ATOM 1146 O O . LEU A 1 171 ? 6.477 15.695 5.23 1 85.62 171 LEU A O 1
ATOM 1150 N N . HIS A 1 172 ? 7.262 15.852 7.434 1 75.25 172 HIS A N 1
ATOM 1151 C CA . HIS A 1 172 ? 6.887 14.469 7.734 1 75.25 172 HIS A CA 1
ATOM 1152 C C . HIS A 1 172 ? 5.383 14.344 7.957 1 75.25 172 HIS A C 1
ATOM 1154 O O . HIS A 1 172 ? 4.625 15.25 7.609 1 75.25 172 HIS A O 1
ATOM 1160 N N . ALA A 1 173 ? 4.965 13.172 8.484 1 71.31 173 ALA A N 1
ATOM 1161 C CA . ALA A 1 173 ? 3.557 12.797 8.547 1 71.31 173 ALA A CA 1
ATOM 1162 C C . ALA A 1 173 ? 2.73 13.867 9.258 1 71.31 173 ALA A C 1
ATOM 1164 O O . ALA A 1 173 ? 1.763 14.383 8.695 1 71.31 173 ALA A O 1
ATOM 1165 N N . ARG A 1 174 ? 3.188 14.297 10.375 1 75.56 174 ARG A N 1
ATOM 1166 C CA . ARG A 1 174 ? 2.393 15.203 11.195 1 75.56 174 ARG A CA 1
ATOM 1167 C C . ARG A 1 174 ? 2.295 16.578 10.555 1 75.56 174 ARG A C 1
ATOM 1169 O O . ARG A 1 174 ? 1.194 17.078 10.305 1 75.56 174 ARG A O 1
ATOM 1176 N N . PRO A 1 175 ? 3.414 17.25 10.211 1 87.19 175 PRO A N 1
ATOM 1177 C CA . PRO A 1 175 ? 3.299 18.547 9.523 1 87.19 175 PRO A CA 1
ATOM 1178 C C . PRO A 1 175 ? 2.484 18.453 8.234 1 87.19 175 PRO A C 1
ATOM 1180 O O . PRO A 1 175 ? 1.682 19.344 7.941 1 87.19 175 PRO A O 1
ATOM 1183 N N . ALA A 1 176 ? 2.742 17.391 7.535 1 87.88 176 ALA A N 1
ATOM 1184 C CA . ALA A 1 176 ? 2.002 17.203 6.289 1 87.88 176 ALA A CA 1
ATOM 1185 C C . ALA A 1 176 ? 0.5 17.125 6.551 1 87.88 176 ALA A C 1
ATOM 1187 O O . ALA A 1 176 ? -0.294 17.719 5.816 1 87.88 176 ALA A O 1
ATOM 1188 N N . ALA A 1 177 ? 0.175 16.438 7.559 1 83.31 177 ALA A N 1
ATOM 1189 C CA . ALA A 1 177 ? -1.235 16.297 7.918 1 83.31 177 ALA A CA 1
ATOM 1190 C C . ALA A 1 177 ? -1.827 17.656 8.312 1 83.31 177 ALA A C 1
ATOM 1192 O O . ALA A 1 177 ? -2.951 17.984 7.922 1 83.31 177 ALA A O 1
ATOM 1193 N N . LEU A 1 178 ? -1.076 18.406 9.086 1 88.19 178 LEU A N 1
ATOM 1194 C CA . LEU A 1 178 ? -1.541 19.719 9.516 1 88.19 178 LEU A CA 1
ATOM 1195 C C . LEU A 1 178 ? -1.769 20.641 8.32 1 88.19 178 LEU A C 1
ATOM 1197 O O . LEU A 1 178 ? -2.797 21.312 8.234 1 88.19 178 LEU A O 1
ATOM 1201 N N . VAL A 1 179 ? -0.846 20.578 7.406 1 93.38 179 VAL A N 1
ATOM 1202 C CA . VAL A 1 179 ? -0.958 21.422 6.215 1 93.38 179 VAL A CA 1
ATOM 1203 C C . VAL A 1 179 ? -2.156 20.969 5.383 1 93.38 179 VAL A C 1
ATOM 1205 O O . VAL A 1 179 ? -2.971 21.797 4.961 1 93.38 179 VAL A O 1
ATOM 1208 N N . SER A 1 180 ? -2.256 19.719 5.148 1 90.44 180 SER A N 1
ATOM 1209 C CA . SER A 1 180 ? -3.312 19.172 4.301 1 90.44 180 SER A CA 1
ATOM 1210 C C . SER A 1 180 ? -4.691 19.5 4.859 1 90.44 180 SER A C 1
ATOM 1212 O O . SER A 1 180 ? -5.605 19.859 4.105 1 90.44 180 SER A O 1
ATOM 1214 N N . ARG A 1 181 ? -4.812 19.406 6.129 1 83.88 181 ARG A N 1
ATOM 1215 C CA . ARG A 1 181 ? -6.094 19.703 6.762 1 83.88 181 ARG A CA 1
ATOM 1216 C C . ARG A 1 181 ? -6.441 21.188 6.617 1 83.88 181 ARG A C 1
ATOM 1218 O O . ARG A 1 181 ? -7.59 21.531 6.336 1 83.88 181 ARG A O 1
ATOM 1225 N N . LYS A 1 182 ? -5.484 21.984 6.84 1 89.69 182 LYS A N 1
ATOM 1226 C CA . LYS A 1 182 ? -5.711 23.422 6.742 1 89.69 182 LYS A CA 1
ATOM 1227 C C . LYS A 1 182 ? -6.113 23.812 5.328 1 89.69 182 LYS A C 1
ATOM 1229 O O . LYS A 1 182 ? -7.02 24.625 5.137 1 89.69 182 LYS A O 1
ATOM 1234 N N . VAL A 1 183 ? -5.445 23.266 4.379 1 90.69 183 VAL A N 1
ATOM 1235 C CA . VAL A 1 183 ? -5.723 23.562 2.979 1 90.69 183 VAL A CA 1
ATOM 1236 C C . VAL A 1 183 ? -7.141 23.125 2.629 1 90.69 183 VAL A C 1
ATOM 1238 O O . VAL A 1 183 ? -7.855 23.828 1.911 1 90.69 183 VAL A O 1
ATOM 1241 N N . ALA A 1 184 ? -7.48 21.984 3.145 1 78.75 184 ALA A N 1
ATOM 1242 C CA . ALA A 1 184 ? -8.828 21.484 2.891 1 78.75 184 ALA A CA 1
ATOM 1243 C C . ALA A 1 184 ? -9.883 22.438 3.451 1 78.75 184 ALA A C 1
ATOM 1245 O O . ALA A 1 184 ? -10.953 22.594 2.857 1 78.75 184 ALA A O 1
ATOM 1246 N N . GLU A 1 185 ? -9.602 23.062 4.5 1 80.69 185 GLU A N 1
ATOM 1247 C CA . GLU A 1 185 ? -10.508 23.984 5.152 1 80.69 185 GLU A CA 1
ATOM 1248 C C . GLU A 1 185 ? -10.641 25.281 4.352 1 80.69 185 GLU A C 1
ATOM 1250 O O . GLU A 1 185 ? -11.703 25.906 4.348 1 80.69 185 GLU A O 1
ATOM 1255 N N . LEU A 1 186 ? -9.617 25.672 3.699 1 84.62 186 LEU A N 1
ATOM 1256 C CA . LEU A 1 186 ? -9.578 26.953 3.002 1 84.62 186 LEU A CA 1
ATOM 1257 C C . LEU A 1 186 ? -10.289 26.859 1.654 1 84.62 186 LEU A C 1
ATOM 1259 O O . LEU A 1 186 ? -10.711 27.891 1.1 1 84.62 186 LEU A O 1
ATOM 1263 N N . GLY A 1 187 ? -10.477 25.734 1.148 1 76.56 187 GLY A N 1
ATOM 1264 C CA . GLY A 1 187 ? -11.211 25.547 -0.088 1 76.56 187 GLY A CA 1
ATOM 1265 C C . GLY A 1 187 ? -10.453 26 -1.317 1 76.56 187 GLY A C 1
ATOM 1266 O O . GLY A 1 187 ? -11.023 26.109 -2.404 1 76.56 187 GLY A O 1
ATOM 1267 N N . ALA A 1 188 ? -9.25 26.516 -1.213 1 81.19 188 ALA A N 1
ATOM 1268 C CA . ALA A 1 188 ? -8.422 26.922 -2.346 1 81.19 188 ALA A CA 1
ATOM 1269 C C . ALA A 1 188 ? -7.555 25.766 -2.834 1 81.19 188 ALA A C 1
ATOM 1271 O O . ALA A 1 188 ? -7.312 24.812 -2.098 1 81.19 188 ALA A O 1
ATOM 1272 N N . SER A 1 189 ? -7.238 25.859 -4.137 1 90.25 189 SER A N 1
ATOM 1273 C CA . SER A 1 189 ? -6.266 24.922 -4.676 1 90.25 189 SER A CA 1
ATOM 1274 C C . SER A 1 189 ? -4.84 25.359 -4.391 1 90.25 189 SER A C 1
ATOM 1276 O O . SER A 1 189 ? -4.379 26.375 -4.93 1 90.25 189 SER A O 1
ATOM 1278 N N . VAL A 1 190 ? -4.191 24.656 -3.529 1 94.25 190 VAL A N 1
ATOM 1279 C CA . VAL A 1 190 ? -2.844 25.031 -3.115 1 94.25 190 VAL A CA 1
ATOM 1280 C C . VAL A 1 190 ? -1.856 23.938 -3.5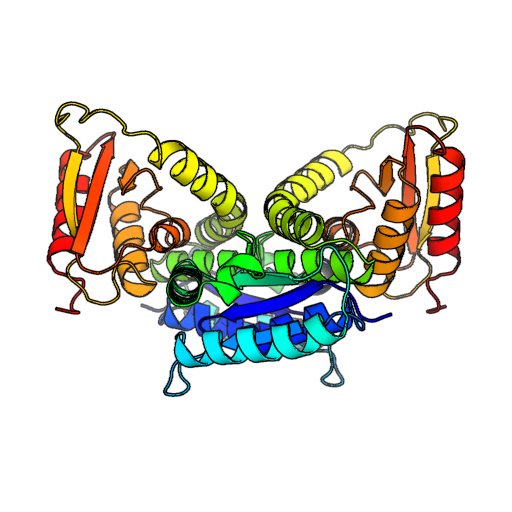25 1 94.25 190 VAL A C 1
ATOM 1282 O O . VAL A 1 190 ? -2.139 22.75 -3.371 1 94.25 190 VAL A O 1
ATOM 1285 N N . THR A 1 191 ? -0.782 24.312 -4.094 1 93.38 191 THR A N 1
ATOM 1286 C CA . THR A 1 191 ? 0.307 23.391 -4.391 1 93.38 191 THR A CA 1
ATOM 1287 C C . THR A 1 191 ? 1.588 23.812 -3.68 1 93.38 191 THR A C 1
ATOM 1289 O O . THR A 1 191 ? 1.785 25 -3.406 1 93.38 191 THR A O 1
ATOM 1292 N N . ILE A 1 192 ? 2.365 22.891 -3.326 1 93.38 192 ILE A N 1
ATOM 1293 C CA . ILE A 1 192 ? 3.711 23.094 -2.801 1 93.38 192 ILE A CA 1
ATOM 1294 C C . ILE A 1 192 ? 4.723 22.359 -3.676 1 93.38 192 ILE A C 1
ATOM 1296 O O . ILE A 1 192 ? 4.707 21.125 -3.754 1 93.38 192 ILE A O 1
ATOM 1300 N N . ASP A 1 193 ? 5.523 23.094 -4.309 1 90.94 193 ASP A N 1
ATOM 1301 C CA . ASP A 1 193 ? 6.457 22.531 -5.281 1 90.94 193 ASP A CA 1
ATOM 1302 C C . ASP A 1 193 ? 5.738 21.625 -6.27 1 90.94 193 ASP A C 1
ATOM 1304 O O . ASP A 1 193 ? 6.199 20.516 -6.547 1 90.94 193 ASP A O 1
ATOM 1308 N N . GLY A 1 194 ? 4.555 22.031 -6.598 1 87.12 194 GLY A N 1
ATOM 1309 C CA . GLY A 1 194 ? 3.838 21.375 -7.676 1 87.12 194 GLY A CA 1
ATOM 1310 C C . GLY A 1 194 ? 2.928 20.25 -7.191 1 87.12 194 GLY A C 1
ATOM 1311 O O . GLY A 1 194 ? 2.076 19.766 -7.941 1 87.12 194 GLY A O 1
ATOM 1312 N N . VAL A 1 195 ? 3.156 19.828 -5.961 1 87.19 195 VAL A N 1
ATOM 1313 C CA . VAL A 1 195 ? 2.299 18.75 -5.488 1 87.19 195 VAL A CA 1
ATOM 1314 C C . VAL A 1 195 ? 1.067 19.328 -4.797 1 87.19 195 VAL A C 1
ATOM 1316 O O . VAL A 1 195 ? 1.111 20.438 -4.27 1 87.19 195 VAL A O 1
ATOM 1319 N N . ASP A 1 196 ? -0.034 18.578 -4.836 1 88.31 196 ASP A N 1
ATOM 1320 C CA . ASP A 1 196 ? -1.285 19 -4.215 1 88.31 196 ASP A CA 1
ATOM 1321 C C . ASP A 1 196 ? -1.155 19.047 -2.693 1 88.31 196 ASP A C 1
ATOM 1323 O O . ASP A 1 196 ? -0.99 18 -2.051 1 88.31 196 ASP A O 1
ATOM 1327 N N . ALA A 1 197 ? -1.344 20.203 -2.113 1 92.38 197 ALA A N 1
ATOM 1328 C CA . ALA A 1 197 ? -1.106 20.406 -0.687 1 92.38 197 ALA A CA 1
ATOM 1329 C C . ALA A 1 197 ? -2.227 19.781 0.147 1 92.38 197 ALA A C 1
ATOM 1331 O O . ALA A 1 197 ? -2.094 19.641 1.364 1 92.38 197 ALA A O 1
ATOM 1332 N N . SER A 1 198 ? -3.258 19.406 -0.478 1 88.25 198 SER A N 1
ATOM 1333 C CA . SER A 1 198 ? -4.332 18.734 0.25 1 88.25 198 SER A CA 1
ATOM 1334 C C . SER A 1 198 ? -4.051 17.25 0.422 1 88.25 198 SER A C 1
ATOM 1336 O O . SER A 1 198 ? -4.742 16.562 1.18 1 88.25 198 SER A O 1
ATOM 1338 N N . SER A 1 199 ? -3.035 16.797 -0.224 1 85.38 199 SER A N 1
ATOM 1339 C CA . SER A 1 199 ? -2.668 15.391 -0.146 1 85.38 199 SER A CA 1
ATOM 1340 C C . SER A 1 199 ? -1.487 15.18 0.796 1 85.38 199 SER A C 1
ATOM 1342 O O . SER A 1 199 ? -0.34 15.445 0.433 1 85.38 199 SER A O 1
ATOM 1344 N N . VAL A 1 200 ? -1.789 14.531 1.891 1 85.19 200 VAL A N 1
ATOM 1345 C CA . VAL A 1 200 ? -0.75 14.258 2.881 1 85.19 200 VAL A CA 1
ATOM 1346 C C . VAL A 1 200 ? 0.361 13.422 2.25 1 85.19 200 VAL A C 1
ATOM 1348 O O . VAL A 1 200 ? 1.544 13.656 2.512 1 85.19 200 VAL A O 1
ATOM 1351 N N . LEU A 1 201 ? -0.078 12.5 1.458 1 82 201 LEU A N 1
ATOM 1352 C CA . LEU A 1 201 ? 0.893 11.602 0.851 1 82 201 LEU A CA 1
ATOM 1353 C C . LEU A 1 201 ? 1.803 12.352 -0.116 1 82 201 LEU A C 1
ATOM 1355 O O . LEU A 1 201 ? 3.014 12.117 -0.143 1 82 201 LEU A O 1
ATOM 1359 N N . GLN A 1 202 ? 1.252 13.156 -0.899 1 84.81 202 GLN A N 1
ATOM 1360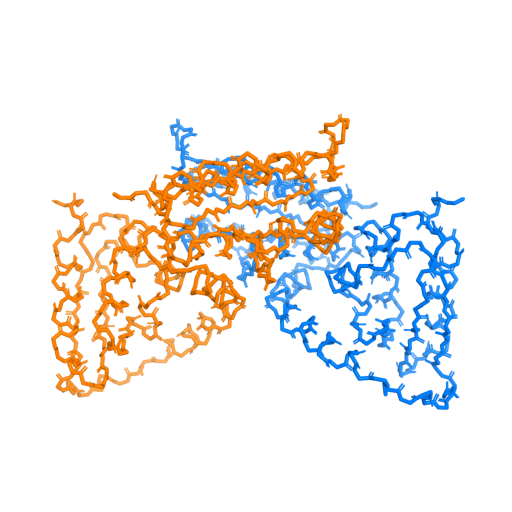 C CA . GLN A 1 202 ? 2.057 13.922 -1.846 1 84.81 202 GLN A CA 1
ATOM 1361 C C . GLN A 1 202 ? 2.994 14.883 -1.12 1 84.81 202 GLN A C 1
ATOM 1363 O O . GLN A 1 202 ? 4.137 15.078 -1.539 1 84.81 202 GLN A O 1
ATOM 1368 N N . LEU A 1 203 ? 2.529 15.477 -0.099 1 88.31 203 LEU A N 1
ATOM 1369 C CA . LEU A 1 203 ? 3.369 16.359 0.693 1 88.31 203 LEU A CA 1
ATOM 1370 C C . LEU A 1 203 ? 4.57 15.617 1.263 1 88.31 203 LEU A C 1
ATOM 1372 O O . LEU A 1 203 ? 5.703 16.094 1.176 1 88.31 203 LEU A O 1
ATOM 1376 N N . MET A 1 204 ? 4.316 14.555 1.753 1 81.31 204 MET A N 1
ATOM 1377 C CA . MET A 1 204 ? 5.387 13.758 2.348 1 81.31 204 MET A CA 1
ATOM 1378 C C . MET A 1 204 ? 6.371 13.289 1.282 1 81.31 204 MET A C 1
ATOM 1380 O O . MET A 1 204 ? 7.57 13.188 1.541 1 81.31 204 MET A O 1
ATOM 1384 N N . ALA A 1 205 ? 5.82 13.039 0.177 1 79.25 205 ALA A N 1
ATOM 1385 C CA . ALA A 1 205 ? 6.648 12.539 -0.918 1 79.25 205 ALA A CA 1
ATOM 1386 C C . ALA A 1 205 ? 7.668 13.586 -1.357 1 79.25 205 ALA A C 1
ATOM 1388 O O . ALA A 1 205 ? 8.664 13.258 -2.01 1 79.25 205 ALA A O 1
ATOM 1389 N N . LEU A 1 206 ? 7.449 14.844 -1.097 1 80.94 206 LEU A N 1
ATOM 1390 C CA . LEU A 1 206 ? 8.398 15.898 -1.421 1 80.94 206 LEU A CA 1
ATOM 1391 C C . LEU A 1 206 ? 9.734 15.664 -0.717 1 80.94 206 LEU A C 1
ATOM 1393 O O . LEU A 1 206 ? 10.773 16.141 -1.173 1 80.94 206 LEU A O 1
ATOM 1397 N N . GLY A 1 207 ? 9.641 15.031 0.423 1 78 207 GLY A N 1
ATOM 1398 C CA . GLY A 1 207 ? 10.852 14.805 1.188 1 78 207 GLY A CA 1
ATOM 1399 C C . GLY A 1 207 ? 11.531 16.078 1.628 1 78 207 GLY A C 1
ATOM 1400 O O . GLY A 1 207 ? 12.766 16.156 1.655 1 78 207 GLY A O 1
ATOM 1401 N N . ALA A 1 208 ? 10.734 17.047 1.809 1 84.69 208 ALA A N 1
ATOM 1402 C CA . ALA A 1 208 ? 11.312 18.328 2.191 1 84.69 208 ALA A CA 1
ATOM 1403 C C . ALA A 1 208 ? 11.82 18.297 3.629 1 84.69 208 ALA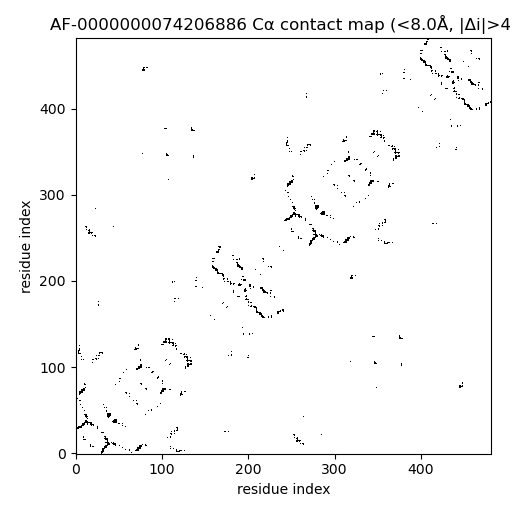 A C 1
ATOM 1405 O O . ALA A 1 208 ? 11.055 18.062 4.562 1 84.69 208 ALA A O 1
ATOM 1406 N N . THR A 1 209 ? 13.094 18.5 3.762 1 84.06 209 THR A N 1
ATOM 1407 C CA . THR A 1 209 ? 13.711 18.516 5.082 1 84.06 209 THR A CA 1
ATOM 1408 C C . THR A 1 209 ? 14.203 19.906 5.438 1 84.06 209 THR A C 1
ATOM 1410 O O . THR A 1 209 ? 14.031 20.844 4.652 1 84.06 209 THR A O 1
ATOM 1413 N N . GLN A 1 210 ? 14.727 19.938 6.617 1 90.44 210 GLN A N 1
ATOM 1414 C CA . GLN A 1 210 ? 15.148 21.234 7.141 1 90.44 210 GLN A CA 1
ATOM 1415 C C . GLN A 1 210 ? 16.047 21.953 6.145 1 90.44 210 GLN A C 1
ATOM 1417 O O . GLN A 1 210 ? 16.969 21.359 5.582 1 90.44 210 GLN A O 1
ATOM 1422 N N . GLY A 1 211 ? 15.727 23.234 5.922 1 93.69 211 GLY A N 1
ATOM 1423 C CA . GLY A 1 211 ? 16.547 24.062 5.059 1 93.69 211 GLY A CA 1
ATOM 1424 C C . GLY A 1 211 ? 16.047 24.094 3.623 1 93.69 211 GLY A C 1
ATOM 1425 O O . GLY A 1 211 ? 16.422 25 2.859 1 93.69 211 GLY A O 1
ATOM 1426 N N . ARG A 1 212 ? 15.195 23.219 3.219 1 92.19 212 ARG A N 1
ATOM 1427 C CA . ARG A 1 212 ? 14.648 23.172 1.866 1 92.19 212 ARG A CA 1
ATOM 1428 C C . ARG A 1 212 ? 13.727 24.359 1.613 1 92.19 212 ARG A C 1
ATOM 1430 O O . ARG A 1 212 ? 12.93 24.734 2.479 1 92.19 212 ARG A O 1
ATOM 1437 N N . GLU A 1 213 ? 13.93 24.969 0.515 1 95.06 213 GLU A N 1
ATOM 1438 C CA . GLU A 1 213 ? 13.008 26.016 0.096 1 95.06 213 GLU A CA 1
ATOM 1439 C C . GLU A 1 213 ? 11.852 25.453 -0.715 1 95.06 213 GLU A C 1
ATOM 1441 O O . GLU A 1 213 ? 12.062 24.672 -1.647 1 95.06 213 GLU A O 1
ATOM 1446 N N . LEU A 1 214 ? 10.688 25.797 -0.297 1 95 214 LEU A N 1
ATOM 1447 C CA . LEU A 1 214 ? 9.484 25.312 -0.962 1 95 214 LEU A CA 1
ATOM 1448 C C . LEU A 1 214 ? 8.734 26.469 -1.622 1 95 214 LEU A C 1
ATOM 1450 O O . LEU A 1 214 ? 8.664 27.562 -1.068 1 95 214 LEU A O 1
ATOM 1454 N N . ARG A 1 215 ? 8.203 26.203 -2.729 1 95.38 215 ARG A N 1
ATOM 1455 C CA . ARG A 1 215 ? 7.332 27.156 -3.402 1 95.38 215 ARG A CA 1
ATOM 1456 C C . ARG A 1 215 ? 5.863 26.828 -3.164 1 95.38 215 ARG A C 1
ATOM 1458 O O . ARG A 1 215 ? 5.395 25.75 -3.529 1 95.38 215 ARG A O 1
ATOM 1465 N N . VAL A 1 216 ? 5.195 27.766 -2.566 1 96.44 216 VAL A N 1
ATOM 1466 C CA . VAL A 1 216 ? 3.77 27.609 -2.289 1 96.44 216 VAL A CA 1
ATOM 1467 C C . VAL A 1 216 ? 2.959 28.438 -3.279 1 96.44 216 VAL A C 1
ATOM 1469 O O . VAL A 1 216 ? 3.223 29.625 -3.461 1 96.44 216 VAL A O 1
ATOM 1472 N N . GLU A 1 217 ? 2.031 27.734 -3.895 1 95.88 217 GLU A N 1
ATOM 1473 C CA . GLU A 1 217 ? 1.198 28.422 -4.879 1 95.88 217 GLU A CA 1
ATOM 1474 C C . GLU A 1 217 ? -0.277 28.078 -4.684 1 95.88 217 GLU A C 1
ATOM 1476 O O . GLU A 1 217 ? -0.617 26.984 -4.262 1 95.88 217 GLU A O 1
ATOM 1481 N N . ALA A 1 218 ? -1.109 29.078 -4.961 1 94.5 218 ALA A N 1
ATOM 1482 C CA . ALA A 1 218 ? -2.547 28.828 -4.859 1 94.5 218 ALA A CA 1
ATOM 1483 C C . ALA A 1 218 ? -3.301 29.531 -5.984 1 94.5 218 ALA A C 1
ATOM 1485 O O . ALA A 1 218 ? -2.812 30.516 -6.547 1 94.5 218 ALA A O 1
ATOM 1486 N N . THR A 1 219 ? -4.41 28.984 -6.359 1 89.75 219 THR A N 1
ATOM 1487 C CA . THR A 1 219 ? -5.312 29.594 -7.336 1 89.75 219 THR A CA 1
ATOM 1488 C C . THR A 1 219 ? -6.75 29.562 -6.828 1 89.75 219 THR A C 1
ATOM 1490 O O . THR A 1 219 ? -7.074 28.828 -5.898 1 89.75 219 THR A O 1
ATOM 1493 N N . GLY A 1 220 ? -7.527 30.438 -7.422 1 84.25 220 GLY A N 1
ATOM 1494 C CA . GLY A 1 220 ? -8.93 30.5 -7.039 1 84.25 220 GLY A CA 1
ATOM 1495 C C . GLY A 1 220 ? -9.211 31.547 -5.969 1 84.25 220 GLY A C 1
ATOM 1496 O O . GLY A 1 220 ? -8.367 32.406 -5.684 1 84.25 220 GLY A O 1
ATOM 1497 N N . ASP A 1 221 ? -10.469 31.516 -5.543 1 83.88 221 ASP A N 1
ATOM 1498 C CA . ASP A 1 221 ? -10.891 32.438 -4.508 1 83.88 221 ASP A CA 1
ATOM 1499 C C . ASP A 1 221 ? -10.125 32.219 -3.207 1 83.88 221 ASP A C 1
ATOM 1501 O O . ASP A 1 221 ? -10.016 31.094 -2.74 1 83.88 221 ASP A O 1
ATOM 1505 N N . GLY A 1 222 ? -9.469 33.281 -2.689 1 87.81 222 GLY A N 1
ATOM 1506 C CA . GLY A 1 222 ? -8.766 33.188 -1.42 1 87.81 222 GLY A CA 1
ATOM 1507 C C . GLY A 1 222 ? -7.34 32.688 -1.564 1 87.81 222 GLY A C 1
ATOM 1508 O O . GLY A 1 222 ? -6.715 32.281 -0.583 1 87.81 222 GLY A O 1
ATOM 1509 N N . ALA A 1 223 ? -6.945 32.719 -2.771 1 91.19 223 ALA A N 1
ATOM 1510 C CA . ALA A 1 223 ? -5.625 32.156 -3.084 1 91.19 223 ALA A CA 1
ATOM 1511 C C . ALA A 1 223 ? -4.547 32.844 -2.24 1 91.19 223 ALA A C 1
ATOM 1513 O O . ALA A 1 223 ? -3.703 32.156 -1.646 1 91.19 223 ALA A O 1
ATOM 1514 N N . ALA A 1 224 ? -4.598 34.125 -2.172 1 91.44 224 ALA A N 1
ATOM 1515 C CA . ALA A 1 224 ? -3.576 34.875 -1.432 1 91.44 224 ALA A CA 1
ATOM 1516 C C . ALA A 1 224 ? -3.588 34.5 0.046 1 91.44 224 ALA A C 1
ATOM 1518 O O . ALA A 1 224 ? -2.531 34.281 0.651 1 91.44 224 ALA A O 1
ATOM 1519 N N . GLU A 1 225 ? -4.754 34.406 0.557 1 93.44 225 GLU A N 1
ATOM 1520 C CA . GLU A 1 225 ? -4.895 34.031 1.959 1 93.44 225 GLU A CA 1
ATOM 1521 C C . GLU A 1 225 ? -4.395 32.594 2.195 1 93.44 225 GLU A C 1
ATOM 1523 O O . GLU A 1 225 ? -3.783 32.312 3.229 1 93.44 225 GLU A O 1
ATOM 1528 N N . ALA A 1 226 ? -4.691 31.75 1.287 1 94.81 226 ALA A N 1
ATOM 1529 C CA . ALA A 1 226 ? -4.27 30.359 1.409 1 94.81 226 ALA A CA 1
ATOM 1530 C C . ALA A 1 226 ? -2.746 30.25 1.422 1 94.81 226 ALA A C 1
ATOM 1532 O O . ALA A 1 226 ? -2.176 29.547 2.252 1 94.81 226 ALA A O 1
ATOM 1533 N N . VAL A 1 227 ? -2.146 30.969 0.551 1 95.94 227 VAL A N 1
ATOM 1534 C CA . VAL A 1 227 ? -0.69 30.953 0.48 1 95.94 227 VAL A CA 1
ATOM 1535 C C . VAL A 1 227 ? -0.103 31.484 1.787 1 95.94 227 VAL A C 1
ATOM 1537 O O . VAL A 1 227 ? 0.815 30.875 2.35 1 95.94 227 VAL A O 1
ATOM 1540 N N . THR A 1 228 ? -0.646 32.562 2.219 1 96 228 THR A N 1
ATOM 1541 C CA . THR A 1 228 ? -0.159 33.188 3.451 1 96 228 THR A CA 1
ATOM 1542 C C . THR A 1 228 ? -0.264 32.188 4.617 1 96 228 THR A C 1
ATOM 1544 O O . THR A 1 228 ? 0.685 32.031 5.387 1 96 228 THR A O 1
ATOM 1547 N N . THR A 1 229 ? -1.371 31.531 4.684 1 96.19 229 THR A N 1
ATOM 1548 C CA . THR A 1 229 ? -1.625 30.609 5.781 1 96.19 229 THR A CA 1
ATOM 1549 C C . THR A 1 229 ? -0.636 29.438 5.75 1 96.19 229 THR A C 1
ATOM 1551 O O . THR A 1 229 ? -0.043 29.094 6.773 1 96.19 229 THR A O 1
ATOM 1554 N N . VAL A 1 230 ? -0.465 28.844 4.617 1 96.69 230 VAL A N 1
ATOM 1555 C CA . VAL A 1 230 ? 0.42 27.688 4.473 1 96.69 230 VAL A CA 1
ATOM 1556 C C . VAL A 1 230 ? 1.86 28.109 4.766 1 96.69 230 VAL A C 1
ATOM 1558 O O . VAL A 1 230 ? 2.588 27.391 5.465 1 96.69 230 VAL A O 1
ATOM 1561 N N . VAL A 1 231 ? 2.236 29.266 4.301 1 96.94 231 VAL A N 1
ATOM 1562 C CA . VAL A 1 231 ? 3.588 29.766 4.516 1 96.94 231 VAL A CA 1
ATOM 1563 C C . VAL A 1 231 ? 3.826 29.984 6.004 1 96.94 231 VAL A C 1
ATOM 1565 O O . VAL A 1 231 ? 4.879 29.625 6.535 1 96.94 231 VAL A O 1
ATOM 1568 N N . GLU A 1 232 ? 2.883 30.531 6.641 1 97.31 232 GLU A N 1
ATOM 1569 C CA . GLU A 1 232 ? 3.006 30.781 8.078 1 97.31 232 GLU A CA 1
ATOM 1570 C C . GLU A 1 232 ? 3.158 29.484 8.852 1 97.31 232 GLU A C 1
ATOM 1572 O O . GLU A 1 232 ? 3.92 29.406 9.82 1 97.31 232 GLU A O 1
ATOM 1577 N N . MET A 1 233 ? 2.418 28.469 8.438 1 96.62 233 MET A N 1
ATOM 1578 C CA . MET A 1 233 ? 2.518 27.172 9.094 1 96.62 233 MET A CA 1
ATOM 1579 C C . MET A 1 233 ? 3.924 26.594 8.953 1 96.62 233 MET A C 1
ATOM 1581 O O . MET A 1 233 ? 4.504 26.109 9.93 1 96.62 233 MET A O 1
ATOM 1585 N N . ILE A 1 234 ? 4.422 26.672 7.766 1 96.62 234 ILE A N 1
ATOM 1586 C CA . ILE A 1 234 ? 5.746 26.125 7.492 1 96.62 234 ILE A CA 1
ATOM 1587 C C . ILE A 1 234 ? 6.805 26.938 8.242 1 96.62 234 ILE A C 1
ATOM 1589 O O . ILE A 1 234 ? 7.719 26.359 8.844 1 96.62 234 ILE A O 1
ATOM 1593 N N . GLU A 1 235 ? 6.66 28.234 8.305 1 96.19 235 GLU A N 1
ATOM 1594 C CA . GLU A 1 235 ? 7.598 29.109 9 1 96.19 235 GLU A CA 1
ATOM 1595 C C . GLU A 1 235 ? 7.586 28.859 10.5 1 96.19 235 GLU A C 1
ATOM 1597 O O . GLU A 1 235 ? 8.617 28.969 11.164 1 96.19 235 GLU A O 1
ATOM 1602 N N . ALA A 1 236 ? 6.453 28.531 10.992 1 96.25 236 ALA A N 1
ATOM 1603 C CA . ALA A 1 236 ? 6.297 28.328 12.43 1 96.25 236 ALA A CA 1
ATOM 1604 C C . ALA A 1 236 ? 6.957 27.016 12.867 1 96.25 236 ALA A C 1
ATOM 1606 O O . ALA A 1 236 ? 7.184 26.797 14.062 1 96.25 236 ALA A O 1
ATOM 1607 N N . GLY A 1 237 ? 7.184 26.141 11.914 1 95.12 237 GLY A N 1
ATOM 1608 C CA . GLY A 1 237 ? 7.941 24.938 12.203 1 95.12 237 GLY A CA 1
ATOM 1609 C C . GLY A 1 237 ? 7.113 23.859 12.875 1 95.12 237 GLY A C 1
ATOM 1610 O O . GLY A 1 237 ? 7.652 23 13.586 1 95.12 237 GLY A O 1
ATOM 1611 N N . PHE A 1 238 ? 5.801 24.031 12.883 1 91.44 238 PHE A N 1
ATOM 1612 C CA . PHE A 1 238 ? 4.836 23.031 13.32 1 91.44 238 PHE A CA 1
ATOM 1613 C C . PHE A 1 238 ? 5.102 22.609 14.766 1 91.44 238 PHE A C 1
ATOM 1615 O O . PHE A 1 238 ? 4.879 21.453 15.133 1 91.44 238 PHE A O 1
ATOM 1622 N N . GLY A 1 239 ? 5.746 23.484 15.562 1 90.62 239 GLY A N 1
ATOM 1623 C CA . GLY A 1 239 ? 6.008 23.25 16.969 1 90.62 239 GLY A CA 1
ATOM 1624 C C . GLY A 1 239 ? 7.27 22.453 17.219 1 90.62 239 GLY A C 1
ATOM 1625 O O . GLY A 1 239 ? 7.457 21.906 18.312 1 90.62 239 GLY A O 1
ATOM 1626 N N . GLU A 1 240 ? 7.934 22.312 16.281 1 88.5 240 GLU A N 1
ATOM 1627 C CA . GLU A 1 240 ? 9.117 21.469 16.391 1 88.5 240 GLU A CA 1
ATOM 1628 C C . GLU A 1 240 ? 10.398 22.297 16.359 1 88.5 240 GLU A C 1
ATOM 1630 O O . GLU A 1 240 ? 11.484 21.766 16.141 1 88.5 240 GLU A O 1
ATOM 1635 N N . VAL A 1 241 ? 10.32 23.531 16.406 1 90.12 241 VAL A N 1
ATOM 1636 C CA . VAL A 1 241 ? 11.461 24.438 16.438 1 90.12 241 VAL A CA 1
ATOM 1637 C C . VAL A 1 241 ? 11.336 25.391 17.625 1 90.12 241 VAL A C 1
ATOM 1639 O O . VAL A 1 241 ? 10.227 25.641 18.109 1 90.12 241 VAL A O 1
ATOM 1642 N N . MET B 1 1 ? 16.359 -22.766 -6.055 1 50.41 1 MET B N 1
ATOM 1643 C CA . MET B 1 1 ? 17.359 -21.766 -6.426 1 50.41 1 MET B CA 1
ATOM 1644 C C . MET B 1 1 ? 17.078 -20.438 -5.734 1 50.41 1 MET B C 1
ATOM 1646 O O . MET B 1 1 ? 15.922 -20.031 -5.574 1 50.41 1 MET B O 1
ATOM 1650 N N . THR B 1 2 ? 18.016 -19.969 -5.008 1 64.5 2 THR B N 1
ATOM 1651 C CA . THR B 1 2 ? 17.906 -18.734 -4.242 1 64.5 2 THR B CA 1
ATOM 1652 C C . THR B 1 2 ? 17.75 -17.531 -5.168 1 64.5 2 THR B C 1
ATOM 1654 O O . THR B 1 2 ? 18.469 -17.406 -6.164 1 64.5 2 THR B O 1
ATOM 1657 N N . ALA B 1 3 ? 16.641 -16.828 -5.082 1 79.56 3 ALA B N 1
ATOM 1658 C CA . ALA B 1 3 ? 16.391 -15.633 -5.887 1 79.56 3 ALA B CA 1
ATOM 1659 C C . ALA B 1 3 ? 17.625 -14.711 -5.891 1 79.56 3 ALA B C 1
ATOM 1661 O O . ALA B 1 3 ? 18.312 -14.594 -4.879 1 79.56 3 ALA B O 1
ATOM 1662 N N . ARG B 1 4 ? 17.906 -14.242 -7.012 1 89.94 4 ARG B N 1
ATOM 1663 C CA . ARG B 1 4 ? 19.094 -13.383 -7.137 1 89.94 4 ARG B CA 1
ATOM 1664 C C . ARG B 1 4 ? 18.781 -11.977 -6.645 1 89.94 4 ARG B C 1
ATOM 1666 O O . ARG B 1 4 ? 19.703 -11.156 -6.5 1 89.94 4 ARG B O 1
ATOM 1673 N N . VAL B 1 5 ? 17.547 -11.711 -6.445 1 94.81 5 VAL B N 1
ATOM 1674 C CA . VAL B 1 5 ? 17.141 -10.398 -5.945 1 94.81 5 VAL B CA 1
ATOM 1675 C C . VAL B 1 5 ? 16.484 -10.547 -4.57 1 94.81 5 VAL B C 1
ATOM 1677 O O . VAL B 1 5 ? 15.695 -11.461 -4.344 1 94.81 5 VAL B O 1
ATOM 1680 N N . ALA B 1 6 ? 16.938 -9.719 -3.664 1 96.81 6 ALA B N 1
ATOM 1681 C CA . ALA B 1 6 ? 16.328 -9.648 -2.338 1 96.81 6 ALA B CA 1
ATOM 1682 C C . ALA B 1 6 ? 15.516 -8.367 -2.182 1 96.81 6 ALA B C 1
ATOM 1684 O O . ALA B 1 6 ? 15.648 -7.434 -2.975 1 96.81 6 ALA B O 1
ATOM 1685 N N . LEU B 1 7 ? 14.664 -8.391 -1.205 1 97.56 7 LEU B N 1
ATOM 1686 C CA . LEU B 1 7 ? 13.836 -7.23 -0.917 1 97.56 7 LEU B CA 1
ATOM 1687 C C . LEU B 1 7 ? 14.086 -6.723 0.498 1 97.56 7 LEU B C 1
ATOM 1689 O O . LEU B 1 7 ? 14.25 -7.516 1.429 1 97.56 7 LEU B O 1
ATOM 1693 N N . VAL B 1 8 ? 14.133 -5.41 0.645 1 97.88 8 VAL B N 1
ATOM 1694 C CA . VAL B 1 8 ? 14.125 -4.754 1.95 1 97.88 8 VAL B CA 1
ATOM 1695 C C . VAL B 1 8 ? 12.945 -3.793 2.041 1 97.88 8 VAL B C 1
ATOM 1697 O O . VAL B 1 8 ? 12.797 -2.9 1.203 1 97.88 8 VAL B O 1
ATOM 1700 N N . LEU B 1 9 ? 12.125 -3.975 3.029 1 97.75 9 LEU B N 1
ATOM 1701 C CA . LEU B 1 9 ? 10.906 -3.188 3.219 1 97.75 9 LEU B CA 1
ATOM 1702 C C . LEU B 1 9 ? 11.055 -2.244 4.41 1 97.75 9 LEU B C 1
ATOM 1704 O O . LEU B 1 9 ? 11.133 -2.691 5.555 1 97.75 9 LEU B O 1
ATOM 1708 N N . VAL B 1 10 ? 11.062 -0.956 4.133 1 94.81 10 VAL B N 1
ATOM 1709 C CA . VAL B 1 10 ? 11.328 0.054 5.148 1 94.81 10 VAL B CA 1
ATOM 1710 C C . VAL B 1 10 ? 10.039 0.778 5.516 1 94.81 10 VAL B C 1
ATOM 1712 O O . VAL B 1 10 ? 9.32 1.269 4.637 1 94.81 10 VAL B O 1
ATOM 1715 N N . SER B 1 11 ? 9.758 0.793 6.773 1 92.62 11 SER B N 1
ATOM 1716 C CA . SER B 1 11 ? 8.539 1.443 7.246 1 92.62 11 SER B CA 1
ATOM 1717 C C . SER B 1 11 ? 8.797 2.225 8.531 1 92.62 11 SER B C 1
ATOM 1719 O O . SER B 1 11 ? 9.789 1.99 9.219 1 92.62 11 SER B O 1
ATOM 1721 N N . HIS B 1 12 ? 7.922 3.182 8.836 1 87.88 12 HIS B N 1
ATOM 1722 C CA . HIS B 1 12 ? 7.945 3.904 10.102 1 87.88 12 HIS B CA 1
ATOM 1723 C C . HIS B 1 12 ? 7.566 2.99 11.266 1 87.88 12 HIS B C 1
ATOM 1725 O O . HIS B 1 12 ? 7.949 3.246 12.406 1 87.88 12 HIS B O 1
ATOM 1731 N N . SER B 1 13 ? 6.828 2.021 10.914 1 91.38 13 SER B N 1
ATOM 1732 C CA . SER B 1 13 ? 6.344 1.083 11.922 1 91.38 13 SER B CA 1
ATOM 1733 C C . SER B 1 13 ? 7.066 -0.256 11.828 1 91.38 13 SER B C 1
ATOM 1735 O O . SER B 1 13 ? 7.113 -0.867 10.758 1 91.38 13 SER B O 1
ATOM 1737 N N . ALA B 1 14 ? 7.551 -0.718 12.945 1 93.69 14 ALA B N 1
ATOM 1738 C CA . ALA B 1 14 ? 8.219 -2.018 12.984 1 93.69 14 ALA B CA 1
ATOM 1739 C C . ALA B 1 14 ? 7.246 -3.143 12.633 1 93.69 14 ALA B C 1
ATOM 1741 O O . ALA B 1 14 ? 7.594 -4.055 11.883 1 93.69 14 ALA B O 1
ATOM 1742 N N . ASP B 1 15 ? 6.059 -3.074 13.133 1 94.31 15 ASP B N 1
ATOM 1743 C CA . ASP B 1 15 ? 5.043 -4.086 12.859 1 94.31 15 ASP B CA 1
ATOM 1744 C C . ASP B 1 15 ? 4.676 -4.102 11.375 1 94.31 15 ASP B C 1
ATOM 1746 O O . ASP B 1 15 ? 4.5 -5.168 10.789 1 94.31 15 ASP B O 1
ATOM 1750 N N . LEU B 1 16 ? 4.547 -2.939 10.789 1 94.62 16 LEU B N 1
ATOM 1751 C CA . LEU B 1 16 ? 4.211 -2.842 9.367 1 94.62 16 LEU B CA 1
ATOM 1752 C C . LEU B 1 16 ? 5.297 -3.477 8.508 1 94.62 16 LEU B C 1
ATOM 1754 O O . LEU B 1 16 ? 4.996 -4.23 7.582 1 94.62 16 LEU B O 1
ATOM 1758 N N . ALA B 1 17 ? 6.527 -3.164 8.859 1 96 17 ALA B N 1
ATOM 1759 C CA . ALA B 1 17 ? 7.645 -3.738 8.109 1 96 17 ALA B CA 1
ATOM 1760 C C . ALA B 1 17 ? 7.668 -5.258 8.242 1 96 17 ALA B C 1
ATOM 1762 O O . ALA B 1 17 ? 7.816 -5.973 7.25 1 96 17 ALA B O 1
ATOM 1763 N N . ARG B 1 18 ? 7.492 -5.715 9.422 1 95.38 18 ARG B N 1
ATOM 1764 C CA . ARG B 1 18 ? 7.492 -7.148 9.688 1 95.38 18 ARG B CA 1
ATOM 1765 C C . ARG B 1 18 ? 6.34 -7.844 8.969 1 95.38 18 ARG B C 1
ATOM 1767 O O . ARG B 1 18 ? 6.531 -8.898 8.359 1 95.38 18 ARG B O 1
ATOM 1774 N N . GLY B 1 19 ? 5.184 -7.305 9.078 1 94.44 19 GLY B N 1
ATOM 1775 C CA . GLY B 1 19 ? 4.016 -7.879 8.43 1 94.44 19 GLY B CA 1
ATOM 1776 C C . GLY B 1 19 ? 4.133 -7.926 6.914 1 94.44 19 GLY B C 1
ATOM 1777 O O . GLY B 1 19 ? 3.738 -8.906 6.285 1 94.44 19 GLY B O 1
ATOM 1778 N N . ALA B 1 20 ? 4.633 -6.859 6.348 1 95.38 20 ALA B N 1
ATOM 1779 C CA . ALA B 1 20 ? 4.832 -6.828 4.902 1 95.38 20 ALA B CA 1
ATOM 1780 C C . ALA B 1 20 ? 5.836 -7.891 4.465 1 95.38 20 ALA B C 1
ATOM 1782 O O . ALA B 1 20 ? 5.633 -8.562 3.447 1 95.38 20 ALA B O 1
ATOM 1783 N N . ALA B 1 21 ? 6.91 -8.031 5.227 1 96.25 21 ALA B N 1
ATOM 1784 C CA . ALA B 1 21 ? 7.914 -9.047 4.91 1 96.25 21 ALA B CA 1
ATOM 1785 C C . ALA B 1 21 ? 7.336 -10.453 5.023 1 96.25 21 ALA B C 1
ATOM 1787 O O . ALA B 1 21 ? 7.629 -11.32 4.195 1 96.25 21 ALA B O 1
ATOM 1788 N N . GLU B 1 22 ? 6.543 -10.617 6.012 1 92.62 22 GLU B N 1
ATOM 1789 C CA . GLU B 1 22 ? 5.891 -11.914 6.207 1 92.62 22 GLU B CA 1
ATOM 1790 C C . GLU B 1 22 ? 4.984 -12.258 5.031 1 92.62 22 GLU B C 1
ATOM 1792 O O . GLU B 1 22 ? 5.047 -13.375 4.5 1 92.62 22 GLU B O 1
ATOM 1797 N N . LEU B 1 23 ? 4.203 -11.375 4.668 1 89.31 23 LEU B N 1
ATOM 1798 C CA . LEU B 1 23 ? 3.26 -11.594 3.578 1 89.31 23 LEU B CA 1
ATOM 1799 C C . LEU B 1 23 ? 3.996 -11.852 2.268 1 89.31 23 LEU B C 1
ATOM 1801 O O . LEU B 1 23 ? 3.715 -12.836 1.577 1 89.31 23 LEU B O 1
ATOM 1805 N N . ALA B 1 24 ? 4.926 -10.977 1.94 1 91.12 24 ALA B N 1
ATOM 1806 C CA . ALA B 1 24 ? 5.703 -11.133 0.713 1 91.12 24 ALA B CA 1
ATOM 1807 C C . ALA B 1 24 ? 6.48 -12.445 0.72 1 91.12 24 ALA B C 1
ATOM 1809 O O . ALA B 1 24 ? 6.543 -13.141 -0.297 1 91.12 24 ALA B O 1
ATOM 1810 N N . GLY B 1 25 ? 7.066 -12.758 1.852 1 89.88 25 GLY B N 1
ATOM 1811 C CA . GLY B 1 25 ? 7.836 -13.984 1.978 1 89.88 25 GLY B CA 1
ATOM 1812 C C . GLY B 1 25 ? 7.008 -15.242 1.769 1 89.88 25 GLY B C 1
ATOM 1813 O O . GLY B 1 25 ? 7.496 -16.234 1.218 1 89.88 25 GLY B O 1
ATOM 1814 N N . GLN B 1 26 ? 5.852 -15.227 2.238 1 81.75 26 GLN B N 1
ATOM 1815 C CA . GLN B 1 26 ? 4.969 -16.375 2.064 1 81.75 26 GLN B CA 1
ATOM 1816 C C . GLN B 1 26 ? 4.633 -16.594 0.592 1 81.75 26 GLN B C 1
ATOM 1818 O O . GLN B 1 26 ? 4.469 -17.734 0.149 1 81.75 26 GLN B O 1
ATOM 1823 N N . MET B 1 27 ? 4.59 -15.508 -0.089 1 80.38 27 MET B N 1
ATOM 1824 C CA . MET B 1 27 ? 4.25 -15.594 -1.507 1 80.38 27 MET B CA 1
ATOM 1825 C C . MET B 1 27 ? 5.477 -15.969 -2.336 1 80.38 27 MET B C 1
ATOM 1827 O O . MET B 1 27 ? 5.344 -16.438 -3.467 1 80.38 27 MET B O 1
ATOM 1831 N N . ALA B 1 28 ? 6.555 -15.664 -1.813 1 86.62 28 ALA B N 1
ATOM 1832 C CA . ALA B 1 28 ? 7.824 -15.922 -2.488 1 86.62 28 ALA B CA 1
ATOM 1833 C C . ALA B 1 28 ? 8.836 -16.547 -1.534 1 86.62 28 ALA B C 1
ATOM 1835 O O . ALA B 1 28 ? 9.797 -15.906 -1.116 1 86.62 28 ALA B O 1
ATOM 1836 N N . PRO B 1 29 ? 8.68 -17.844 -1.229 1 84.44 29 PRO B N 1
ATOM 1837 C CA . PRO B 1 29 ? 9.477 -18.484 -0.176 1 84.44 29 PRO B CA 1
ATOM 1838 C C . PRO B 1 29 ? 10.969 -18.5 -0.504 1 84.44 29 PRO B C 1
ATOM 1840 O O . PRO B 1 29 ? 11.805 -18.609 0.4 1 84.44 29 PRO B O 1
ATOM 1843 N N . ASP B 1 30 ? 11.352 -18.344 -1.744 1 88.31 30 ASP B N 1
ATOM 1844 C CA . ASP B 1 30 ? 12.766 -18.453 -2.117 1 88.31 30 ASP B CA 1
ATOM 1845 C C . ASP B 1 30 ? 13.406 -17.078 -2.236 1 88.31 30 ASP B C 1
ATOM 1847 O O . ASP B 1 30 ? 14.531 -16.953 -2.723 1 88.31 30 ASP B O 1
ATOM 1851 N N . VAL B 1 31 ? 12.695 -16.094 -1.875 1 92.81 31 VAL B N 1
ATOM 1852 C CA . VAL B 1 31 ? 13.203 -14.727 -1.939 1 92.81 31 VAL B CA 1
ATOM 1853 C C . VAL B 1 31 ? 13.531 -14.234 -0.533 1 92.81 31 VAL B C 1
ATOM 1855 O O . VAL B 1 31 ? 12.727 -14.391 0.39 1 92.81 31 VAL B O 1
ATOM 1858 N N . LEU B 1 32 ? 14.727 -13.742 -0.35 1 95.81 32 LEU B N 1
ATOM 1859 C CA . LEU B 1 32 ? 15.078 -13.102 0.914 1 95.81 32 LEU B CA 1
ATOM 1860 C C . LEU B 1 32 ? 14.359 -11.766 1.062 1 95.81 32 LEU B C 1
ATOM 1862 O O . LEU B 1 32 ? 14.594 -10.844 0.275 1 95.81 32 LEU B O 1
ATOM 1866 N N . VAL B 1 33 ? 13.484 -11.68 2.016 1 97.06 33 VAL B N 1
ATOM 1867 C CA . VAL B 1 33 ? 12.742 -10.461 2.301 1 97.06 33 VAL B CA 1
ATOM 1868 C C . VAL B 1 33 ? 12.984 -10.031 3.748 1 97.06 33 VAL B C 1
ATOM 1870 O O . VAL B 1 33 ? 12.781 -10.82 4.676 1 97.06 33 VAL B O 1
ATOM 1873 N N . ARG B 1 34 ? 13.406 -8.789 3.936 1 97.94 34 ARG B N 1
ATOM 1874 C CA . ARG B 1 34 ? 13.633 -8.266 5.277 1 97.94 34 ARG B CA 1
ATOM 1875 C C . ARG B 1 34 ? 12.844 -6.977 5.5 1 97.94 34 ARG B C 1
ATOM 1877 O O . ARG B 1 34 ? 12.766 -6.125 4.613 1 97.94 34 ARG B O 1
ATOM 1884 N N . GLY B 1 35 ? 12.219 -6.949 6.648 1 97.38 35 GLY B N 1
ATOM 1885 C CA . GLY B 1 35 ? 11.57 -5.719 7.078 1 97.38 35 GLY B CA 1
ATOM 1886 C C . GLY B 1 35 ? 12.398 -4.922 8.07 1 97.38 35 GLY B C 1
ATOM 1887 O O . GLY B 1 35 ? 13.055 -5.496 8.945 1 97.38 35 GLY B O 1
ATOM 1888 N N . VAL B 1 36 ? 12.422 -3.605 7.863 1 95.69 36 VAL B N 1
ATOM 1889 C CA . VAL B 1 36 ? 13.086 -2.691 8.789 1 95.69 36 VAL B CA 1
ATOM 1890 C C . VAL B 1 36 ? 12.156 -1.527 9.125 1 95.69 36 VAL B C 1
ATOM 1892 O O . VAL B 1 36 ? 11.695 -0.814 8.227 1 95.69 36 VAL B O 1
ATOM 1895 N N . GLY B 1 37 ? 11.875 -1.442 10.375 1 91.69 37 GLY B N 1
ATOM 1896 C CA . GLY B 1 37 ? 10.984 -0.356 10.766 1 91.69 37 GLY B CA 1
ATOM 1897 C C . GLY B 1 37 ? 11.141 0.052 12.219 1 91.69 37 GLY B C 1
ATOM 1898 O O . GLY B 1 37 ? 11.781 -0.656 13 1 91.69 37 GLY B O 1
ATOM 1899 N N . GLY B 1 38 ? 10.555 1.266 12.477 1 87.44 38 GLY B N 1
ATOM 1900 C CA . GLY B 1 38 ? 10.609 1.777 13.836 1 87.44 38 GLY B CA 1
ATOM 1901 C C . GLY B 1 38 ? 11.773 2.713 14.078 1 87.44 38 GLY B C 1
ATOM 1902 O O . GLY B 1 38 ? 12.805 2.621 13.398 1 87.44 38 GLY B O 1
ATOM 1903 N N . GLY B 1 39 ? 11.516 3.645 15.016 1 84.31 39 GLY B N 1
ATOM 1904 C CA . GLY B 1 39 ? 12.578 4.547 15.422 1 84.31 39 GLY B CA 1
ATOM 1905 C C . GLY B 1 39 ? 13.578 3.906 16.375 1 84.31 39 GLY B C 1
ATOM 1906 O O . GLY B 1 39 ? 13.414 2.746 16.75 1 84.31 39 GLY B O 1
ATOM 1907 N N . PRO B 1 40 ? 14.586 4.668 16.625 1 80.56 40 PRO B N 1
ATOM 1908 C CA . PRO B 1 40 ? 15.625 4.141 17.531 1 80.56 40 PRO B CA 1
ATOM 1909 C C . PRO B 1 40 ? 15.086 3.799 18.906 1 80.56 40 PRO B C 1
ATOM 1911 O O . PRO B 1 40 ? 15.625 2.912 19.578 1 80.56 40 PRO B O 1
ATOM 1914 N N . ASP B 1 41 ? 13.938 4.383 19.25 1 82.56 41 ASP B N 1
ATOM 1915 C CA . ASP B 1 41 ? 13.367 4.148 20.562 1 82.56 41 ASP B CA 1
ATOM 1916 C C . ASP B 1 41 ? 12.25 3.105 20.516 1 82.56 41 ASP B C 1
ATOM 1918 O O . ASP B 1 41 ? 11.586 2.844 21.516 1 82.56 41 ASP B O 1
ATOM 1922 N N . GLY B 1 42 ? 12.039 2.557 19.438 1 78.69 42 GLY B N 1
ATOM 1923 C CA . GLY B 1 42 ? 11.039 1.506 19.297 1 78.69 42 GLY B CA 1
ATOM 1924 C C . GLY B 1 42 ? 9.688 2.023 18.844 1 78.69 42 GLY B C 1
ATOM 1925 O O . GLY B 1 42 ? 8.789 1.238 18.531 1 78.69 42 GLY B O 1
ATOM 1926 N N . GLY B 1 43 ? 9.469 3.289 18.906 1 81.12 43 GLY B N 1
ATOM 1927 C CA . GLY B 1 43 ? 8.227 3.871 18.422 1 81.12 43 GLY B CA 1
ATOM 1928 C C . GLY B 1 43 ? 8.227 4.105 16.922 1 81.12 43 GLY B C 1
ATOM 1929 O O . GLY B 1 43 ? 9.047 3.537 16.203 1 81.12 43 GLY B O 1
ATOM 1930 N N . LEU B 1 44 ? 7.238 4.766 16.422 1 83.19 44 LEU B N 1
ATOM 1931 C CA . LEU B 1 44 ? 7.148 5.062 14.992 1 83.19 44 LEU B CA 1
ATOM 1932 C C . LEU B 1 44 ? 8.328 5.91 14.539 1 83.19 44 LEU B C 1
ATOM 1934 O O . LEU B 1 44 ? 8.773 6.805 15.266 1 83.19 44 LEU B O 1
ATOM 1938 N N . GLY B 1 45 ? 8.906 5.602 13.43 1 81.81 45 GLY B N 1
ATOM 1939 C CA . GLY B 1 45 ? 10.047 6.289 12.852 1 81.81 45 GLY B CA 1
ATOM 1940 C C . GLY B 1 45 ? 10.898 5.395 11.969 1 81.81 45 GLY B C 1
ATOM 1941 O O . GLY B 1 45 ? 10.453 4.32 11.555 1 81.81 45 GLY B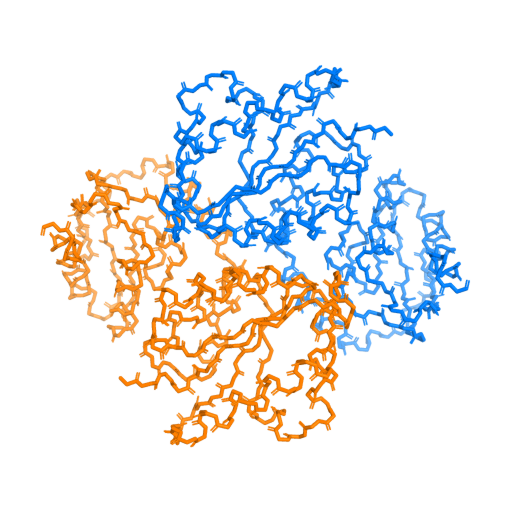 O 1
ATOM 1942 N N . THR B 1 46 ? 11.969 5.941 11.562 1 85.94 46 THR B N 1
ATOM 1943 C CA . THR B 1 46 ? 12.953 5.188 10.781 1 85.94 46 THR B CA 1
ATOM 1944 C C . THR B 1 46 ? 14.352 5.395 11.344 1 85.94 46 THR B C 1
ATOM 1946 O O . THR B 1 46 ? 14.641 6.422 11.969 1 85.94 46 THR B O 1
ATOM 1949 N N . SER B 1 47 ? 15.109 4.457 11.18 1 88.38 47 SER B N 1
ATOM 1950 C CA . SER B 1 47 ? 16.5 4.508 11.641 1 88.38 47 SER B CA 1
ATOM 1951 C C . SER B 1 47 ? 17.469 4.305 10.492 1 88.38 47 SER B C 1
ATOM 1953 O O . SER B 1 47 ? 17.531 3.221 9.906 1 88.38 47 SER B O 1
ATOM 1955 N N . LEU B 1 48 ? 18.266 5.324 10.289 1 89.12 48 LEU B N 1
ATOM 1956 C CA . LEU B 1 48 ? 19.281 5.246 9.242 1 89.12 48 LEU B CA 1
ATOM 1957 C C . LEU B 1 48 ? 20.25 4.094 9.492 1 89.12 48 LEU B C 1
ATOM 1959 O O . LEU B 1 48 ? 20.562 3.326 8.578 1 89.12 48 LEU B O 1
ATOM 1963 N N . ASP B 1 49 ? 20.641 3.994 10.727 1 92.56 49 ASP B N 1
ATOM 1964 C CA . ASP B 1 49 ? 21.594 2.945 11.102 1 92.56 49 ASP B CA 1
ATOM 1965 C C . ASP B 1 49 ? 21 1.56 10.852 1 92.56 49 ASP B C 1
ATOM 1967 O O . ASP B 1 49 ? 21.672 0.672 10.336 1 92.56 49 ASP B O 1
ATOM 1971 N N . ALA B 1 50 ? 19.797 1.365 11.25 1 94.06 50 ALA B N 1
ATOM 1972 C CA . ALA B 1 50 ? 19.141 0.072 11.078 1 94.06 50 ALA B CA 1
ATOM 1973 C C . ALA B 1 50 ? 19 -0.277 9.594 1 94.06 50 ALA B C 1
ATOM 1975 O O . ALA B 1 50 ? 19.188 -1.429 9.203 1 94.06 50 ALA B O 1
ATOM 1976 N N . ILE B 1 51 ? 18.641 0.694 8.781 1 94.56 51 ILE B N 1
ATOM 1977 C CA . ILE B 1 51 ? 18.469 0.492 7.344 1 94.56 51 ILE B CA 1
ATOM 1978 C C . ILE B 1 51 ? 19.812 0.12 6.715 1 94.56 51 ILE B C 1
ATOM 1980 O O . ILE B 1 51 ? 19.906 -0.854 5.965 1 94.56 51 ILE B O 1
ATOM 1984 N N . GLN B 1 52 ? 20.875 0.838 7.078 1 95 52 GLN B N 1
ATOM 1985 C CA . GLN B 1 52 ? 22.203 0.568 6.543 1 95 52 GLN B CA 1
ATOM 1986 C C . GLN B 1 52 ? 22.672 -0.834 6.918 1 95 52 GLN B C 1
ATOM 1988 O O . GLN B 1 52 ? 23.172 -1.581 6.066 1 95 52 GLN B O 1
ATOM 1993 N N . LYS B 1 53 ? 22.516 -1.105 8.125 1 95.69 53 LYS B N 1
ATOM 1994 C CA . LYS B 1 53 ? 22.938 -2.414 8.625 1 95.69 53 LYS B CA 1
ATOM 1995 C C . LYS B 1 53 ? 22.203 -3.537 7.895 1 95.69 53 LYS B C 1
ATOM 1997 O O . LYS B 1 53 ? 22.828 -4.523 7.48 1 95.69 53 LYS B O 1
ATOM 2002 N N . THR B 1 54 ? 20.922 -3.416 7.738 1 96.56 54 THR B N 1
ATOM 2003 C CA . THR B 1 54 ? 20.109 -4.434 7.074 1 96.56 54 THR B CA 1
ATOM 2004 C C . THR B 1 54 ? 20.531 -4.59 5.613 1 96.56 54 THR B C 1
ATOM 2006 O O . THR B 1 54 ? 20.656 -5.711 5.117 1 96.56 54 THR B O 1
ATOM 2009 N N . LEU B 1 55 ? 20.719 -3.49 4.93 1 95.81 55 LEU B N 1
ATOM 2010 C CA . LEU B 1 55 ? 21.125 -3.533 3.529 1 95.81 55 LEU B CA 1
ATOM 2011 C C . LEU B 1 55 ? 22.469 -4.238 3.379 1 95.81 55 LEU B C 1
ATOM 2013 O O . LEU B 1 55 ? 22.656 -5.047 2.469 1 95.81 55 LEU B O 1
ATOM 2017 N N . GLU B 1 56 ? 23.375 -3.971 4.262 1 94.5 56 GLU B N 1
ATOM 2018 C CA . GLU B 1 56 ? 24.688 -4.613 4.234 1 94.5 56 GLU B CA 1
ATOM 2019 C C . GLU B 1 56 ? 24.562 -6.117 4.457 1 94.5 56 GLU B C 1
ATOM 2021 O O . GLU B 1 56 ? 25.219 -6.906 3.764 1 94.5 56 GLU B O 1
ATOM 2026 N N . GLU B 1 57 ? 23.797 -6.48 5.379 1 94.94 57 GLU B N 1
ATOM 2027 C CA . GLU B 1 57 ? 23.594 -7.891 5.691 1 94.94 57 GLU B CA 1
ATOM 2028 C C . GLU B 1 57 ? 22.969 -8.633 4.516 1 94.94 57 GLU B C 1
ATOM 2030 O O . GLU B 1 57 ? 23.391 -9.75 4.188 1 94.94 57 GLU B O 1
ATOM 2035 N N . VAL B 1 58 ? 21.984 -8.008 3.945 1 94.5 58 VAL B N 1
ATOM 2036 C CA . VAL B 1 58 ? 21.281 -8.633 2.836 1 94.5 58 VAL B CA 1
ATOM 2037 C C . VAL B 1 58 ? 22.219 -8.781 1.638 1 94.5 58 VAL B C 1
ATOM 2039 O O . VAL B 1 58 ? 22.234 -9.82 0.977 1 94.5 58 VAL B O 1
ATOM 2042 N N . LEU B 1 59 ? 22.984 -7.816 1.364 1 91.81 59 LEU B N 1
ATOM 2043 C CA . LEU B 1 59 ? 23.922 -7.859 0.25 1 91.81 59 LEU B CA 1
ATOM 2044 C C . LEU B 1 59 ? 24.984 -8.938 0.469 1 91.81 59 LEU B C 1
ATOM 2046 O O . LEU B 1 59 ? 25.406 -9.609 -0.479 1 91.81 59 LEU B O 1
ATOM 2050 N N . ALA B 1 60 ? 25.406 -9.031 1.688 1 90.56 60 ALA B N 1
ATOM 2051 C CA . ALA B 1 60 ? 26.391 -10.055 2.01 1 90.56 60 ALA B CA 1
ATOM 2052 C C . ALA B 1 60 ? 25.859 -11.453 1.706 1 90.56 60 ALA B C 1
ATOM 2054 O O . ALA B 1 60 ? 26.594 -12.312 1.209 1 90.56 60 ALA B O 1
ATOM 2055 N N . VAL B 1 61 ? 24.625 -11.664 1.962 1 89.19 61 VAL B N 1
ATOM 2056 C CA . VAL B 1 61 ? 24 -12.953 1.721 1 89.19 61 VAL B CA 1
ATOM 2057 C C . VAL B 1 61 ? 23.859 -13.188 0.218 1 89.19 61 VAL B C 1
ATOM 2059 O O . VAL B 1 61 ? 24.078 -14.297 -0.269 1 89.19 61 VAL B O 1
ATOM 2062 N N . LEU B 1 62 ? 23.5 -12.141 -0.579 1 86.88 62 LEU B N 1
ATOM 2063 C CA . LEU B 1 62 ? 23.266 -12.258 -2.014 1 86.88 62 LEU B CA 1
ATOM 2064 C C . LEU B 1 62 ? 24.578 -12.477 -2.758 1 86.88 62 LEU B C 1
ATOM 2066 O O . LEU B 1 62 ? 24.625 -13.188 -3.762 1 86.88 62 LEU B O 1
ATOM 2070 N N . SER B 1 63 ? 25.578 -11.711 -2.494 1 76.12 63 SER B N 1
ATOM 2071 C CA . SER B 1 63 ? 26.875 -11.828 -3.156 1 76.12 63 SER B CA 1
ATOM 2072 C C . SER B 1 63 ? 27.375 -13.266 -3.135 1 76.12 63 SER B C 1
ATOM 2074 O O . SER B 1 63 ? 27.984 -13.727 -4.105 1 76.12 63 SER B O 1
ATOM 2076 N N . ASP B 1 64 ? 27.125 -13.789 -2.164 1 67.25 64 ASP B N 1
ATOM 2077 C CA . ASP B 1 64 ? 27.516 -15.188 -2.086 1 67.25 64 ASP B CA 1
ATOM 2078 C C . ASP B 1 64 ? 26.766 -16.031 -3.113 1 67.25 64 ASP B C 1
ATOM 2080 O O . ASP B 1 64 ? 27.25 -17.078 -3.539 1 67.25 64 ASP B O 1
ATOM 2084 N N . ALA B 1 65 ? 25.797 -15.359 -3.576 1 59.28 65 ALA B N 1
ATOM 2085 C CA . ALA B 1 65 ? 24.953 -16.125 -4.496 1 59.28 65 ALA B CA 1
ATOM 2086 C C . ALA B 1 65 ? 25.328 -15.836 -5.945 1 59.28 65 ALA B C 1
ATOM 2088 O O . ALA B 1 65 ? 25.062 -16.641 -6.836 1 59.28 65 ALA B O 1
ATOM 2089 N N . GLY B 1 66 ? 26.188 -14.875 -6.137 1 58 66 GLY B N 1
ATOM 2090 C CA . GLY B 1 66 ? 26.969 -14.703 -7.352 1 58 66 GLY B CA 1
ATOM 2091 C C . GLY B 1 66 ? 26.109 -14.461 -8.578 1 58 66 GLY B C 1
ATOM 2092 O O . GLY B 1 66 ? 26.5 -14.82 -9.695 1 58 66 GLY B O 1
ATOM 2093 N N . ALA B 1 67 ? 24.844 -14.031 -8.453 1 64.44 67 ALA B N 1
ATOM 2094 C CA . ALA B 1 67 ? 24.094 -14.188 -9.695 1 64.44 67 ALA B CA 1
ATOM 2095 C C . ALA B 1 67 ? 24.016 -12.875 -10.461 1 64.44 67 ALA B C 1
ATOM 2097 O O . ALA B 1 67 ? 23.812 -11.812 -9.859 1 64.44 67 ALA B O 1
ATOM 2098 N N . ALA B 1 68 ? 24.484 -12.898 -11.68 1 76.75 68 ALA B N 1
ATOM 2099 C CA . ALA B 1 68 ? 24.359 -11.781 -12.609 1 76.75 68 ALA B CA 1
ATOM 2100 C C . ALA B 1 68 ? 22.953 -11.188 -12.57 1 76.75 68 ALA B C 1
ATOM 2102 O O . ALA B 1 68 ? 21.969 -11.93 -12.5 1 76.75 68 ALA B O 1
ATOM 2103 N N . GLY B 1 69 ? 22.859 -9.852 -12.391 1 85.19 69 GLY B N 1
ATOM 2104 C CA . GLY B 1 69 ? 21.578 -9.148 -12.391 1 85.19 69 GLY B CA 1
ATOM 2105 C C . GLY B 1 69 ? 20.906 -9.148 -11.039 1 85.19 69 GLY B C 1
ATOM 2106 O O . GLY B 1 69 ? 19.734 -8.742 -10.922 1 85.19 69 GLY B O 1
ATOM 2107 N N . GLY B 1 70 ? 21.719 -9.594 -10.07 1 91.12 70 GLY B N 1
ATOM 2108 C CA . GLY B 1 70 ? 21.203 -9.625 -8.711 1 91.12 70 GLY B CA 1
ATOM 2109 C C . GLY B 1 70 ? 21.281 -8.281 -8.008 1 91.12 70 GLY B C 1
ATOM 2110 O O . GLY B 1 70 ? 21.812 -7.32 -8.562 1 91.12 70 GLY B O 1
ATOM 2111 N N . GLY B 1 71 ? 20.641 -8.156 -6.875 1 94.94 71 GLY B N 1
ATOM 2112 C CA . GLY B 1 71 ? 20.656 -6.949 -6.062 1 94.94 71 GLY B CA 1
ATOM 2113 C C . GLY B 1 71 ? 19.5 -6.879 -5.078 1 94.94 71 GLY B C 1
ATOM 2114 O O . GLY B 1 71 ? 18.922 -7.906 -4.715 1 94.94 71 GLY B O 1
ATOM 2115 N N . VAL B 1 72 ? 19.391 -5.629 -4.59 1 96.31 72 VAL B N 1
ATOM 2116 C CA . VAL B 1 72 ? 18.375 -5.41 -3.578 1 96.31 72 VAL B CA 1
ATOM 2117 C C . VAL B 1 72 ? 17.391 -4.344 -4.059 1 96.31 72 VAL B C 1
ATOM 2119 O O . VAL B 1 72 ? 17.797 -3.287 -4.543 1 96.31 72 VAL B O 1
ATOM 2122 N N . VAL B 1 73 ? 16.125 -4.664 -4.008 1 96.94 73 VAL B N 1
ATOM 2123 C CA . VAL B 1 73 ? 15.078 -3.678 -4.234 1 96.94 73 VAL B CA 1
ATOM 2124 C C . VAL B 1 73 ? 14.469 -3.254 -2.902 1 96.94 73 VAL B C 1
ATOM 2126 O O . VAL B 1 73 ? 14.031 -4.098 -2.115 1 96.94 73 VAL B O 1
ATOM 2129 N N . VAL B 1 74 ? 14.492 -1.954 -2.66 1 97.19 74 VAL B N 1
ATOM 2130 C CA . VAL B 1 74 ? 13.953 -1.402 -1.422 1 97.19 74 VAL B CA 1
ATOM 2131 C C . VAL B 1 74 ? 12.609 -0.729 -1.696 1 97.19 74 VAL B C 1
ATOM 2133 O O . VAL B 1 74 ? 12.453 -0.032 -2.701 1 97.19 74 VAL B O 1
ATOM 2136 N N . LEU B 1 75 ? 11.672 -0.997 -0.868 1 95.19 75 LEU B N 1
ATOM 2137 C CA . LEU B 1 75 ? 10.406 -0.269 -0.881 1 95.19 75 LEU B CA 1
ATOM 2138 C C . LEU B 1 75 ? 10.188 0.47 0.436 1 95.19 75 LEU B C 1
ATOM 2140 O O . LEU B 1 75 ? 10.484 -0.064 1.508 1 95.19 75 LEU B O 1
ATOM 2144 N N . GLY B 1 76 ? 9.672 1.657 0.327 1 90.94 76 GLY B N 1
ATOM 2145 C CA . GLY B 1 76 ? 9.312 2.459 1.486 1 90.94 76 GLY B CA 1
ATOM 2146 C C . GLY B 1 76 ? 7.816 2.707 1.598 1 90.94 76 GLY B C 1
ATOM 2147 O O . GLY B 1 76 ? 7.113 2.764 0.586 1 90.94 76 GLY B O 1
ATOM 2148 N N . ASP B 1 77 ? 7.328 2.812 2.773 1 81.25 77 ASP B N 1
ATOM 2149 C CA . ASP B 1 77 ? 5.898 3.016 2.986 1 81.25 77 ASP B CA 1
ATOM 2150 C C . ASP B 1 77 ? 5.488 4.441 2.629 1 81.25 77 ASP B C 1
ATOM 2152 O O . ASP B 1 77 ? 4.523 4.652 1.893 1 81.25 77 ASP B O 1
ATOM 2156 N N . LEU B 1 78 ? 6.176 5.434 3.238 1 75.75 78 LEU B N 1
ATOM 2157 C CA . LEU B 1 78 ? 5.812 6.832 3.037 1 75.75 78 LEU B CA 1
ATOM 2158 C C . LEU B 1 78 ? 7.016 7.645 2.58 1 75.75 78 LEU B C 1
ATOM 2160 O O . LEU B 1 78 ? 8.125 7.117 2.488 1 75.75 78 LEU B O 1
ATOM 2164 N N . GLY B 1 79 ? 6.879 8.75 2.176 1 67.06 79 GLY B N 1
ATOM 2165 C CA . GLY B 1 79 ? 7.902 9.656 1.669 1 67.06 79 GLY B CA 1
ATOM 2166 C C . GLY B 1 79 ? 9.125 9.734 2.566 1 67.06 79 GLY B C 1
ATOM 2167 O O . GLY B 1 79 ? 10.25 9.57 2.102 1 67.06 79 GLY B O 1
ATOM 2168 N N . SER B 1 80 ? 8.922 9.727 3.873 1 69.69 80 SER B N 1
ATOM 2169 C CA . SER B 1 80 ? 10.055 9.93 4.77 1 69.69 80 SER B CA 1
ATOM 2170 C C . SER B 1 80 ? 10.969 8.703 4.789 1 69.69 80 SER B C 1
ATOM 2172 O O . SER B 1 80 ? 12.188 8.836 4.922 1 69.69 80 SER B O 1
ATOM 2174 N N . SER B 1 81 ? 10.32 7.586 4.789 1 75.69 81 SER B N 1
ATOM 2175 C CA . SER B 1 81 ? 11.125 6.371 4.754 1 75.69 81 SER B CA 1
ATOM 2176 C C . SER B 1 81 ? 11.992 6.316 3.506 1 75.69 81 SER B C 1
ATOM 2178 O O . SER B 1 81 ? 13.133 5.844 3.555 1 75.69 81 SER B O 1
ATOM 2180 N N . VAL B 1 82 ? 11.523 6.883 2.471 1 74.44 82 VAL B N 1
ATOM 2181 C CA . VAL B 1 82 ? 12.242 6.902 1.205 1 74.44 82 VAL B CA 1
ATOM 2182 C C . VAL B 1 82 ? 13.453 7.832 1.314 1 74.44 82 VAL B C 1
ATOM 2184 O O . VAL B 1 82 ? 14.547 7.496 0.854 1 74.44 82 VAL B O 1
ATOM 2187 N N . LEU B 1 83 ? 13.25 8.891 2.002 1 72.81 83 LEU B N 1
ATOM 2188 C CA . LEU B 1 83 ? 14.352 9.836 2.184 1 72.81 83 LEU B CA 1
ATOM 2189 C C . LEU B 1 83 ? 15.477 9.211 2.996 1 72.81 83 LEU B C 1
ATOM 2191 O O . LEU B 1 83 ? 16.656 9.461 2.727 1 72.81 83 LEU B O 1
ATOM 2195 N N . THR B 1 84 ? 15.133 8.453 3.967 1 79.69 84 THR B N 1
ATOM 2196 C CA . THR B 1 84 ? 16.141 7.793 4.801 1 79.69 84 THR B CA 1
ATOM 2197 C C . THR B 1 84 ? 16.906 6.754 3.992 1 79.69 84 THR B C 1
ATOM 2199 O O . THR B 1 84 ? 18.125 6.617 4.148 1 79.69 84 THR B O 1
ATOM 2202 N N . VAL B 1 85 ? 16.234 6.098 3.166 1 85.75 85 VAL B N 1
ATOM 2203 C CA . VAL B 1 85 ? 16.875 5.113 2.307 1 85.75 85 VAL B CA 1
ATOM 2204 C C . VAL B 1 85 ? 17.828 5.816 1.342 1 85.75 85 VAL B C 1
ATOM 2206 O O . VAL B 1 85 ? 18.969 5.375 1.146 1 85.75 85 VAL B O 1
ATOM 2209 N N . GLU B 1 86 ? 17.359 6.863 0.785 1 82.75 86 GLU B N 1
ATOM 2210 C CA . GLU B 1 86 ? 18.203 7.625 -0.14 1 82.75 86 GLU B CA 1
ATOM 2211 C C . GLU B 1 86 ? 19.453 8.141 0.551 1 82.75 86 GLU B C 1
ATOM 2213 O O . GLU B 1 86 ? 20.547 8.117 -0.033 1 82.75 86 GLU B O 1
ATOM 2218 N N . ALA B 1 87 ? 19.281 8.555 1.739 1 83.12 87 ALA B N 1
ATOM 2219 C CA . ALA B 1 87 ? 20.438 9.016 2.514 1 83.12 87 ALA B CA 1
ATOM 2220 C C . ALA B 1 87 ? 21.422 7.875 2.734 1 83.12 87 ALA B C 1
ATOM 2222 O O . ALA B 1 87 ? 22.641 8.078 2.631 1 83.12 87 ALA B O 1
ATOM 2223 N N . ALA B 1 88 ? 20.906 6.77 3.035 1 88.44 88 ALA B N 1
ATOM 2224 C CA . ALA B 1 88 ? 21.766 5.598 3.236 1 88.44 88 ALA B CA 1
ATOM 2225 C C . ALA B 1 88 ? 22.547 5.27 1.973 1 88.44 88 ALA B C 1
ATOM 2227 O O . ALA B 1 88 ? 23.734 4.926 2.043 1 88.44 88 ALA B O 1
ATOM 2228 N N . LEU B 1 89 ? 21.922 5.387 0.833 1 89.56 89 LEU B N 1
ATOM 2229 C CA . LEU B 1 89 ? 22.562 5.062 -0.44 1 89.56 89 LEU B CA 1
ATOM 2230 C C . LEU B 1 89 ? 23.594 6.113 -0.815 1 89.56 89 LEU B C 1
ATOM 2232 O O . LEU B 1 89 ? 24.609 5.801 -1.446 1 89.56 89 LEU B O 1
ATOM 2236 N N . GLU B 1 90 ? 23.328 7.281 -0.442 1 87 90 GLU B N 1
ATOM 2237 C CA . GLU B 1 90 ? 24.266 8.367 -0.74 1 87 90 GLU B CA 1
ATOM 2238 C C . GLU B 1 90 ? 25.547 8.25 0.084 1 87 90 GLU B C 1
ATOM 2240 O O . GLU B 1 90 ? 26.609 8.664 -0.358 1 87 90 GLU B O 1
ATOM 2245 N N . LEU B 1 91 ? 25.422 7.68 1.213 1 88.19 91 LEU B N 1
ATOM 2246 C CA . LEU B 1 91 ? 26.531 7.617 2.145 1 88.19 91 LEU B CA 1
ATOM 2247 C C . LEU B 1 91 ? 27.422 6.418 1.842 1 88.19 91 LEU B C 1
ATOM 2249 O O . LEU B 1 91 ? 28.547 6.328 2.346 1 88.19 91 LEU B O 1
ATOM 2253 N N . ASP B 1 92 ? 26.938 5.508 1.03 1 90.31 92 ASP B N 1
ATOM 2254 C CA . ASP B 1 92 ? 27.688 4.277 0.765 1 90.31 92 ASP B CA 1
ATOM 2255 C C . ASP B 1 92 ? 27.578 3.883 -0.708 1 90.31 92 ASP B C 1
ATOM 2257 O O . ASP B 1 92 ? 26.578 3.318 -1.139 1 90.31 92 ASP B O 1
ATOM 2261 N N . ASP B 1 93 ? 28.594 3.98 -1.446 1 88.75 93 ASP B N 1
ATOM 2262 C CA . ASP B 1 93 ? 28.641 3.727 -2.883 1 88.75 93 ASP B CA 1
ATOM 2263 C C . ASP B 1 93 ? 28.359 2.256 -3.189 1 88.75 93 ASP B C 1
ATOM 2265 O O . ASP B 1 93 ? 27.781 1.929 -4.219 1 88.75 93 ASP B O 1
ATOM 2269 N N . ALA B 1 94 ? 28.906 1.483 -2.326 1 86.25 94 ALA B N 1
ATOM 2270 C CA . ALA B 1 94 ? 28.672 0.056 -2.533 1 86.25 94 ALA B CA 1
ATOM 2271 C C . ALA B 1 94 ? 27.188 -0.274 -2.496 1 86.25 94 ALA B C 1
ATOM 2273 O O . ALA B 1 94 ? 26.703 -1.084 -3.291 1 86.25 94 ALA B O 1
ATOM 2274 N N . LEU B 1 95 ? 26.516 0.348 -1.646 1 90 95 LEU B N 1
ATOM 2275 C CA . LEU B 1 95 ? 25.062 0.172 -1.576 1 90 95 LEU B CA 1
ATOM 2276 C C . LEU B 1 95 ? 24.391 0.727 -2.826 1 90 95 LEU B C 1
ATOM 2278 O O . LEU B 1 95 ? 23.5 0.083 -3.395 1 90 95 LEU B O 1
ATOM 2282 N N . ALA B 1 96 ? 24.812 1.852 -3.219 1 89.94 96 ALA B N 1
ATOM 2283 C CA . ALA B 1 96 ? 24.188 2.539 -4.344 1 89.94 96 ALA B CA 1
ATOM 2284 C C . ALA B 1 96 ? 24.281 1.708 -5.621 1 89.94 96 ALA B C 1
ATOM 2286 O O . ALA B 1 96 ? 23.406 1.781 -6.484 1 89.94 96 ALA B O 1
ATOM 2287 N N . GLU B 1 97 ? 25.266 0.911 -5.695 1 90.06 97 GLU B N 1
ATOM 2288 C CA . GLU B 1 97 ? 25.5 0.115 -6.898 1 90.06 97 GLU B CA 1
ATOM 2289 C C . GLU B 1 97 ? 24.562 -1.078 -6.965 1 90.06 97 GLU B C 1
ATOM 2291 O O . GLU B 1 97 ? 24.188 -1.521 -8.055 1 90.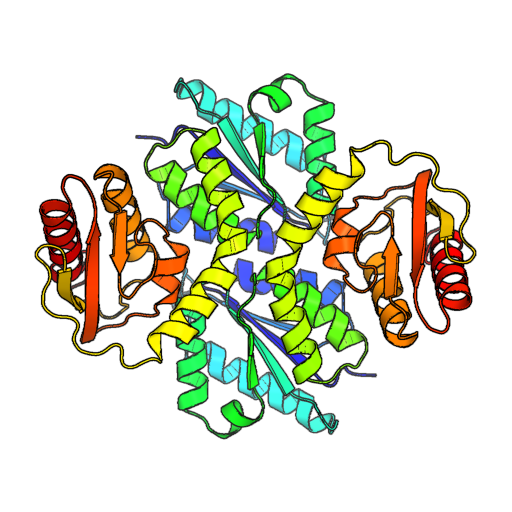06 97 GLU B O 1
ATOM 2296 N N . HIS B 1 98 ? 24.172 -1.521 -5.832 1 93.06 98 HIS B N 1
ATOM 2297 C CA . HIS B 1 98 ? 23.5 -2.811 -5.824 1 93.06 98 HIS B CA 1
ATOM 2298 C C . HIS B 1 98 ? 22.062 -2.67 -5.32 1 93.06 98 HIS B C 1
ATOM 2300 O O . HIS B 1 98 ? 21.281 -3.627 -5.371 1 93.06 98 HIS B O 1
ATOM 2306 N N . VAL B 1 99 ? 21.734 -1.472 -4.895 1 94.75 99 VAL B N 1
ATOM 2307 C CA . VAL B 1 99 ? 20.422 -1.253 -4.277 1 94.75 99 VAL B CA 1
ATOM 2308 C C . VAL B 1 99 ? 19.625 -0.237 -5.098 1 94.75 99 VAL B C 1
ATOM 2310 O O . VAL B 1 99 ? 20.172 0.782 -5.527 1 94.75 99 VAL B O 1
ATOM 2313 N N . VAL B 1 100 ? 18.375 -0.574 -5.367 1 94.56 100 VAL B N 1
ATOM 2314 C CA . VAL B 1 100 ? 17.484 0.377 -6.027 1 94.56 100 VAL B CA 1
ATOM 2315 C C . VAL B 1 100 ? 16.234 0.58 -5.188 1 94.56 100 VAL B C 1
ATOM 2317 O O . VAL B 1 100 ? 15.82 -0.318 -4.449 1 94.56 100 VAL B O 1
ATOM 2320 N N . LEU B 1 101 ? 15.742 1.761 -5.293 1 92.25 101 LEU B N 1
ATOM 2321 C CA . LEU B 1 101 ? 14.531 2.141 -4.566 1 92.25 101 LEU B CA 1
ATOM 2322 C C . LEU B 1 101 ? 13.32 2.131 -5.492 1 92.25 101 LEU B C 1
ATOM 2324 O O . LEU B 1 101 ? 13.359 2.719 -6.574 1 92.25 101 LEU B O 1
ATOM 2328 N N . ALA B 1 102 ? 12.281 1.458 -5.051 1 91.81 102 ALA B N 1
ATOM 2329 C CA . ALA B 1 102 ? 11.039 1.42 -5.816 1 91.81 102 ALA B CA 1
ATOM 2330 C C . ALA B 1 102 ? 10.031 2.432 -5.273 1 91.81 102 ALA B C 1
ATOM 2332 O O . ALA B 1 102 ? 9.812 2.516 -4.062 1 91.81 102 ALA B O 1
ATOM 2333 N N . ARG B 1 103 ? 9.508 3.145 -6.121 1 85.5 103 ARG B N 1
ATOM 2334 C CA . ARG B 1 103 ? 8.383 4.016 -5.801 1 85.5 103 ARG B CA 1
ATOM 2335 C C . ARG B 1 103 ? 7.059 3.352 -6.148 1 85.5 103 ARG B C 1
ATOM 2337 O O . ARG B 1 103 ? 6.594 3.449 -7.285 1 85.5 103 ARG B O 1
ATOM 2344 N N . ALA B 1 104 ? 6.461 2.715 -5.188 1 90.38 104 ALA B N 1
ATOM 2345 C CA . ALA B 1 104 ? 5.285 1.869 -5.383 1 90.38 104 ALA B CA 1
ATOM 2346 C C . ALA B 1 104 ? 4.469 1.76 -4.098 1 90.38 104 ALA B C 1
ATOM 2348 O O . ALA B 1 104 ? 4.945 2.119 -3.018 1 90.38 104 ALA B O 1
ATOM 2349 N N . PRO B 1 105 ? 3.205 1.391 -4.234 1 91.25 105 PRO B N 1
ATOM 2350 C CA . PRO B 1 105 ? 2.469 1.067 -3.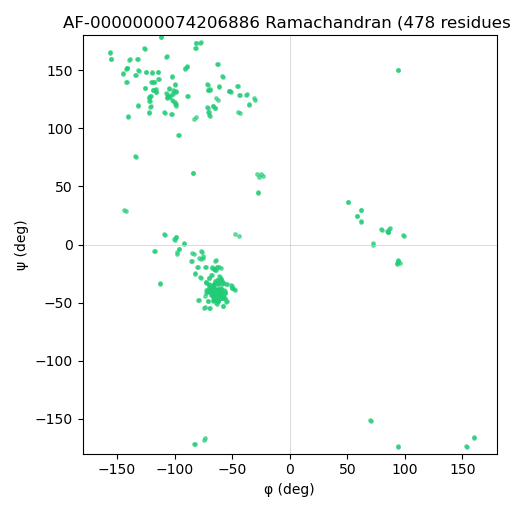008 1 91.25 105 PRO B CA 1
ATOM 2351 C C . PRO B 1 105 ? 3.191 0.04 -2.139 1 91.25 105 PRO B C 1
ATOM 2353 O O . PRO B 1 105 ? 3.629 -1 -2.641 1 91.25 105 PRO B O 1
ATOM 2356 N N . PHE B 1 106 ? 3.273 0.361 -0.915 1 93.62 106 PHE B N 1
ATOM 2357 C CA . PHE B 1 106 ? 4.207 -0.329 -0.032 1 93.62 106 PHE B CA 1
ATOM 2358 C C . PHE B 1 106 ? 3.932 -1.828 -0.018 1 93.62 106 PHE B C 1
ATOM 2360 O O . PHE B 1 106 ? 4.832 -2.633 -0.261 1 93.62 106 PHE B O 1
ATOM 2367 N N . VAL B 1 107 ? 2.705 -2.285 0.248 1 93.81 107 VAL B N 1
ATOM 2368 C CA . VAL B 1 107 ? 2.367 -3.695 0.41 1 93.81 107 VAL B CA 1
ATOM 2369 C C . VAL B 1 107 ? 2.238 -4.355 -0.96 1 93.81 107 VAL B C 1
ATOM 2371 O O . VAL B 1 107 ? 2.877 -5.379 -1.224 1 93.81 107 VAL B O 1
ATOM 2374 N N . GLU B 1 108 ? 1.548 -3.758 -1.833 1 91.56 108 GLU B N 1
ATOM 2375 C CA . GLU B 1 108 ? 1.293 -4.316 -3.158 1 91.56 108 GLU B CA 1
ATOM 2376 C C . GLU B 1 108 ? 2.576 -4.391 -3.98 1 91.56 108 GLU B C 1
ATOM 2378 O O . GLU B 1 108 ? 2.805 -5.371 -4.695 1 91.56 108 GLU B O 1
ATOM 2383 N N . GLY B 1 109 ? 3.365 -3.322 -3.904 1 93.25 109 GLY B N 1
ATOM 2384 C CA . GLY B 1 109 ? 4.656 -3.357 -4.566 1 93.25 109 GLY B CA 1
ATOM 2385 C C . GLY B 1 109 ? 5.566 -4.457 -4.047 1 93.25 109 GLY B C 1
ATOM 2386 O O . GLY B 1 109 ? 6.262 -5.113 -4.824 1 93.25 109 GLY B O 1
ATOM 2387 N N . ALA B 1 110 ? 5.551 -4.59 -2.723 1 95.12 110 ALA B N 1
ATOM 2388 C CA . ALA B 1 110 ? 6.363 -5.633 -2.102 1 95.12 110 ALA B CA 1
ATOM 2389 C C . ALA B 1 110 ? 5.969 -7.016 -2.613 1 95.12 110 ALA B C 1
ATOM 2391 O O . ALA B 1 110 ? 6.832 -7.824 -2.961 1 95.12 110 ALA B O 1
ATOM 2392 N N . VAL B 1 111 ? 4.695 -7.266 -2.66 1 91.25 111 VAL B N 1
ATOM 2393 C CA . VAL B 1 111 ? 4.195 -8.562 -3.094 1 91.25 111 VAL B CA 1
ATOM 2394 C C . VAL B 1 111 ? 4.535 -8.781 -4.566 1 91.25 111 VAL B C 1
ATOM 2396 O O . VAL B 1 111 ? 5.035 -9.844 -4.945 1 91.25 111 VAL B O 1
ATOM 2399 N N . ALA B 1 112 ? 4.27 -7.801 -5.391 1 89.44 112 ALA B N 1
ATOM 2400 C CA . ALA B 1 112 ? 4.586 -7.902 -6.812 1 89.44 112 ALA B CA 1
ATOM 2401 C C . ALA B 1 112 ? 6.074 -8.164 -7.027 1 89.44 112 ALA B C 1
ATOM 2403 O O . ALA B 1 112 ? 6.453 -9.031 -7.816 1 89.44 112 ALA B O 1
ATOM 2404 N N . ALA B 1 113 ? 6.898 -7.441 -6.332 1 93.81 113 ALA B N 1
ATOM 2405 C CA . ALA B 1 113 ? 8.344 -7.594 -6.434 1 93.81 113 ALA B CA 1
ATOM 2406 C C . ALA B 1 113 ? 8.781 -8.992 -6.004 1 93.81 113 ALA B C 1
ATOM 2408 O O . ALA B 1 113 ? 9.586 -9.633 -6.684 1 93.81 113 ALA B O 1
ATOM 2409 N N . ALA B 1 114 ? 8.234 -9.445 -4.914 1 92.81 114 ALA B N 1
ATOM 2410 C CA . ALA B 1 114 ? 8.617 -10.742 -4.363 1 92.81 114 ALA B CA 1
ATOM 2411 C C . ALA B 1 114 ? 8.297 -11.867 -5.34 1 92.81 114 ALA B C 1
ATOM 2413 O O . ALA B 1 114 ? 9.133 -12.734 -5.594 1 92.81 114 ALA B O 1
ATOM 2414 N N . VAL B 1 115 ? 7.137 -11.836 -5.84 1 86.94 115 VAL B N 1
ATOM 2415 C CA . VAL B 1 115 ? 6.707 -12.898 -6.746 1 86.94 115 VAL B CA 1
ATOM 2416 C C . VAL B 1 115 ? 7.582 -12.891 -7.996 1 86.94 115 VAL B C 1
ATOM 2418 O O . VAL B 1 115 ? 7.992 -13.945 -8.484 1 86.94 115 VAL B O 1
ATOM 2421 N N . THR B 1 116 ? 7.859 -11.719 -8.539 1 87.31 116 THR B N 1
ATOM 2422 C CA . THR B 1 116 ? 8.711 -11.602 -9.719 1 87.31 116 THR B CA 1
ATOM 2423 C C . THR B 1 116 ? 10.125 -12.086 -9.414 1 87.31 116 THR B C 1
ATOM 2425 O O . THR B 1 116 ? 10.727 -12.805 -10.211 1 87.31 116 THR B O 1
ATOM 2428 N N . ALA B 1 117 ? 10.641 -11.742 -8.273 1 91.06 117 ALA B N 1
ATOM 2429 C CA . ALA B 1 117 ? 11.969 -12.195 -7.859 1 91.06 117 ALA B CA 1
ATOM 2430 C C . ALA B 1 117 ? 12.008 -13.711 -7.723 1 91.06 117 ALA B C 1
ATOM 2432 O O . ALA B 1 117 ? 12.992 -14.352 -8.102 1 91.06 117 ALA B O 1
ATOM 2433 N N . HIS B 1 118 ? 10.984 -14.227 -7.168 1 87.81 118 HIS B N 1
ATOM 2434 C CA . HIS B 1 118 ? 10.883 -15.664 -6.961 1 87.81 118 HIS B CA 1
ATOM 2435 C C . HIS B 1 118 ? 11 -16.422 -8.281 1 87.81 118 HIS B C 1
ATOM 2437 O O . HIS B 1 118 ? 11.523 -17.531 -8.32 1 87.81 118 HIS B O 1
ATOM 2443 N N . GLY B 1 119 ? 10.508 -15.812 -9.297 1 81.75 119 GLY B N 1
ATOM 2444 C CA . GLY B 1 119 ? 10.578 -16.422 -10.617 1 81.75 119 GLY B CA 1
ATOM 2445 C C . GLY B 1 119 ? 11.961 -16.328 -11.234 1 81.75 119 GLY B C 1
ATOM 2446 O O . GLY B 1 119 ? 12.188 -16.828 -12.336 1 81.75 119 GLY B O 1
ATOM 2447 N N . GLY B 1 120 ? 12.852 -15.602 -10.555 1 85.88 120 GLY B N 1
ATOM 2448 C CA . GLY B 1 120 ? 14.227 -15.547 -11.016 1 85.88 120 GLY B CA 1
ATOM 2449 C C . GLY B 1 120 ? 14.539 -14.281 -11.805 1 85.88 120 GLY B C 1
ATOM 2450 O O . GLY B 1 120 ? 15.617 -14.156 -12.375 1 85.88 120 GLY B O 1
ATOM 2451 N N . ALA B 1 121 ? 13.664 -13.375 -11.852 1 86.56 121 ALA B N 1
ATOM 2452 C CA . ALA B 1 121 ? 13.875 -12.141 -12.602 1 86.56 121 ALA B CA 1
ATOM 2453 C C . ALA B 1 121 ? 15.047 -11.344 -12.039 1 86.56 121 ALA B C 1
ATOM 2455 O O . ALA B 1 121 ? 15.43 -11.531 -10.883 1 86.56 121 ALA B O 1
ATOM 2456 N N . ASP B 1 122 ? 15.617 -10.555 -12.836 1 92.06 122 ASP B N 1
ATOM 2457 C CA . ASP B 1 122 ? 16.719 -9.719 -12.383 1 92.06 122 ASP B CA 1
ATOM 2458 C C . ASP B 1 122 ? 16.219 -8.469 -11.664 1 92.06 122 ASP B C 1
ATOM 2460 O O . ASP B 1 122 ? 15 -8.258 -11.57 1 92.06 122 ASP B O 1
ATOM 2464 N N . ARG B 1 123 ? 17.125 -7.688 -11.078 1 95.12 123 ARG B N 1
ATOM 2465 C CA . ARG B 1 123 ? 16.812 -6.547 -10.227 1 95.12 123 ARG B CA 1
ATOM 2466 C C . ARG B 1 123 ? 15.93 -5.539 -10.961 1 95.12 123 ARG B C 1
ATOM 2468 O O . ARG B 1 123 ? 14.969 -5.016 -10.398 1 95.12 123 ARG B O 1
ATOM 2475 N N . ASP B 1 124 ? 16.219 -5.316 -12.25 1 94.5 124 ASP B N 1
ATOM 2476 C CA . ASP B 1 124 ? 15.484 -4.324 -13.023 1 94.5 124 ASP B CA 1
ATOM 2477 C C . ASP B 1 124 ? 14.047 -4.773 -13.266 1 94.5 124 ASP B C 1
ATOM 2479 O O . ASP B 1 124 ? 13.109 -3.971 -13.18 1 94.5 124 ASP B O 1
ATOM 2483 N N . ALA B 1 125 ? 13.891 -5.996 -13.555 1 90.75 125 ALA B N 1
ATOM 2484 C CA . ALA B 1 125 ? 12.555 -6.555 -13.758 1 90.75 125 ALA B CA 1
ATOM 2485 C C . ALA B 1 125 ? 11.75 -6.543 -12.461 1 90.75 125 ALA B C 1
ATOM 2487 O O . ALA B 1 125 ? 10.547 -6.289 -12.477 1 90.75 125 ALA B O 1
ATOM 2488 N N . VAL B 1 126 ? 12.398 -6.859 -11.352 1 93.81 126 VAL B N 1
ATOM 2489 C CA . VAL B 1 126 ? 11.742 -6.852 -10.055 1 93.81 126 VAL B CA 1
ATOM 2490 C C . VAL B 1 126 ? 11.312 -5.43 -9.703 1 93.81 126 VAL B C 1
ATOM 2492 O O . VAL B 1 126 ? 10.188 -5.211 -9.25 1 93.81 126 VAL B O 1
ATOM 2495 N N . LEU B 1 127 ? 12.188 -4.473 -9.969 1 95.56 127 LEU B N 1
ATOM 2496 C CA . LEU B 1 127 ? 11.859 -3.064 -9.758 1 95.56 127 LEU B CA 1
ATOM 2497 C C . LEU B 1 127 ? 10.664 -2.652 -10.602 1 95.56 127 LEU B C 1
ATOM 2499 O O . LEU B 1 127 ? 9.75 -1.979 -10.109 1 95.56 127 LEU B O 1
ATOM 2503 N N . ALA B 1 128 ? 10.656 -3.029 -11.828 1 91.44 128 ALA B N 1
ATOM 2504 C CA . ALA B 1 128 ? 9.57 -2.693 -12.742 1 91.44 128 ALA B CA 1
ATOM 2505 C C . ALA B 1 128 ? 8.242 -3.27 -12.25 1 91.44 128 ALA B C 1
ATOM 2507 O O . ALA B 1 128 ? 7.199 -2.619 -12.352 1 91.44 128 ALA B O 1
ATOM 2508 N N . SER B 1 129 ? 8.32 -4.453 -11.758 1 89.75 129 SER B N 1
ATOM 2509 C CA . SER B 1 129 ? 7.117 -5.098 -11.242 1 89.75 129 SER B CA 1
ATOM 2510 C C . SER B 1 129 ? 6.559 -4.348 -10.039 1 89.75 129 SER B C 1
ATOM 2512 O O . SER B 1 129 ? 5.348 -4.145 -9.938 1 89.75 129 SER B O 1
ATOM 2514 N N . ALA B 1 130 ? 7.43 -3.984 -9.148 1 93.38 130 ALA B N 1
ATOM 2515 C CA . ALA B 1 130 ? 7.008 -3.197 -7.992 1 93.38 130 ALA B CA 1
ATOM 2516 C C . ALA B 1 130 ? 6.348 -1.894 -8.43 1 93.38 130 ALA B C 1
ATOM 2518 O O . ALA B 1 130 ? 5.254 -1.558 -7.961 1 93.38 130 ALA B O 1
ATOM 2519 N N . THR B 1 131 ? 6.945 -1.232 -9.352 1 90 131 THR B N 1
ATOM 2520 C CA . THR B 1 131 ? 6.473 0.065 -9.82 1 90 131 THR B CA 1
ATOM 2521 C C . THR B 1 131 ? 5.137 -0.076 -10.547 1 90 131 THR B C 1
ATOM 2523 O O . THR B 1 131 ? 4.258 0.777 -10.414 1 90 131 THR B O 1
ATOM 2526 N N . ALA B 1 132 ? 4.98 -1.091 -11.242 1 85.12 132 ALA B N 1
ATOM 2527 C CA . ALA B 1 132 ? 3.77 -1.334 -12.023 1 85.12 132 ALA B CA 1
ATOM 2528 C C . ALA B 1 132 ? 2.57 -1.568 -11.109 1 85.12 132 ALA B C 1
ATOM 2530 O O . ALA B 1 132 ? 1.42 -1.437 -11.531 1 85.12 132 ALA B O 1
ATOM 2531 N N . SER B 1 133 ? 2.846 -1.914 -9.867 1 87.88 133 SER B N 1
ATOM 2532 C CA . SER B 1 133 ? 1.766 -2.195 -8.93 1 87.88 133 SER B CA 1
ATOM 2533 C C . SER B 1 133 ? 0.946 -0.942 -8.641 1 87.88 133 SER B C 1
ATOM 2535 O O . SER B 1 133 ? -0.2 -1.033 -8.195 1 87.88 133 SER B O 1
ATOM 2537 N N . ALA B 1 134 ? 1.523 0.223 -8.875 1 83.69 134 ALA B N 1
ATOM 2538 C CA . ALA B 1 134 ? 0.82 1.483 -8.656 1 83.69 134 ALA B CA 1
ATOM 2539 C C . ALA B 1 134 ? -0.392 1.604 -9.57 1 83.69 134 ALA B C 1
ATOM 2541 O O . ALA B 1 134 ? -1.384 2.246 -9.219 1 83.69 134 ALA B O 1
ATOM 2542 N N . GLY B 1 135 ? -0.306 1.024 -10.688 1 80 135 GLY B N 1
ATOM 2543 C CA . GLY B 1 135 ? -1.369 1.137 -11.672 1 80 135 GLY B CA 1
ATOM 2544 C C . GLY B 1 135 ? -2.4 0.03 -11.562 1 80 135 GLY B C 1
ATOM 2545 O O . GLY B 1 135 ? -3.371 0.004 -12.32 1 80 135 GLY B O 1
ATOM 2546 N N . MET B 1 136 ? -2.219 -0.825 -10.656 1 76.5 136 MET B N 1
ATOM 2547 C CA . MET B 1 136 ? -3.074 -2.008 -10.602 1 76.5 136 MET B CA 1
ATOM 2548 C C . MET B 1 136 ? -4.492 -1.633 -10.188 1 76.5 136 MET B C 1
ATOM 2550 O O . MET B 1 136 ? -5.461 -2.23 -10.656 1 76.5 136 MET B O 1
ATOM 2554 N N . PHE B 1 137 ? -4.645 -0.71 -9.383 1 76.5 137 PHE B N 1
ATOM 2555 C CA . PHE B 1 137 ? -5.965 -0.341 -8.883 1 76.5 137 PHE B CA 1
ATOM 2556 C C . PHE B 1 137 ? -6.812 0.273 -9.992 1 76.5 137 PHE B C 1
ATOM 2558 O O . PHE B 1 137 ? -8.008 0.003 -10.086 1 76.5 137 PHE B O 1
ATOM 2565 N N . ALA B 1 138 ? -6.113 1.039 -10.773 1 74.12 138 ALA B N 1
ATOM 2566 C CA . ALA B 1 138 ? -6.828 1.59 -11.914 1 74.12 138 ALA B CA 1
ATOM 2567 C C . ALA B 1 138 ? -7.25 0.486 -12.883 1 74.12 138 ALA B C 1
ATOM 2569 O O . ALA B 1 138 ? -8.344 0.529 -13.445 1 74.12 138 ALA B O 1
ATOM 2570 N N . ALA B 1 139 ? -6.43 -0.462 -13 1 71.25 139 ALA B N 1
ATOM 2571 C CA . ALA B 1 139 ? -6.703 -1.567 -13.914 1 71.25 139 ALA B CA 1
ATOM 2572 C C . ALA B 1 139 ? -7.855 -2.43 -13.398 1 71.25 139 ALA B C 1
ATOM 2574 O O . ALA B 1 139 ? -8.711 -2.857 -14.18 1 71.25 139 ALA B O 1
ATOM 2575 N N . ILE B 1 140 ? -7.879 -2.629 -12.188 1 70.88 140 ILE B N 1
ATOM 2576 C CA . ILE B 1 140 ? -8.93 -3.438 -11.578 1 70.88 140 ILE B CA 1
ATOM 2577 C C . ILE B 1 140 ? -10.266 -2.717 -11.695 1 70.88 140 ILE B C 1
ATOM 2579 O O . ILE B 1 140 ? -11.289 -3.33 -12.031 1 70.88 140 ILE B O 1
ATOM 2583 N N . GLU B 1 141 ? -10.227 -1.452 -11.422 1 71 141 GLU B N 1
ATOM 2584 C CA . GLU B 1 141 ? -11.453 -0.668 -11.539 1 71 141 GLU B CA 1
ATOM 2585 C C . GLU B 1 141 ? -11.992 -0.694 -12.969 1 71 141 GLU B C 1
ATOM 2587 O O . GLU B 1 141 ? -13.203 -0.817 -13.18 1 71 141 GLU B O 1
ATOM 2592 N N . ALA B 1 142 ? -11.07 -0.55 -13.82 1 69.88 142 ALA B N 1
ATOM 2593 C CA . ALA B 1 142 ? -11.461 -0.562 -15.227 1 69.88 142 ALA B CA 1
ATOM 2594 C C . ALA B 1 142 ? -12.062 -1.912 -15.609 1 69.88 142 ALA B C 1
ATOM 2596 O O . ALA B 1 142 ? -13.055 -1.972 -16.344 1 69.88 142 ALA B O 1
ATOM 2597 N N . ALA B 1 143 ? -11.477 -2.945 -15.102 1 65 143 ALA B N 1
ATOM 2598 C CA . ALA B 1 143 ? -11.953 -4.289 -15.414 1 65 143 ALA B CA 1
ATOM 2599 C C . ALA B 1 143 ? -13.328 -4.535 -14.805 1 65 143 ALA B C 1
ATOM 2601 O O . ALA B 1 143 ? -14.188 -5.172 -15.43 1 65 143 ALA B O 1
ATOM 2602 N N . GLN B 1 144 ? -13.469 -4.008 -13.609 1 63.56 144 GLN B N 1
ATOM 2603 C CA . GLN B 1 144 ? -14.75 -4.16 -12.93 1 63.56 144 GLN B CA 1
ATOM 2604 C C . GLN B 1 144 ? -15.836 -3.35 -13.625 1 63.56 144 GLN B C 1
ATOM 2606 O O . GLN B 1 144 ? -17 -3.758 -13.648 1 63.56 144 GLN B O 1
ATOM 2611 N N . ALA B 1 145 ? -15.305 -2.197 -13.984 1 61.81 145 ALA B N 1
ATOM 2612 C CA . ALA B 1 145 ? -16.266 -1.354 -14.688 1 61.81 145 ALA B CA 1
ATOM 2613 C C . ALA B 1 145 ? -16.672 -1.984 -16.016 1 61.81 145 ALA B C 1
ATOM 2615 O O . ALA B 1 145 ? -17.812 -1.825 -16.469 1 61.81 145 ALA B O 1
ATOM 2616 N N . SER B 1 146 ? -15.609 -2.518 -16.641 1 55.78 146 SER B N 1
ATOM 2617 C CA . SER B 1 146 ? -15.852 -3.148 -17.938 1 55.78 146 SER B CA 1
ATOM 2618 C C . SER B 1 146 ? -16.578 -4.477 -17.781 1 55.78 146 SER B C 1
ATOM 2620 O O . SER B 1 146 ? -17.25 -4.938 -18.703 1 55.78 146 SER B O 1
ATOM 2622 N N . GLY B 1 147 ? -16.156 -5.254 -16.781 1 50.69 147 GLY B N 1
ATOM 2623 C CA . GLY B 1 147 ? -16.75 -6.566 -16.625 1 50.69 147 GLY B CA 1
ATOM 2624 C C . GLY B 1 147 ? -18.25 -6.508 -16.344 1 50.69 147 GLY B C 1
ATOM 2625 O O . GLY B 1 147 ? -18.922 -7.543 -16.297 1 50.69 147 GLY B O 1
ATOM 2626 N N . ALA B 1 148 ? -18.703 -5.414 -15.578 1 43.88 148 ALA B N 1
ATOM 2627 C CA . ALA B 1 148 ? -20.156 -5.367 -15.477 1 43.88 148 ALA B CA 1
ATOM 2628 C C . ALA B 1 148 ? -20.812 -5.492 -16.844 1 43.88 148 ALA B C 1
ATOM 2630 O O . ALA B 1 148 ? -22.047 -5.566 -16.953 1 43.88 148 ALA B O 1
ATOM 2631 N N . GLY B 1 149 ? -20.188 -4.93 -17.812 1 36.19 149 GLY B N 1
ATOM 2632 C CA . GLY B 1 149 ? -20.906 -5.043 -19.062 1 36.19 149 GLY B CA 1
ATOM 2633 C C . GLY B 1 149 ? -20.938 -6.457 -19.609 1 36.19 149 GLY B C 1
ATOM 2634 O O . GLY B 1 149 ? -19.984 -7.223 -19.422 1 36.19 149 GLY B O 1
ATOM 2635 N N . GLU B 1 150 ? -22.109 -7.051 -19.594 1 38.16 150 GLU B N 1
ATOM 2636 C CA . GLU B 1 150 ? -22.547 -8.227 -20.344 1 38.16 150 GLU B CA 1
ATOM 2637 C C . GLU B 1 150 ? -21.766 -8.359 -21.656 1 38.16 150 GLU B C 1
ATOM 2639 O O . GLU B 1 150 ? -21.969 -7.578 -22.594 1 38.16 150 GLU B O 1
ATOM 2644 N N . THR B 1 151 ? -20.5 -8.172 -21.562 1 36.09 151 THR B N 1
ATOM 2645 C CA . THR B 1 151 ? -20.031 -8.391 -22.938 1 36.09 151 THR B CA 1
ATOM 2646 C C . THR B 1 151 ? -20.703 -9.609 -23.562 1 36.09 151 THR B C 1
ATOM 2648 O O . THR B 1 151 ? -20.906 -10.625 -22.891 1 36.09 151 THR B O 1
ATOM 2651 N N . ALA B 1 152 ? -21.516 -9.383 -24.562 1 39.03 152 ALA B N 1
ATOM 2652 C CA . ALA B 1 152 ? -22.078 -10.383 -25.453 1 39.03 152 ALA B CA 1
ATOM 2653 C C . ALA B 1 152 ? -21.141 -11.57 -25.625 1 39.03 152 ALA B C 1
ATOM 2655 O O . ALA B 1 152 ? -19.906 -11.414 -25.594 1 39.03 152 ALA B O 1
ATOM 2656 N N . PRO B 1 153 ? -21.594 -12.766 -25.359 1 37.19 153 PRO B N 1
ATOM 2657 C CA . PRO B 1 153 ? -20.828 -13.953 -25.766 1 37.19 153 PRO B CA 1
ATOM 2658 C C . PRO B 1 153 ? -19.938 -13.695 -26.984 1 37.19 153 PRO B C 1
ATOM 2660 O O . PRO B 1 153 ? -20.438 -13.453 -28.078 1 37.19 153 PRO B O 1
ATOM 2663 N N . ALA B 1 154 ? -19.047 -12.758 -26.938 1 38.81 154 ALA B N 1
ATOM 2664 C CA . ALA B 1 154 ? -18.25 -12.727 -28.172 1 38.81 154 ALA B CA 1
ATOM 2665 C C . ALA B 1 154 ? -18 -14.133 -28.688 1 38.81 154 ALA B C 1
ATOM 2667 O O . ALA B 1 154 ? -17.906 -15.086 -27.906 1 38.81 154 ALA B O 1
ATOM 2668 N N . GLU B 1 155 ? -18.203 -14.453 -29.766 1 40.25 155 GLU B N 1
ATOM 2669 C CA . GLU B 1 155 ? -17.812 -15.625 -30.531 1 40.25 155 GLU B CA 1
ATOM 2670 C C . GLU B 1 155 ? -16.422 -16.109 -30.141 1 40.25 155 GLU B C 1
ATOM 2672 O O . GLU B 1 155 ? -15.547 -15.297 -29.828 1 40.25 155 GLU B O 1
ATOM 2677 N N . ALA B 1 156 ? -16.234 -17.391 -29.641 1 48.28 156 ALA B N 1
ATOM 2678 C CA . ALA B 1 156 ? -15.055 -18.25 -29.438 1 48.28 156 ALA B CA 1
ATOM 2679 C C . ALA B 1 156 ? -13.914 -17.828 -30.359 1 48.28 156 ALA B C 1
ATOM 2681 O O . ALA B 1 156 ? -13.898 -18.219 -31.531 1 48.28 156 ALA B O 1
ATOM 2682 N N . ALA B 1 157 ? -13.414 -16.672 -30.344 1 51.72 157 ALA B N 1
ATOM 2683 C CA . ALA B 1 157 ? -12.266 -16.516 -31.234 1 51.72 157 ALA B CA 1
ATOM 2684 C C . ALA B 1 157 ? -11.164 -17.516 -30.891 1 51.72 157 ALA B C 1
ATOM 2686 O O . ALA B 1 157 ? -11.102 -18.016 -29.766 1 51.72 157 ALA B O 1
ATOM 2687 N N . GLU B 1 158 ? -10.344 -18.141 -31.672 1 60.16 158 GLU B N 1
ATOM 2688 C CA . GLU B 1 158 ? -9.305 -19.156 -31.688 1 60.16 158 GLU B CA 1
ATOM 2689 C C . GLU B 1 158 ? -8.328 -18.969 -30.531 1 60.16 158 GLU B C 1
ATOM 2691 O O . GLU B 1 158 ? -7.66 -19.922 -30.125 1 60.16 158 GLU B O 1
ATOM 2696 N N . GLY B 1 159 ? -8.625 -17.969 -29.531 1 80.44 159 GLY B N 1
ATOM 2697 C CA . GLY B 1 159 ? -7.641 -17.703 -28.484 1 80.44 159 GLY B CA 1
ATOM 2698 C C . GLY B 1 159 ? -8.266 -17.438 -27.125 1 80.44 159 GLY B C 1
ATOM 2699 O O . GLY B 1 159 ? -7.711 -16.688 -26.312 1 80.44 159 GLY B O 1
ATOM 2700 N N . SER B 1 160 ? -9.516 -18.078 -26.922 1 89.38 160 SER B N 1
ATOM 2701 C CA . SER B 1 160 ? -10.195 -17.891 -25.641 1 89.38 160 SER B CA 1
ATOM 2702 C C . SER B 1 160 ? -10.859 -19.172 -25.172 1 89.38 160 SER B C 1
ATOM 2704 O O . SER B 1 160 ? -11.32 -19.984 -25.984 1 89.38 160 SER B O 1
ATOM 2706 N N . ARG B 1 161 ? -10.82 -19.5 -23.906 1 95.31 161 ARG B N 1
ATOM 2707 C CA . ARG B 1 161 ? -11.477 -20.641 -23.281 1 95.31 161 ARG B CA 1
ATOM 2708 C C . ARG B 1 161 ? -12.023 -20.281 -21.906 1 95.31 161 ARG B C 1
ATOM 2710 O O . ARG B 1 161 ? -11.516 -19.359 -21.25 1 95.31 161 ARG B O 1
ATOM 2717 N N . THR B 1 162 ? -13.047 -20.969 -21.547 1 95.81 162 THR B N 1
ATOM 2718 C CA . THR B 1 162 ? -13.586 -20.812 -20.203 1 95.81 162 THR B CA 1
ATOM 2719 C C . THR B 1 162 ? -13.164 -21.969 -19.312 1 95.81 162 THR B C 1
ATOM 2721 O O . THR B 1 162 ? -13.031 -23.109 -19.781 1 95.81 162 THR B O 1
ATOM 2724 N N . VAL B 1 163 ? -12.922 -21.672 -18.047 1 97.06 163 VAL B N 1
ATOM 2725 C CA . VAL B 1 163 ? -12.484 -22.688 -17.109 1 97.06 163 VAL B CA 1
ATOM 2726 C C . VAL B 1 163 ? -13.078 -22.406 -15.727 1 97.06 163 VAL B C 1
ATOM 2728 O O . VAL B 1 163 ? -13.266 -21.25 -15.352 1 97.06 163 VAL B O 1
ATOM 2731 N N . THR B 1 164 ? -13.359 -23.422 -15 1 97.06 164 THR B N 1
ATOM 2732 C CA . THR B 1 164 ? -13.93 -23.297 -13.664 1 97.06 164 THR B CA 1
ATOM 2733 C C . THR B 1 164 ? -12.852 -23.484 -12.594 1 97.06 164 THR B C 1
ATOM 2735 O O . THR B 1 164 ? -12.055 -24.422 -12.664 1 97.06 164 THR B O 1
ATOM 2738 N N . VAL B 1 165 ? -12.867 -22.578 -11.664 1 96.31 165 VAL B N 1
ATOM 2739 C CA . VAL B 1 165 ? -11.953 -22.672 -10.531 1 96.31 165 VAL B CA 1
ATOM 2740 C C . VAL B 1 165 ? -12.375 -23.828 -9.625 1 96.31 165 VAL B C 1
ATOM 2742 O O . VAL B 1 165 ? -13.523 -23.891 -9.195 1 96.31 165 VAL B O 1
ATOM 2745 N N . ARG B 1 166 ? -11.406 -24.688 -9.203 1 95.88 166 ARG B N 1
ATOM 2746 C CA . ARG B 1 166 ? -11.773 -25.891 -8.469 1 95.88 166 ARG B CA 1
ATOM 2747 C C . ARG B 1 166 ? -11.289 -25.812 -7.023 1 95.88 166 ARG B C 1
ATOM 2749 O O . ARG B 1 166 ? -11.906 -26.406 -6.133 1 95.88 166 ARG B O 1
ATOM 2756 N N . ASN B 1 167 ? -10.164 -25.172 -6.832 1 90.12 167 ASN B N 1
ATOM 2757 C CA . ASN B 1 167 ? -9.625 -25.141 -5.477 1 90.12 167 ASN B CA 1
ATOM 2758 C C . ASN B 1 167 ? -10.445 -24.234 -4.57 1 90.12 167 ASN B C 1
ATOM 2760 O O . ASN B 1 167 ? -10.898 -23.156 -4.996 1 90.12 167 ASN B O 1
ATOM 2764 N N . PRO B 1 168 ? -10.68 -24.688 -3.379 1 83.81 168 PRO B N 1
ATOM 2765 C CA . PRO B 1 168 ? -11.625 -24.047 -2.469 1 83.81 168 PRO B CA 1
ATOM 2766 C C . PRO B 1 168 ? -11.297 -22.562 -2.24 1 83.81 168 PRO B C 1
ATOM 2768 O O . PRO B 1 168 ? -12.203 -21.734 -2.191 1 83.81 168 PRO B O 1
ATOM 2771 N N . LEU B 1 169 ? -10.023 -22.156 -2.234 1 74.75 169 LEU B N 1
ATOM 2772 C CA . LEU B 1 169 ? -9.648 -20.781 -1.919 1 74.75 169 LEU B CA 1
ATOM 2773 C C . LEU B 1 169 ? -9.461 -19.953 -3.193 1 74.75 169 LEU B C 1
ATOM 2775 O O . LEU B 1 169 ? -9.203 -18.75 -3.131 1 74.75 169 LEU B O 1
ATOM 2779 N N . GLY B 1 170 ? -9.594 -20.656 -4.355 1 85.06 170 GLY B N 1
ATOM 2780 C CA . GLY B 1 170 ? -9.555 -19.953 -5.629 1 85.06 170 GLY B CA 1
ATOM 2781 C C . GLY B 1 170 ? -8.18 -19.406 -5.977 1 85.06 170 GLY B C 1
ATOM 2782 O O . GLY B 1 170 ? -7.168 -20.062 -5.699 1 85.06 170 GLY B O 1
ATOM 2783 N N . LEU B 1 171 ? -8.133 -18.297 -6.738 1 86.06 171 LEU B N 1
ATOM 2784 C CA . LEU B 1 171 ? -6.891 -17.688 -7.195 1 86.06 171 LEU B CA 1
ATOM 2785 C C . LEU B 1 171 ? -6.316 -16.766 -6.125 1 86.06 171 LEU B C 1
ATOM 2787 O O . LEU B 1 171 ? -6.152 -15.562 -6.355 1 86.06 171 LEU B O 1
ATOM 2791 N N . HIS B 1 172 ? -6.02 -17.469 -4.984 1 75.19 172 HIS B N 1
ATOM 2792 C CA . HIS B 1 172 ? -5.301 -16.75 -3.939 1 75.19 172 HIS B CA 1
ATOM 2793 C C . HIS B 1 172 ? -3.836 -16.547 -4.316 1 75.19 172 HIS B C 1
ATOM 2795 O O . HIS B 1 172 ? -3.461 -16.719 -5.477 1 75.19 172 HIS B O 1
ATOM 2801 N N . ALA B 1 173 ? -3.043 -16.156 -3.346 1 71 173 ALA B N 1
ATOM 2802 C CA . ALA B 1 173 ? -1.677 -15.695 -3.58 1 71 173 ALA B CA 1
ATOM 2803 C C . ALA B 1 173 ? -0.864 -16.75 -4.332 1 71 173 ALA B C 1
ATOM 2805 O O . ALA B 1 173 ? -0.309 -16.469 -5.398 1 71 173 ALA B O 1
ATOM 2806 N N . ARG B 1 174 ? -0.889 -17.938 -3.887 1 75.5 174 ARG B N 1
ATOM 2807 C CA . ARG B 1 174 ? -0.026 -18.984 -4.445 1 75.5 174 ARG B CA 1
ATOM 2808 C C . ARG B 1 174 ? -0.455 -19.344 -5.859 1 75.5 174 ARG B C 1
ATOM 2810 O O . ARG B 1 174 ? 0.342 -19.266 -6.797 1 75.5 174 ARG B O 1
ATOM 2817 N N . PRO B 1 175 ? -1.725 -19.719 -6.094 1 87.19 175 PRO B N 1
ATOM 2818 C CA . PRO B 1 175 ? -2.145 -19.984 -7.469 1 87.19 175 PRO B CA 1
ATOM 2819 C C . PRO B 1 175 ? -1.9 -18.812 -8.406 1 87.19 175 PRO B C 1
ATOM 2821 O O . PRO B 1 175 ? -1.467 -19 -9.547 1 87.19 175 PRO B O 1
ATOM 2824 N N . ALA B 1 176 ? -2.201 -17.656 -7.887 1 87.88 176 ALA B N 1
ATOM 2825 C CA . ALA B 1 176 ? -1.993 -16.469 -8.703 1 87.88 176 ALA B CA 1
ATOM 2826 C C . ALA B 1 176 ? -0.527 -16.328 -9.102 1 87.88 176 ALA B C 1
ATOM 2828 O O . ALA B 1 176 ? -0.218 -15.992 -10.25 1 87.88 176 ALA B O 1
ATOM 2829 N N . ALA B 1 177 ? 0.298 -16.578 -8.18 1 82.94 177 ALA B N 1
ATOM 2830 C CA . ALA B 1 177 ? 1.73 -16.484 -8.445 1 82.94 177 ALA B CA 1
ATOM 2831 C C . ALA B 1 177 ? 2.154 -17.531 -9.492 1 82.94 177 ALA B C 1
ATOM 2833 O O . ALA B 1 177 ? 2.945 -17.219 -10.383 1 82.94 177 ALA B O 1
ATOM 2834 N N . LEU B 1 178 ? 1.66 -18.734 -9.344 1 87.69 178 LEU B N 1
ATOM 2835 C CA . LEU B 1 178 ? 1.993 -19.797 -10.281 1 87.69 178 LEU B CA 1
ATOM 2836 C C . LEU B 1 178 ? 1.548 -19.438 -11.695 1 87.69 178 LEU B C 1
ATOM 2838 O O . LEU B 1 178 ? 2.307 -19.609 -12.648 1 87.69 178 LEU B O 1
ATOM 2842 N N . VAL B 1 179 ? 0.377 -18.891 -11.766 1 93.25 179 VAL B N 1
ATOM 2843 C CA . VAL B 1 179 ? -0.153 -18.516 -13.07 1 93.25 179 VAL B CA 1
ATOM 2844 C C . VAL B 1 179 ? 0.68 -17.375 -13.656 1 93.25 179 VAL B C 1
ATOM 2846 O O . VAL B 1 179 ? 1.085 -17.422 -14.82 1 93.25 179 VAL B O 1
ATOM 2849 N N . SER B 1 180 ? 0.918 -16.391 -12.883 1 90.12 180 SER B N 1
ATOM 2850 C CA . SER B 1 180 ? 1.635 -15.203 -13.352 1 90.12 180 SER B CA 1
ATOM 2851 C C . SER B 1 180 ? 3.031 -15.562 -13.852 1 90.12 180 SER B C 1
ATOM 2853 O O . SER B 1 180 ? 3.486 -15.047 -14.867 1 90.12 180 SER B O 1
ATOM 2855 N N . ARG B 1 181 ? 3.666 -16.422 -13.141 1 83.31 181 ARG B N 1
ATOM 2856 C CA . ARG B 1 181 ? 5.008 -16.828 -13.531 1 83.31 181 ARG B CA 1
ATOM 2857 C C . ARG B 1 181 ? 4.98 -17.594 -14.852 1 83.31 181 ARG B C 1
ATOM 2859 O O . ARG B 1 181 ? 5.832 -17.375 -15.719 1 83.31 181 ARG B O 1
ATOM 2866 N N . LYS B 1 182 ? 4.055 -18.453 -14.945 1 89.44 182 LYS B N 1
ATOM 2867 C CA . LYS B 1 182 ? 3.947 -19.25 -16.172 1 89.44 182 LYS B CA 1
ATOM 2868 C C . LYS B 1 182 ? 3.668 -18.359 -17.375 1 89.44 182 LYS B C 1
ATOM 2870 O O . LYS B 1 182 ? 4.25 -18.562 -18.438 1 89.44 182 LYS B O 1
ATOM 2875 N N . VAL B 1 183 ? 2.797 -17.438 -17.203 1 90.69 183 VAL B N 1
ATOM 2876 C CA . VAL B 1 183 ? 2.438 -16.531 -18.281 1 90.69 183 VAL B CA 1
ATOM 2877 C C . VAL B 1 183 ? 3.658 -15.711 -18.703 1 90.69 183 VAL B C 1
ATOM 2879 O O . VAL B 1 183 ? 3.885 -15.484 -19.891 1 90.69 183 VAL B O 1
ATOM 2882 N N . ALA B 1 184 ? 4.379 -15.305 -17.703 1 79 184 ALA B N 1
ATOM 2883 C CA . ALA B 1 184 ? 5.586 -14.531 -18 1 79 184 ALA B CA 1
ATOM 2884 C C . ALA B 1 184 ? 6.574 -15.352 -18.812 1 79 184 ALA B C 1
ATOM 2886 O O . ALA B 1 184 ? 7.266 -14.812 -19.688 1 79 184 ALA B O 1
ATOM 2887 N N . GLU B 1 185 ? 6.629 -16.578 -18.594 1 80.75 185 GLU B N 1
ATOM 2888 C CA . GLU B 1 185 ? 7.523 -17.5 -19.312 1 80.75 185 GLU B CA 1
ATOM 2889 C C . GLU B 1 185 ? 7.078 -17.688 -20.75 1 80.75 185 GLU B C 1
ATOM 2891 O O . GLU B 1 185 ? 7.914 -17.859 -21.641 1 80.75 185 GLU B O 1
ATOM 2896 N N . LEU B 1 186 ? 5.84 -17.672 -20.984 1 84.75 186 LEU B N 1
ATOM 2897 C CA . LEU B 1 186 ? 5.285 -17.969 -22.297 1 84.75 186 LEU B CA 1
ATOM 2898 C C . LEU B 1 186 ? 5.406 -16.75 -23.219 1 84.75 186 LEU B C 1
ATOM 2900 O O . LEU B 1 186 ? 5.359 -16.891 -24.438 1 84.75 186 LEU B O 1
ATOM 2904 N N . GLY B 1 187 ? 5.578 -15.625 -22.703 1 77 187 GLY B N 1
ATOM 2905 C CA . GLY B 1 187 ? 5.789 -14.43 -23.5 1 77 187 GLY B CA 1
ATOM 2906 C C . GLY B 1 187 ? 4.535 -13.961 -24.203 1 77 187 GLY B C 1
ATOM 2907 O O . GLY B 1 187 ? 4.598 -13.109 -25.109 1 77 187 GLY B O 1
ATOM 2908 N N . ALA B 1 188 ? 3.416 -14.602 -24.047 1 81.06 188 ALA B N 1
ATOM 2909 C CA . ALA B 1 188 ? 2.148 -14.188 -24.641 1 81.06 188 ALA B CA 1
ATOM 2910 C C . ALA B 1 188 ? 1.388 -13.242 -23.719 1 81.06 188 ALA B C 1
ATOM 2912 O O . ALA B 1 188 ? 1.64 -13.219 -22.5 1 81.06 188 ALA B O 1
ATOM 2913 N N . SER B 1 189 ? 0.561 -12.414 -24.359 1 90.25 189 SER B N 1
ATOM 2914 C CA . SER B 1 189 ? -0.349 -11.586 -23.578 1 90.25 189 SER B CA 1
ATOM 2915 C C . SER B 1 189 ? -1.608 -12.359 -23.203 1 90.25 189 SER B C 1
ATOM 2917 O O . SER B 1 189 ? -2.428 -12.68 -24.062 1 90.25 189 SER B O 1
ATOM 2919 N N . VAL B 1 190 ? -1.706 -12.688 -21.953 1 94.31 190 VAL B N 1
ATOM 2920 C CA . VAL B 1 190 ? -2.828 -13.492 -21.484 1 94.31 190 VAL B CA 1
ATOM 2921 C C . VAL B 1 190 ? -3.668 -12.68 -20.5 1 94.31 190 VAL B C 1
ATOM 2923 O O . VAL B 1 190 ? -3.127 -11.984 -19.641 1 94.31 190 VAL B O 1
ATOM 2926 N N . THR B 1 191 ? -4.934 -12.695 -20.656 1 93.5 191 THR B N 1
ATOM 2927 C CA . THR B 1 191 ? -5.852 -12.094 -19.703 1 93.5 191 THR B CA 1
ATOM 2928 C C . THR B 1 191 ? -6.809 -13.141 -19.125 1 93.5 191 THR B C 1
ATOM 2930 O O . THR B 1 191 ? -7.105 -14.141 -19.797 1 93.5 191 THR B O 1
ATOM 2933 N N . ILE B 1 192 ? -7.191 -12.969 -17.953 1 93.5 192 ILE B N 1
ATOM 2934 C CA . ILE B 1 192 ? -8.234 -13.75 -17.297 1 93.5 192 ILE B CA 1
ATOM 2935 C C . ILE B 1 192 ? -9.344 -12.82 -16.812 1 93.5 192 ILE B C 1
ATOM 2937 O O . ILE B 1 192 ? -9.125 -11.984 -15.938 1 93.5 192 ILE B O 1
ATOM 2941 N N . ASP B 1 193 ? -10.453 -12.961 -17.391 1 91.06 193 ASP B N 1
ATOM 2942 C CA . ASP B 1 193 ? -11.562 -12.062 -17.125 1 91.06 193 ASP B CA 1
ATOM 2943 C C . ASP B 1 193 ? -11.133 -10.602 -17.25 1 91.06 193 ASP B C 1
ATOM 2945 O O . ASP B 1 193 ? -11.445 -9.781 -16.391 1 91.06 193 ASP B O 1
ATOM 2949 N N . GLY B 1 194 ? -10.281 -10.391 -18.188 1 87.31 194 GLY B N 1
ATOM 2950 C CA . GLY B 1 194 ? -9.93 -9.031 -18.547 1 87.31 194 GLY B CA 1
ATOM 2951 C C . GLY B 1 194 ? -8.711 -8.508 -17.828 1 87.31 194 GLY B C 1
ATOM 2952 O O . GLY B 1 194 ? -8.148 -7.473 -18.188 1 87.31 194 GLY B O 1
ATOM 2953 N N . VAL B 1 195 ? -8.344 -9.203 -16.75 1 87.5 195 VAL B N 1
ATOM 2954 C CA . VAL B 1 195 ? -7.176 -8.703 -16.031 1 87.5 195 VAL B CA 1
ATOM 2955 C C . VAL B 1 195 ? -5.91 -9.352 -16.578 1 87.5 195 VAL B C 1
ATOM 2957 O O . VAL B 1 195 ? -5.953 -10.461 -17.109 1 87.5 195 VAL B O 1
ATOM 2960 N N . ASP B 1 196 ? -4.797 -8.641 -16.484 1 88.62 196 ASP B N 1
ATOM 2961 C CA . ASP B 1 196 ? -3.508 -9.133 -16.953 1 88.62 196 ASP B CA 1
ATOM 2962 C C . ASP B 1 196 ? -3.033 -10.32 -16.125 1 88.62 196 ASP B C 1
ATOM 2964 O O . ASP B 1 196 ? -2.732 -10.172 -14.938 1 88.62 196 ASP B O 1
ATOM 2968 N N . ALA B 1 197 ? -2.854 -11.453 -16.734 1 92.5 197 ALA B N 1
ATOM 2969 C CA . ALA B 1 197 ? -2.541 -12.695 -16.031 1 92.5 197 ALA B CA 1
ATOM 2970 C C . ALA B 1 197 ? -1.089 -12.703 -15.562 1 92.5 197 ALA B C 1
ATOM 2972 O O . ALA B 1 197 ? -0.699 -13.547 -14.75 1 92.5 197 ALA B O 1
ATOM 2973 N N . SER B 1 198 ? -0.339 -11.781 -16 1 88.44 198 SER B N 1
ATOM 2974 C CA . SER B 1 198 ? 1.042 -11.695 -15.539 1 88.44 198 SER B CA 1
ATOM 2975 C C . SER B 1 198 ? 1.135 -10.93 -14.227 1 88.44 198 SER B C 1
ATOM 2977 O O . SER B 1 198 ? 2.186 -10.914 -13.586 1 88.44 198 SER B O 1
ATOM 2979 N N . SER B 1 199 ? 0.047 -10.367 -13.828 1 85.56 199 SER B N 1
ATOM 2980 C CA . SER B 1 199 ? 0.014 -9.602 -12.586 1 85.56 199 SER B CA 1
ATOM 2981 C C . SER B 1 199 ? -0.641 -10.398 -11.469 1 85.56 199 SER B C 1
ATOM 2983 O O . SER B 1 199 ? -1.866 -10.523 -11.414 1 85.56 199 SER B O 1
ATOM 2985 N N . VAL B 1 200 ? 0.177 -10.742 -10.508 1 85.44 200 VAL B N 1
ATOM 2986 C CA . VAL B 1 200 ? -0.321 -11.508 -9.375 1 85.44 200 VAL B CA 1
ATOM 2987 C C . VAL B 1 200 ? -1.416 -10.727 -8.656 1 85.44 200 VAL B C 1
ATOM 2989 O O . VAL B 1 200 ? -2.424 -11.297 -8.234 1 85.44 200 VAL B O 1
ATOM 2992 N N . LEU B 1 201 ? -1.154 -9.469 -8.562 1 82.25 201 LEU B N 1
ATOM 2993 C CA . LEU B 1 201 ? -2.102 -8.633 -7.832 1 82.25 201 LEU B CA 1
ATOM 2994 C C . LEU B 1 201 ? -3.439 -8.562 -8.562 1 82.25 201 LEU B C 1
ATOM 2996 O O . LEU B 1 201 ? -4.5 -8.625 -7.934 1 82.25 201 LEU B O 1
ATOM 3000 N N . GLN B 1 202 ? -3.395 -8.375 -9.805 1 85.06 202 GLN B N 1
ATOM 3001 C CA . GLN B 1 202 ? -4.633 -8.305 -10.57 1 85.06 202 GLN B CA 1
ATOM 3002 C C . GLN B 1 202 ? -5.375 -9.641 -10.539 1 85.06 202 GLN B C 1
ATOM 3004 O O . GLN B 1 202 ? -6.605 -9.672 -10.461 1 85.06 202 GLN B O 1
ATOM 3009 N N . LEU B 1 203 ? -4.66 -10.688 -10.609 1 88.5 203 LEU B N 1
ATOM 3010 C CA . LEU B 1 203 ? -5.273 -12.008 -10.523 1 88.5 203 LEU B CA 1
ATOM 3011 C C . LEU B 1 203 ? -5.992 -12.195 -9.188 1 88.5 203 LEU B C 1
ATOM 3013 O O . LEU B 1 203 ? -7.137 -12.648 -9.156 1 88.5 203 LEU B O 1
ATOM 3017 N N . MET B 1 204 ? -5.379 -11.836 -8.234 1 81.44 204 MET B N 1
ATOM 3018 C CA . MET B 1 204 ? -5.961 -11.977 -6.906 1 81.44 204 MET B CA 1
ATOM 3019 C C . MET B 1 204 ? -7.176 -11.07 -6.742 1 81.44 204 MET B C 1
ATOM 3021 O O . MET B 1 204 ? -8.141 -11.43 -6.059 1 81.44 204 MET B O 1
ATOM 3025 N N . ALA B 1 205 ? -7.059 -9.977 -7.352 1 79.56 205 ALA B N 1
ATOM 3026 C CA . ALA B 1 205 ? -8.141 -9 -7.242 1 79.56 205 ALA B CA 1
ATOM 3027 C C . ALA B 1 205 ? -9.43 -9.531 -7.863 1 79.56 205 ALA B C 1
ATOM 3029 O O . ALA B 1 205 ? -10.516 -9.031 -7.578 1 79.56 205 ALA B O 1
ATOM 3030 N N . LEU B 1 206 ? -9.359 -10.484 -8.742 1 81.31 206 LEU B N 1
ATOM 3031 C CA . LEU B 1 206 ? -10.539 -11.102 -9.328 1 81.31 206 LEU B CA 1
ATOM 3032 C C . LEU B 1 206 ? -11.422 -11.734 -8.258 1 81.31 206 LEU B C 1
ATOM 3034 O O . LEU B 1 206 ? -12.625 -11.898 -8.453 1 81.31 206 LEU B O 1
ATOM 3038 N N . GLY B 1 207 ? -10.766 -12.156 -7.207 1 78.25 207 GLY B N 1
ATOM 3039 C CA . GLY B 1 207 ? -11.508 -12.812 -6.148 1 78.25 207 GLY B CA 1
ATOM 3040 C C . GLY B 1 207 ? -12.195 -14.086 -6.598 1 78.25 207 GLY B C 1
ATOM 3041 O O . GLY B 1 207 ? -13.305 -14.391 -6.16 1 78.25 207 GLY B O 1
ATOM 3042 N N . ALA B 1 208 ? -11.594 -14.68 -7.531 1 85 208 ALA B N 1
ATOM 3043 C CA . ALA B 1 208 ? -12.203 -15.898 -8.055 1 85 208 ALA B CA 1
ATOM 3044 C C . ALA B 1 208 ? -12.094 -17.047 -7.055 1 85 208 ALA B C 1
ATOM 3046 O O . ALA B 1 208 ? -10.984 -17.438 -6.684 1 85 208 ALA B O 1
ATOM 3047 N N . THR B 1 209 ? -13.219 -17.516 -6.625 1 84.19 209 THR B N 1
ATOM 3048 C CA . THR B 1 209 ? -13.258 -18.625 -5.684 1 84.19 209 THR B CA 1
ATOM 3049 C C . THR B 1 209 ? -13.828 -19.875 -6.348 1 84.19 209 THR B C 1
ATOM 3051 O O . THR B 1 209 ? -14.164 -19.844 -7.535 1 84.19 209 THR B O 1
ATOM 3054 N N . GLN B 1 210 ? -13.836 -20.875 -5.531 1 90.62 210 GLN B N 1
ATOM 3055 C CA . GLN B 1 210 ? -14.266 -22.172 -6.047 1 90.62 210 GLN B CA 1
ATOM 3056 C C . GLN B 1 210 ? -15.609 -22.062 -6.766 1 90.62 210 GLN B C 1
ATOM 3058 O O . GLN B 1 210 ? -16.547 -21.438 -6.25 1 90.62 210 GLN B O 1
ATOM 3063 N N . GLY B 1 211 ? -15.633 -22.641 -7.977 1 93.75 211 GLY B N 1
ATOM 3064 C CA . GLY B 1 211 ? -16.875 -22.688 -8.734 1 93.75 211 GLY B CA 1
ATOM 3065 C C . GLY B 1 211 ? -17 -21.547 -9.727 1 93.75 211 GLY B C 1
ATOM 3066 O O . GLY B 1 211 ? -17.812 -21.609 -10.656 1 93.75 211 GLY B O 1
ATOM 3067 N N . ARG B 1 212 ? -16.219 -20.516 -9.617 1 92.12 212 ARG B N 1
ATOM 3068 C CA . ARG B 1 212 ? -16.266 -19.375 -10.523 1 92.12 212 ARG B CA 1
ATOM 3069 C C . ARG B 1 212 ? -15.758 -19.766 -11.914 1 92.12 212 ARG B C 1
ATOM 3071 O O . ARG B 1 212 ? -14.758 -20.5 -12.039 1 92.12 212 ARG B O 1
ATOM 3078 N N . GLU B 1 213 ? -16.469 -19.375 -12.867 1 95.06 213 GLU B N 1
ATOM 3079 C CA . GLU B 1 213 ? -16.016 -19.562 -14.242 1 95.06 213 GLU B CA 1
ATOM 3080 C C . GLU B 1 213 ? -15.18 -18.359 -14.711 1 95.06 213 GLU B C 1
ATOM 3082 O O . GLU B 1 213 ? -15.586 -17.219 -14.539 1 95.06 213 GLU B O 1
ATOM 3087 N N . LEU B 1 214 ? -14.031 -18.672 -15.203 1 95.06 214 LEU B N 1
ATOM 3088 C CA . LEU B 1 214 ? -13.117 -17.641 -15.68 1 95.06 214 LEU B CA 1
ATOM 3089 C C . LEU B 1 214 ? -12.922 -17.734 -17.188 1 95.06 214 LEU B C 1
ATOM 3091 O O . LEU B 1 214 ? -12.852 -18.844 -17.734 1 95.06 214 LEU B O 1
ATOM 3095 N N . ARG B 1 215 ? -12.828 -16.641 -17.781 1 95.31 215 ARG B N 1
ATOM 3096 C CA . ARG B 1 215 ? -12.492 -16.578 -19.203 1 95.31 215 ARG B CA 1
ATOM 3097 C C . ARG B 1 215 ? -11.016 -16.281 -19.406 1 95.31 215 ARG B C 1
ATOM 3099 O O . ARG B 1 215 ? -10.531 -15.227 -18.984 1 95.31 215 ARG B O 1
ATOM 3106 N N . VAL B 1 216 ? -10.367 -17.172 -20.062 1 96.44 216 VAL B N 1
ATOM 3107 C CA . VAL B 1 216 ? -8.953 -17.016 -20.359 1 96.44 216 VAL B CA 1
ATOM 3108 C C . VAL B 1 216 ? -8.773 -16.656 -21.828 1 96.44 216 VAL B C 1
ATOM 3110 O O . VAL B 1 216 ? -9.305 -17.328 -22.719 1 96.44 216 VAL B O 1
ATOM 3113 N N . GLU B 1 217 ? -8.039 -15.562 -22 1 95.81 217 GLU B N 1
ATOM 3114 C CA . GLU B 1 217 ? -7.812 -15.102 -23.359 1 95.81 217 GLU B CA 1
ATOM 3115 C C . GLU B 1 217 ? -6.344 -14.758 -23.594 1 95.81 217 GLU B C 1
ATOM 3117 O O . GLU B 1 217 ? -5.656 -14.305 -22.672 1 95.81 217 GLU B O 1
ATOM 3122 N N . ALA B 1 218 ? -5.902 -15.016 -24.812 1 94.5 218 ALA B N 1
ATOM 3123 C CA . ALA B 1 218 ? -4.523 -14.664 -25.141 1 94.5 218 ALA B CA 1
ATOM 3124 C C . ALA B 1 218 ? -4.426 -14.133 -26.578 1 94.5 218 ALA B C 1
ATOM 3126 O O . ALA B 1 218 ? -5.27 -14.438 -27.422 1 94.5 218 ALA B O 1
ATOM 3127 N N . THR B 1 219 ? -3.465 -13.273 -26.797 1 89.44 219 THR B N 1
ATOM 3128 C CA . THR B 1 219 ? -3.16 -12.75 -28.125 1 89.44 219 THR B CA 1
ATOM 3129 C C . THR B 1 219 ? -1.665 -12.844 -28.406 1 89.44 219 THR B C 1
ATOM 3131 O O . THR B 1 219 ? -0.86 -13.016 -27.484 1 89.44 219 THR B O 1
ATOM 3134 N N . GLY B 1 220 ? -1.378 -12.805 -29.688 1 84 220 GLY B N 1
ATOM 3135 C CA . GLY B 1 220 ? 0.018 -12.859 -30.094 1 84 220 GLY B CA 1
ATOM 3136 C C . GLY B 1 220 ? 0.49 -14.266 -30.406 1 84 220 GLY B C 1
ATOM 3137 O O . GLY B 1 220 ? -0.322 -15.18 -30.547 1 84 220 GLY B O 1
ATOM 3138 N N . ASP B 1 221 ? 1.784 -14.328 -30.641 1 83.75 221 ASP B N 1
ATOM 3139 C CA . ASP B 1 221 ? 2.395 -15.617 -30.969 1 83.75 221 ASP B CA 1
ATOM 3140 C C . ASP B 1 221 ? 2.27 -16.578 -29.781 1 83.75 221 ASP B C 1
ATOM 3142 O O . ASP B 1 221 ? 2.574 -16.234 -28.641 1 83.75 221 ASP B O 1
ATOM 3146 N N . GLY B 1 222 ? 1.688 -17.781 -30.047 1 87.81 222 GLY B N 1
ATOM 3147 C CA . GLY B 1 222 ? 1.578 -18.797 -29.016 1 87.81 222 GLY B CA 1
ATOM 3148 C C . GLY B 1 222 ? 0.337 -18.641 -28.156 1 87.81 222 GLY B C 1
ATOM 3149 O O . GLY B 1 222 ? 0.247 -19.234 -27.078 1 87.81 222 GLY B O 1
ATOM 3150 N N . ALA B 1 223 ? -0.5 -17.844 -28.656 1 91.06 223 ALA B N 1
ATOM 3151 C CA . ALA B 1 223 ? -1.702 -17.516 -27.891 1 91.06 223 ALA B CA 1
ATOM 3152 C C . ALA B 1 223 ? -2.473 -18.781 -27.516 1 91.06 223 ALA B C 1
ATOM 3154 O O . ALA B 1 223 ? -2.861 -18.953 -26.359 1 91.06 223 ALA B O 1
ATOM 3155 N N . ALA B 1 224 ? -2.65 -19.641 -28.469 1 91.38 224 ALA B N 1
ATOM 3156 C CA . ALA B 1 224 ? -3.418 -20.859 -28.219 1 91.38 224 ALA B CA 1
ATOM 3157 C C . ALA B 1 224 ? -2.75 -21.719 -27.156 1 91.38 224 ALA B C 1
ATOM 3159 O O . ALA B 1 224 ? -3.42 -22.25 -26.266 1 91.38 224 ALA B O 1
ATOM 3160 N N . GLU B 1 225 ? -1.492 -21.828 -27.297 1 93.44 225 GLU B N 1
ATOM 3161 C CA . GLU B 1 225 ? -0.738 -22.609 -26.312 1 93.44 225 GLU B CA 1
ATOM 3162 C C . GLU B 1 225 ? -0.817 -21.969 -24.922 1 93.44 225 GLU B C 1
ATOM 3164 O O . GLU B 1 225 ? -0.904 -22.688 -23.922 1 93.44 225 GLU B O 1
ATOM 3169 N N . ALA B 1 226 ? -0.742 -20.688 -24.891 1 94.75 226 ALA B N 1
ATOM 3170 C CA . ALA B 1 226 ? -0.803 -19.984 -23.609 1 94.75 226 ALA B CA 1
ATOM 3171 C C . ALA B 1 226 ? -2.143 -20.219 -22.922 1 94.75 226 ALA B C 1
ATOM 3173 O O . ALA B 1 226 ? -2.189 -20.5 -21.719 1 94.75 226 ALA B O 1
ATOM 3174 N N . VAL B 1 227 ? -3.162 -20.141 -23.672 1 95.94 227 VAL B N 1
ATOM 3175 C CA . VAL B 1 227 ? -4.496 -20.344 -23.125 1 95.94 227 VAL B CA 1
ATOM 3176 C C . VAL B 1 227 ? -4.609 -21.781 -22.594 1 95.94 227 VAL B C 1
ATOM 3178 O O . VAL B 1 227 ? -5.098 -21.984 -21.484 1 95.94 227 VAL B O 1
ATOM 3181 N N . THR B 1 228 ? -4.164 -22.688 -23.391 1 96 228 THR B N 1
ATOM 3182 C CA . THR B 1 228 ? -4.234 -24.078 -23 1 96 228 THR B CA 1
ATOM 3183 C C . THR B 1 228 ? -3.488 -24.312 -21.688 1 96 228 THR B C 1
ATOM 3185 O O . THR B 1 228 ? -4.008 -24.969 -20.781 1 96 228 THR B O 1
ATOM 3188 N N . THR B 1 229 ? -2.346 -23.734 -21.594 1 96.19 229 THR B N 1
ATOM 3189 C CA . THR B 1 229 ? -1.504 -23.922 -20.422 1 96.19 229 THR B CA 1
ATOM 3190 C C . THR B 1 229 ? -2.178 -23.344 -19.172 1 96.19 229 THR B C 1
ATOM 3192 O O . THR B 1 229 ? -2.24 -24.016 -18.141 1 96.19 229 THR B O 1
ATOM 3195 N N . VAL B 1 230 ? -2.67 -22.156 -19.266 1 96.69 230 VAL B N 1
ATOM 3196 C CA . VAL B 1 230 ? -3.299 -21.484 -18.141 1 96.69 230 VAL B CA 1
ATOM 3197 C C . VAL B 1 230 ? -4.559 -22.234 -17.719 1 96.69 230 VAL B C 1
ATOM 3199 O O . VAL B 1 230 ? -4.797 -22.453 -16.531 1 96.69 230 VAL B O 1
ATOM 3202 N N . VAL B 1 231 ? -5.297 -22.703 -18.672 1 97 231 VAL B N 1
ATOM 3203 C CA . VAL B 1 231 ? -6.523 -23.438 -18.406 1 97 231 VAL B CA 1
ATOM 3204 C C . VAL B 1 231 ? -6.195 -24.75 -17.672 1 97 231 VAL B C 1
ATOM 3206 O O . VAL B 1 231 ? -6.863 -25.109 -16.703 1 97 231 VAL B O 1
ATOM 3209 N N . GLU B 1 232 ? -5.211 -25.375 -18.125 1 97.38 232 GLU B N 1
ATOM 3210 C CA . GLU B 1 232 ? -4.805 -26.625 -17.484 1 97.38 232 GLU B CA 1
ATOM 3211 C C . GLU B 1 232 ? -4.387 -26.406 -16.047 1 97.38 232 GLU B C 1
ATOM 3213 O O . GLU B 1 232 ? -4.676 -27.234 -15.172 1 97.38 232 GLU B O 1
ATOM 3218 N N . MET B 1 233 ? -3.686 -25.312 -15.797 1 96.75 233 MET B N 1
ATOM 3219 C CA . MET B 1 233 ? -3.264 -25 -14.438 1 96.75 233 MET B CA 1
ATOM 3220 C C . MET B 1 233 ? -4.469 -24.797 -13.531 1 96.75 233 MET B C 1
ATOM 3222 O O . MET B 1 233 ? -4.516 -25.328 -12.422 1 96.75 233 MET B O 1
ATOM 3226 N N . ILE B 1 234 ? -5.402 -24.062 -14.031 1 96.75 234 ILE B N 1
ATOM 3227 C CA . ILE B 1 234 ? -6.59 -23.766 -13.242 1 96.75 234 ILE B CA 1
ATOM 3228 C C . ILE B 1 234 ? -7.406 -25.031 -13.016 1 96.75 234 ILE B C 1
ATOM 3230 O O . ILE B 1 234 ? -7.879 -25.281 -11.906 1 96.75 234 ILE B O 1
ATOM 3234 N N . GLU B 1 235 ? -7.508 -25.875 -14.008 1 96.25 235 GLU B N 1
ATOM 3235 C CA . GLU B 1 235 ? -8.25 -27.125 -13.922 1 96.25 235 GLU B CA 1
ATOM 3236 C C . GLU B 1 235 ? -7.602 -28.094 -12.93 1 96.25 235 GLU B C 1
ATOM 3238 O O . GLU B 1 235 ? -8.297 -28.859 -12.258 1 96.25 235 GLU B O 1
ATOM 3243 N N . ALA B 1 236 ? -6.332 -28.031 -12.875 1 96.31 236 ALA B N 1
ATOM 3244 C CA . ALA B 1 236 ? -5.586 -28.938 -12.016 1 96.31 236 ALA B CA 1
ATOM 3245 C C . ALA B 1 236 ? -5.754 -28.562 -10.547 1 96.31 236 ALA B C 1
ATOM 3247 O O . ALA B 1 236 ? -5.445 -29.359 -9.656 1 96.31 236 ALA B O 1
ATOM 3248 N N . GLY B 1 237 ? -6.168 -27.344 -10.305 1 95.38 237 GLY B N 1
ATOM 3249 C CA . GLY B 1 237 ? -6.504 -26.938 -8.953 1 95.38 237 GLY B CA 1
ATOM 3250 C C . GLY B 1 237 ? -5.285 -26.609 -8.109 1 95.38 237 GLY B C 1
ATOM 3251 O O . GLY B 1 237 ? -5.328 -26.688 -6.883 1 95.38 237 GLY B O 1
ATOM 3252 N N . PHE B 1 238 ? -4.145 -26.469 -8.766 1 91.75 238 PHE B N 1
ATOM 3253 C CA . PHE B 1 238 ? -2.906 -25.969 -8.164 1 91.75 238 PHE B CA 1
ATOM 3254 C C . PHE B 1 238 ? -2.5 -26.844 -6.98 1 91.75 238 PHE B C 1
ATOM 3256 O O . PHE B 1 238 ? -1.93 -26.344 -6.008 1 91.75 238 PHE B O 1
ATOM 3263 N N . GLY B 1 239 ? -2.93 -28.109 -6.953 1 91.12 239 GLY B N 1
ATOM 3264 C CA . GLY B 1 239 ? -2.568 -29.078 -5.922 1 91.12 239 GLY B CA 1
ATOM 3265 C C . GLY B 1 239 ? -3.449 -28.984 -4.691 1 91.12 239 GLY B C 1
ATOM 3266 O O . GLY B 1 239 ? -3.084 -29.484 -3.623 1 91.12 239 GLY B O 1
ATOM 3267 N N . GLU B 1 240 ? -4.398 -28.312 -4.832 1 89.12 240 GLU B N 1
ATOM 3268 C CA . GLU B 1 240 ? -5.258 -28.078 -3.676 1 89.12 240 GLU B CA 1
ATOM 3269 C C . GLU B 1 240 ? -6.582 -28.812 -3.811 1 89.12 240 GLU B C 1
ATOM 3271 O O . GLU B 1 240 ? -7.547 -28.516 -3.102 1 89.12 240 GLU B O 1
ATOM 3276 N N . VAL B 1 241 ? -6.73 -29.625 -4.738 1 90.31 241 VAL B N 1
ATOM 3277 C CA . VAL B 1 241 ? -7.922 -30.453 -4.941 1 90.31 241 VAL B CA 1
ATOM 3278 C C . VAL B 1 241 ? -7.52 -31.922 -5.059 1 90.31 241 VAL B C 1
ATOM 3280 O O . VAL B 1 241 ? -6.387 -32.219 -5.43 1 90.31 241 VAL B O 1
#

Nearest PDB structures (foldseek):
  3b48-assembly3_E  TM=8.761E-01  e=2.176E-08  Enterococcus faecalis V583
  3cr3-assembly1_C  TM=8.971E-01  e=7.702E-08  unclassified
  3b48-assembly2_D  TM=8.686E-01  e=3.122E-08  Enterococcus faecalis V583
  3ct6-assembly1_B  TM=8.791E-01  e=8.687E-08  Lactococcus lactis
  5f23-assembly1_A-2  TM=3.023E-01  e=3.737E+00  Pseudomonas aeruginosa PAO1

Organism: NCBI:txid88382

pLDDT: mean 85.34, std 13.05, range [36.09, 97.94]

Foldseek 3Di:
DAQLEAEEAEEQAQVVQVVLQVVLCVLQVRHHYGGAHHDPVRHGGHDLVRLLVVQVVVVVVNVVVVDPLGAYEYEYADPVRVVSNVVSCVVDVVNVVGYDYADAHRNQLSNQLRLCSSLRDGPVVSSVRSNCSRCLVVQLVVLVVVLVPPPDPPPPDLQKDKAFAAFAQGLASRLLSVQLSVLVVQVWFKDKSRHTSVRSVSSVSVSHGGGDMIMMGTDDDCRNVSSVVSRVSRNVNVPRD/DAQLEAEEAEEQAQVVQVVLQVVLCVLQVRHHYGGAHHDPVRHGGHDLVRLLVVQVVVVVVNVVVVDPLGAYEYEYQDPVRVVSNVVSCVVDVVNVVRYDYADAHRNQLSNQLRLCSSLRDGPVVSSVRSNCSRCLVVQLVVLVVVLVPPPDPPDPDLQKDKAFAAFAQGLPSRLLSVQLSVLVVQVWFKDKSRHTSVRSVNSVSVSHGGGDMIMMGTDDPCRNVSSVVSRVSRNVNVPRD

Sequence (482 aa):
MTARVALVLVSHSADLARGAAELAGQMAPDVLVRGVGGGPDGGLGTSLDAIQKTLEEVLAVLSDAGAAGGGVVVLGDLGSSVLTVEAALELDDALAEHVVLARAPFVEGAVAAAVTAHGGADRDAVLASATASAGMFAAIEAAQASGAGETAPAEAAEGSRTVTVRNPLGLHARPAALVSRKVAELGASVTIDGVDASSVLQLMALGATQGRELRVEATGDGAAEAVTTVVEMIEAGFGEVMTARVALVLVSHSADLARGAAELAGQMAPDVLVRGVGGGPDGGLGTSLDAIQKTLEEVLAVLSDAGAAGGGVVVLGDLGSSVLTVEAALELDDALAEHVVLARAPFVEGAVAAAVTAHGGADRDAVLASATASAGMFAAIEAAQASGAGETAPAEAAEGSRTVTVRNPLGLHARPAALVSRKVAELGASVTIDGVDASSVLQLMALGATQGRELRVEATGDGAAEAVTTVVEMIEAGFGEV

Radius of gyration: 22.74 Å; Cα contacts (8 Å, |Δi|>4): 1111; chains: 2; bounding box: 56×68×52 Å

InterPro domains:
  IPR000032 Phosphocarrier protein HPr-like [PF00381] (160-235)
  IPR000032 Phosphocarrier protein HPr-like [PR00107] (170-186)
  IPR000032 Phosphocarrier protein HPr-like [PR00107] (191-206)
  IPR000032 Phosphocarrier protein HPr-like [PR00107] (206-223)
  IPR000032 Phosphocarrier protein HPr-like [PS51350] (158-241)
  IPR000032 Phosphocarrier protein HPr-like [TIGR01003] (160-235)
  IPR000032 Phosphocarrier protein HPr-like [cd00367] (162-234)
  IPR001020 Phosphotransferase system, HPr histidine phosphorylation site [PS00369] (170-177)
  IPR004701 Phosphotransferase system, mannose-type IIA component [PF03610] (7-126)
  IPR004701 Phosphotransferase system, mannose-type IIA component [PS51096] (4-147)
  IPR012844 Dihydroxyacetone kinase phosphotransferase subunit, N-terminal domain [TIGR02364] (5-131)
  IPR035895 HPr-like superfamily [G3DSA:3.30.1340.10] (159-240)
  IPR035895 HPr-like superfamily [SSF55594] (160-240)
  IPR036662 Phosphotransferase system, mannose-type IIA component superfamily [G3DSA:3.40.50.510] (1-138)
  IPR036662 Phosphotransferase system, mannose-type IIA component superfamily [SSF53062] (5-131)
  IPR039643 Dihydroxyacetone kinase phosphotransferase subunit DhaM [PTHR38594] (5-240)